Protein AF-A0AA40A0P5-F1 (afdb_monomer_lite)

Structure (mmCIF, N/CA/C/O backbone):
data_AF-A0AA40A0P5-F1
#
_entry.id   AF-A0AA40A0P5-F1
#
loop_
_atom_site.group_PDB
_atom_site.id
_atom_site.type_symbol
_atom_site.label_atom_id
_atom_site.label_alt_id
_atom_site.label_comp_id
_atom_site.label_asym_id
_atom_site.label_entity_id
_atom_site.label_seq_id
_atom_site.pdbx_PDB_ins_code
_atom_site.Cartn_x
_atom_site.Cartn_y
_atom_site.Cartn_z
_atom_site.occupancy
_atom_site.B_iso_or_equiv
_atom_site.auth_seq_id
_atom_site.auth_comp_id
_atom_site.auth_asym_id
_atom_site.auth_atom_id
_atom_site.pdbx_PDB_model_num
ATOM 1 N N . MET A 1 1 ? 9.068 48.512 -50.287 1.00 39.03 1 MET A N 1
ATOM 2 C CA . MET A 1 1 ? 9.497 48.733 -48.895 1.00 39.03 1 MET A CA 1
ATOM 3 C C . MET A 1 1 ? 8.357 48.258 -48.025 1.00 39.03 1 MET A C 1
ATOM 5 O O . MET A 1 1 ? 7.375 48.971 -47.931 1.00 39.03 1 MET A O 1
ATOM 9 N N . ASP A 1 2 ? 8.463 47.040 -47.506 1.00 35.44 2 ASP A N 1
ATOM 10 C CA . ASP A 1 2 ? 7.603 46.512 -46.444 1.00 35.44 2 ASP A CA 1
ATOM 11 C C . ASP A 1 2 ? 8.414 45.411 -45.743 1.00 35.44 2 ASP A C 1
ATOM 13 O O . ASP A 1 2 ? 8.802 44.451 -46.417 1.00 35.44 2 ASP A O 1
ATOM 17 N N . PRO A 1 3 ? 8.794 45.563 -44.461 1.00 53.34 3 PRO A N 1
ATOM 18 C CA . PRO A 1 3 ? 9.542 44.542 -43.755 1.00 53.34 3 PRO A CA 1
ATOM 19 C C . PRO A 1 3 ? 8.581 43.553 -43.091 1.00 53.34 3 PRO A C 1
ATOM 21 O O . PRO A 1 3 ? 7.718 43.898 -42.288 1.00 53.34 3 PRO A O 1
ATOM 24 N N . THR A 1 4 ? 8.781 42.300 -43.472 1.00 47.72 4 THR A N 1
ATOM 25 C CA . THR A 1 4 ? 8.141 41.072 -43.012 1.00 47.72 4 THR A CA 1
ATOM 26 C C . THR A 1 4 ? 8.218 40.860 -41.501 1.00 47.72 4 THR A C 1
ATOM 28 O O . THR A 1 4 ? 9.243 41.098 -40.863 1.00 47.72 4 THR A O 1
ATOM 31 N N . ALA A 1 5 ? 7.111 40.342 -40.968 1.00 44.38 5 ALA A N 1
ATOM 32 C CA . ALA A 1 5 ? 6.889 39.966 -39.584 1.00 44.38 5 ALA A CA 1
ATOM 33 C C . ALA A 1 5 ? 7.889 38.904 -39.094 1.00 44.38 5 ALA A C 1
ATOM 35 O O . ALA A 1 5 ? 7.943 37.793 -39.620 1.00 44.38 5 ALA A O 1
ATOM 36 N N . ALA A 1 6 ? 8.642 39.244 -38.048 1.00 44.44 6 ALA A N 1
ATOM 37 C CA . ALA A 1 6 ? 9.384 38.292 -37.234 1.00 44.44 6 ALA A CA 1
ATOM 38 C C . ALA A 1 6 ? 8.450 37.757 -36.137 1.00 44.44 6 ALA A C 1
ATOM 40 O O . ALA A 1 6 ? 7.993 38.513 -35.277 1.00 44.44 6 ALA A O 1
ATOM 41 N N . GLY A 1 7 ? 8.139 36.461 -36.195 1.00 42.91 7 GLY A N 1
ATOM 42 C CA . GLY A 1 7 ? 7.405 35.754 -35.149 1.00 42.91 7 GLY A CA 1
ATOM 43 C C . GLY A 1 7 ? 8.245 35.653 -33.877 1.00 42.91 7 GLY A C 1
ATOM 44 O O . GLY A 1 7 ? 9.369 35.160 -33.907 1.00 42.91 7 GLY A O 1
ATOM 45 N N . GLN A 1 8 ? 7.705 36.148 -32.765 1.00 36.66 8 GLN A N 1
ATOM 46 C CA . GLN A 1 8 ? 8.279 35.969 -31.434 1.00 36.66 8 GLN A CA 1
ATOM 47 C C . GLN A 1 8 ? 7.970 34.556 -30.925 1.00 36.66 8 GLN A C 1
ATOM 49 O O . GLN A 1 8 ? 6.826 34.259 -30.580 1.00 36.66 8 GLN A O 1
ATOM 54 N N . GLU A 1 9 ? 8.987 33.702 -30.826 1.00 42.03 9 GLU A N 1
ATOM 55 C CA . GLU A 1 9 ? 8.908 32.475 -30.033 1.00 42.03 9 GLU A CA 1
ATOM 56 C C . GLU A 1 9 ? 8.935 32.835 -28.541 1.00 42.03 9 GLU A C 1
ATOM 58 O O . GLU A 1 9 ? 9.885 33.434 -28.033 1.00 42.03 9 GLU A O 1
ATOM 63 N N . LYS A 1 10 ? 7.851 32.507 -27.830 1.00 39.25 10 LYS A N 1
ATOM 64 C CA . LYS A 1 10 ? 7.784 32.618 -26.370 1.00 39.25 10 LYS A CA 1
ATOM 65 C C . LYS A 1 10 ? 8.576 31.458 -25.752 1.00 39.25 10 LYS A C 1
ATOM 67 O O . LYS A 1 10 ? 8.226 30.310 -26.021 1.00 39.25 10 LYS A O 1
ATOM 72 N N . PRO A 1 11 ? 9.575 31.713 -24.889 1.00 42.41 11 PRO A N 1
ATOM 73 C CA . PRO A 1 11 ? 10.259 30.644 -24.176 1.00 42.41 11 PRO A CA 1
ATOM 74 C C . PRO A 1 11 ? 9.284 29.953 -23.216 1.00 42.41 11 PRO A C 1
ATOM 76 O O . PRO A 1 11 ? 8.611 30.605 -22.412 1.00 42.41 11 PRO A O 1
ATOM 79 N N . ILE A 1 12 ? 9.201 28.627 -23.321 1.00 45.00 12 ILE A N 1
ATOM 80 C CA . ILE A 1 12 ? 8.430 27.774 -22.414 1.00 45.00 12 ILE A CA 1
ATOM 81 C C . ILE A 1 12 ? 9.039 27.921 -21.013 1.00 45.00 12 ILE A C 1
ATOM 83 O O . ILE A 1 12 ? 10.226 27.676 -20.806 1.00 45.00 12 ILE A O 1
ATOM 87 N N . SER A 1 13 ? 8.235 28.384 -20.054 1.00 45.44 13 SER A N 1
ATOM 88 C CA . SER A 1 13 ? 8.682 28.619 -18.681 1.00 45.44 13 SER A CA 1
ATOM 89 C C . SER A 1 13 ? 8.922 27.288 -17.965 1.00 45.44 13 SER A C 1
ATOM 91 O O . SER A 1 13 ? 8.032 26.444 -17.881 1.00 45.44 13 SER A O 1
ATOM 93 N N . GLN A 1 14 ? 10.120 27.133 -17.400 1.00 48.22 14 GLN A N 1
ATOM 94 C CA . GLN A 1 14 ? 10.598 25.949 -16.671 1.00 48.22 14 GLN A CA 1
ATOM 95 C C . GLN A 1 14 ? 9.698 25.530 -15.486 1.00 48.22 14 GLN A C 1
ATOM 97 O O . GLN A 1 14 ? 9.766 24.392 -15.034 1.00 48.22 14 GLN A O 1
ATOM 102 N N . ASN A 1 15 ? 8.802 26.410 -15.024 1.00 45.31 15 ASN A N 1
ATOM 103 C CA . ASN A 1 15 ? 7.929 26.178 -13.870 1.00 45.31 15 ASN A CA 1
ATOM 104 C C . ASN A 1 15 ? 6.604 25.461 -14.194 1.00 45.31 15 ASN A C 1
ATOM 106 O O . ASN A 1 15 ? 5.797 25.251 -13.293 1.00 45.31 15 ASN A O 1
ATOM 110 N N . GLN A 1 16 ? 6.356 25.075 -15.449 1.00 47.78 16 GLN A N 1
ATOM 111 C CA . GLN A 1 16 ? 5.095 24.433 -15.850 1.00 47.78 16 GLN A CA 1
ATOM 112 C C . GLN A 1 16 ? 5.057 22.907 -15.606 1.00 47.78 16 GLN A C 1
ATOM 114 O O . GLN A 1 16 ? 4.006 22.295 -15.754 1.00 47.78 16 GLN A O 1
ATOM 119 N N . TRP A 1 17 ? 6.171 22.293 -15.187 1.00 51.50 17 TRP A N 1
ATOM 120 C CA . TRP A 1 17 ? 6.297 20.837 -14.998 1.00 51.50 17 TRP A CA 1
ATOM 121 C C . TRP A 1 17 ? 5.907 20.321 -13.605 1.00 51.50 17 TRP A C 1
ATOM 123 O O . TRP A 1 17 ? 5.788 19.116 -13.417 1.00 51.50 17 TRP A O 1
ATOM 133 N N . LEU A 1 18 ? 5.715 21.207 -12.622 1.00 43.22 18 LEU A N 1
ATOM 134 C CA . LEU A 1 18 ? 5.551 20.829 -11.207 1.00 43.22 18 LEU A CA 1
ATOM 135 C C . LEU A 1 18 ? 4.099 20.921 -10.694 1.00 43.22 18 LEU A C 1
ATOM 137 O O . LEU A 1 18 ? 3.875 20.921 -9.487 1.00 43.22 18 LEU A O 1
ATOM 141 N N . GLY A 1 19 ? 3.104 21.012 -11.583 1.00 46.81 19 GLY A N 1
ATOM 142 C CA . GLY A 1 19 ? 1.704 21.233 -11.209 1.00 46.81 19 GLY A CA 1
ATOM 143 C C . GLY A 1 19 ? 0.749 20.074 -11.513 1.00 46.81 19 GLY A C 1
ATOM 144 O O . GLY A 1 19 ? 0.214 20.005 -12.611 1.00 46.81 19 GLY A O 1
ATOM 145 N N . ASN A 1 20 ? 0.438 19.292 -10.474 1.00 47.38 20 ASN A N 1
ATOM 146 C CA . ASN A 1 20 ? -0.850 18.630 -10.179 1.00 47.38 20 ASN A CA 1
ATOM 147 C C . ASN A 1 20 ? -1.291 17.288 -10.796 1.00 47.38 20 ASN A C 1
ATOM 149 O O . ASN A 1 20 ? -2.350 16.814 -10.395 1.00 47.38 20 ASN A O 1
ATOM 153 N N . GLU A 1 21 ? -0.502 16.581 -11.598 1.00 53.62 21 GLU A N 1
ATOM 154 C CA . GLU A 1 21 ? -0.757 15.150 -11.855 1.00 53.62 21 GLU A CA 1
ATOM 155 C C . GLU A 1 21 ? 0.554 14.371 -11.734 1.00 53.62 21 GLU A C 1
ATOM 157 O O . GLU A 1 21 ? 1.620 14.906 -12.034 1.00 53.62 21 GLU A O 1
ATOM 162 N N . ALA A 1 22 ? 0.506 13.140 -11.217 1.00 45.31 22 ALA A N 1
ATOM 163 C CA . ALA A 1 22 ? 1.681 12.282 -11.103 1.00 45.31 22 ALA A CA 1
ATOM 164 C C . ALA A 1 22 ? 2.159 11.905 -12.512 1.00 45.31 22 ALA A C 1
ATOM 166 O O . ALA A 1 22 ? 1.724 10.903 -13.079 1.00 45.31 22 ALA A O 1
ATOM 167 N N . THR A 1 23 ? 3.011 12.748 -13.095 1.00 66.19 23 THR A N 1
ATOM 168 C CA . THR A 1 23 ? 3.579 12.533 -14.420 1.00 66.19 23 THR A CA 1
ATOM 169 C C . THR A 1 23 ? 4.403 11.255 -14.382 1.00 66.19 23 THR A C 1
ATOM 171 O O . THR A 1 23 ? 5.428 11.175 -13.703 1.00 66.19 23 THR A O 1
ATOM 174 N N . THR A 1 24 ? 3.935 10.229 -15.082 1.00 76.38 24 THR A N 1
ATOM 175 C CA . THR A 1 24 ? 4.661 8.962 -15.204 1.00 76.38 24 THR A CA 1
ATOM 176 C C . THR A 1 24 ? 5.991 9.194 -15.927 1.00 76.38 24 THR A C 1
ATOM 178 O O . THR A 1 24 ? 6.128 10.114 -16.738 1.00 76.38 24 THR A O 1
ATOM 181 N N . SER A 1 25 ? 6.997 8.360 -15.657 1.00 62.69 25 SER A N 1
ATOM 182 C CA . SER A 1 25 ? 8.289 8.425 -16.356 1.00 62.69 25 SER A CA 1
ATOM 183 C C . SER A 1 25 ? 8.127 8.321 -17.879 1.00 62.69 25 SER A C 1
ATOM 185 O O . SER A 1 25 ? 8.829 9.007 -18.618 1.00 62.69 25 SER A O 1
ATOM 187 N N . GLU A 1 26 ? 7.150 7.540 -18.345 1.00 69.75 26 GLU A N 1
ATOM 188 C CA . GLU A 1 26 ? 6.767 7.430 -19.757 1.00 69.75 26 GLU A CA 1
ATOM 189 C C . GLU A 1 26 ? 6.331 8.781 -20.340 1.00 69.75 26 GLU A C 1
ATOM 191 O O . GLU A 1 26 ? 6.837 9.192 -21.383 1.00 69.75 26 GLU A O 1
ATOM 196 N N . GLN A 1 27 ? 5.487 9.533 -19.627 1.00 77.06 27 GLN A N 1
ATOM 197 C CA . GLN A 1 27 ? 5.046 10.865 -20.054 1.00 77.06 27 GLN A CA 1
ATOM 198 C C . GLN A 1 27 ? 6.200 11.877 -20.118 1.00 77.06 27 GLN A C 1
ATOM 200 O O . GLN A 1 27 ? 6.223 12.722 -21.014 1.00 77.06 27 GLN A O 1
ATOM 205 N N . LEU A 1 28 ? 7.178 11.790 -19.208 1.00 71.38 28 LEU A N 1
ATOM 206 C CA . LEU A 1 28 ? 8.375 12.641 -19.248 1.00 71.38 28 LEU A CA 1
ATOM 207 C C . LEU A 1 28 ? 9.251 12.332 -20.469 1.00 71.38 28 LEU A C 1
ATOM 209 O O . LEU A 1 28 ? 9.708 13.256 -21.146 1.00 71.38 28 LEU A O 1
ATOM 213 N N . PHE A 1 29 ? 9.456 11.049 -20.783 1.00 70.75 29 PHE A N 1
ATOM 214 C CA . PHE A 1 29 ? 10.197 10.640 -21.978 1.00 70.75 29 PHE A CA 1
ATOM 215 C C . PHE A 1 29 ? 9.474 11.045 -23.264 1.00 70.75 29 PHE A C 1
ATOM 217 O O . PHE A 1 29 ? 10.108 11.600 -24.163 1.00 70.75 29 PHE A O 1
ATOM 224 N N . ASP A 1 30 ? 8.159 10.849 -23.338 1.00 79.69 30 ASP A N 1
ATOM 225 C CA . ASP A 1 30 ? 7.356 11.266 -24.488 1.00 79.69 30 ASP A CA 1
ATOM 226 C C . ASP A 1 30 ? 7.425 12.778 -24.703 1.00 79.69 30 ASP A C 1
ATOM 228 O O . ASP A 1 30 ? 7.607 13.240 -25.832 1.00 79.69 30 ASP A O 1
ATOM 232 N N . ALA A 1 31 ? 7.350 13.563 -23.630 1.00 79.25 31 ALA A N 1
ATOM 233 C CA . ALA A 1 31 ? 7.450 15.011 -23.716 1.00 79.25 31 ALA A CA 1
ATOM 234 C C . ALA A 1 31 ? 8.866 15.477 -24.118 1.00 79.25 31 ALA A C 1
ATOM 236 O O . ALA A 1 31 ? 9.010 16.419 -24.904 1.00 79.25 31 ALA A O 1
ATOM 237 N N . ALA A 1 32 ? 9.922 14.791 -23.666 1.00 74.69 32 ALA A N 1
ATOM 238 C CA . ALA A 1 32 ? 11.293 15.052 -24.107 1.00 74.69 32 ALA A CA 1
ATOM 239 C C . ALA A 1 32 ? 11.496 14.716 -25.597 1.00 74.69 32 ALA A C 1
ATOM 241 O O . ALA A 1 32 ? 12.079 15.510 -26.339 1.00 74.69 32 ALA A O 1
ATOM 242 N N . ILE A 1 33 ? 10.960 13.580 -26.061 1.00 79.56 33 ILE A N 1
ATOM 243 C CA . ILE A 1 33 ? 10.979 13.181 -27.477 1.00 79.56 33 ILE A CA 1
ATOM 244 C C . ILE A 1 33 ? 10.232 14.209 -28.331 1.00 79.56 33 ILE A C 1
ATOM 246 O O . ILE A 1 33 ? 10.737 14.615 -29.379 1.00 79.56 33 ILE A O 1
ATOM 250 N N . GLN A 1 34 ? 9.055 14.657 -27.888 1.00 85.50 34 GLN A N 1
ATOM 251 C CA . GLN A 1 34 ? 8.285 15.695 -28.576 1.00 85.50 34 GLN A CA 1
ATOM 252 C C . GLN A 1 34 ? 9.062 17.010 -28.644 1.00 85.50 34 GLN A C 1
ATOM 254 O O . GLN A 1 34 ? 9.150 17.608 -29.712 1.00 85.50 34 GLN A O 1
ATOM 259 N N . THR A 1 35 ? 9.694 17.425 -27.546 1.00 85.00 35 THR A N 1
ATOM 260 C CA . THR A 1 35 ? 10.521 18.641 -27.504 1.00 85.00 35 THR A CA 1
ATOM 261 C C . THR A 1 35 ? 11.676 18.561 -28.506 1.00 85.00 35 THR A C 1
ATOM 263 O O . THR A 1 35 ? 11.897 19.497 -29.272 1.00 85.00 35 THR A O 1
ATOM 266 N N . ALA A 1 36 ? 12.372 17.421 -28.564 1.00 76.06 36 ALA A N 1
ATOM 267 C CA . ALA A 1 36 ? 13.443 17.201 -29.531 1.00 76.06 36 ALA A CA 1
ATOM 268 C C . ALA A 1 36 ? 12.932 17.216 -30.982 1.00 76.06 36 ALA A C 1
ATOM 270 O O . ALA A 1 36 ? 13.591 17.772 -31.854 1.00 76.06 36 ALA A O 1
ATOM 271 N N . GLN A 1 37 ? 11.752 16.648 -31.246 1.00 83.44 37 GLN A N 1
ATOM 272 C CA . GLN A 1 37 ? 11.136 16.661 -32.576 1.00 83.44 37 GLN A CA 1
ATOM 273 C C . GLN A 1 37 ? 10.712 18.067 -33.003 1.00 83.44 37 GLN A C 1
ATOM 275 O O . GLN A 1 37 ? 10.944 18.448 -34.148 1.00 83.44 37 GLN A O 1
ATOM 280 N N . HIS A 1 38 ? 10.146 18.857 -32.090 1.00 87.75 38 HIS A N 1
ATOM 281 C CA . HIS A 1 38 ? 9.767 20.243 -32.358 1.00 87.75 38 HIS A CA 1
ATOM 282 C C . HIS A 1 38 ? 10.971 21.159 -32.603 1.00 87.75 38 HIS A C 1
ATOM 284 O O . HIS A 1 38 ? 10.825 22.160 -33.295 1.00 87.75 38 HIS A O 1
ATOM 290 N N . ALA A 1 39 ? 12.155 20.804 -32.097 1.00 86.38 39 ALA A N 1
ATOM 291 C CA . ALA A 1 39 ? 13.394 21.525 -32.384 1.00 86.38 39 ALA A CA 1
ATOM 292 C C . ALA A 1 39 ? 13.959 21.254 -33.796 1.00 86.38 39 ALA A C 1
ATOM 294 O O . ALA A 1 39 ? 14.889 21.939 -34.223 1.00 86.38 39 ALA A O 1
ATOM 295 N N . LEU A 1 40 ? 13.434 20.258 -34.520 1.00 84.12 40 LEU A N 1
ATOM 296 C CA . LEU A 1 40 ? 13.841 19.945 -35.891 1.00 84.12 40 LEU A CA 1
ATOM 297 C C . LEU A 1 40 ? 13.071 20.787 -36.910 1.00 84.12 40 LEU A C 1
ATOM 299 O O . LEU A 1 40 ? 11.910 21.134 -36.701 1.00 84.12 40 LEU A O 1
ATOM 303 N N . THR A 1 41 ? 13.701 21.054 -38.055 1.00 90.62 41 THR A N 1
ATOM 304 C CA . THR A 1 41 ? 13.041 21.736 -39.175 1.00 90.62 41 THR A CA 1
ATOM 305 C C . THR A 1 41 ? 11.925 20.870 -39.774 1.00 90.62 41 THR A C 1
ATOM 307 O O . THR A 1 41 ? 11.967 19.642 -39.684 1.00 90.62 41 THR A O 1
ATOM 310 N N . GLU A 1 42 ? 10.932 21.479 -40.432 1.00 91.44 42 GLU A N 1
ATOM 311 C CA . GLU A 1 42 ? 9.853 20.722 -41.096 1.00 91.44 42 GLU A CA 1
ATOM 312 C C . GLU A 1 42 ? 10.376 19.745 -42.163 1.00 91.44 42 GLU A C 1
ATOM 314 O O . GLU A 1 42 ? 9.761 18.707 -42.411 1.00 91.44 42 GLU A O 1
ATOM 319 N N . GLU A 1 43 ? 11.504 20.063 -42.804 1.00 90.56 43 GLU A N 1
ATOM 320 C CA . GLU A 1 43 ? 12.156 19.179 -43.773 1.00 90.56 43 GLU A CA 1
ATOM 321 C C . GLU A 1 43 ? 12.747 17.947 -43.075 1.00 90.56 43 GLU A C 1
ATOM 323 O O . GLU A 1 43 ? 12.470 16.818 -43.481 1.00 90.56 43 GLU A O 1
ATOM 328 N N . ASP A 1 44 ? 13.458 18.143 -41.962 1.00 81.31 44 ASP A N 1
ATOM 329 C CA . ASP A 1 44 ? 14.029 17.051 -41.168 1.00 81.31 44 ASP A CA 1
ATOM 330 C C . ASP A 1 44 ? 12.943 16.177 -40.524 1.00 81.31 44 ASP A C 1
ATOM 332 O O . ASP A 1 44 ? 13.063 14.949 -40.496 1.00 81.31 44 ASP A O 1
ATOM 336 N N . GLN A 1 45 ? 11.841 16.779 -40.064 1.00 86.69 45 GLN A N 1
ATOM 337 C CA . GLN A 1 45 ? 10.709 16.048 -39.488 1.00 86.69 45 GLN A CA 1
ATOM 338 C C . GLN A 1 45 ? 10.074 15.068 -40.485 1.00 86.69 45 GLN A C 1
ATOM 340 O O . GLN A 1 45 ? 9.654 13.984 -40.081 1.00 86.69 45 GLN A O 1
ATOM 345 N N . ARG A 1 46 ? 10.056 15.380 -41.792 1.00 87.00 46 ARG A N 1
ATOM 346 C CA . ARG A 1 46 ? 9.543 14.464 -42.837 1.00 87.00 46 ARG A CA 1
ATOM 347 C C . ARG A 1 46 ? 10.388 13.202 -42.995 1.00 87.00 46 ARG A C 1
ATOM 349 O O . ARG A 1 46 ? 9.899 12.203 -43.521 1.00 87.00 46 ARG A O 1
ATOM 356 N N . HIS A 1 47 ? 11.644 13.237 -42.557 1.00 81.31 47 HIS A N 1
ATOM 357 C CA . HIS A 1 47 ? 12.549 12.092 -42.598 1.00 81.31 47 HIS A CA 1
ATOM 358 C C . HIS A 1 47 ? 12.500 11.238 -41.325 1.00 81.31 47 HIS A C 1
ATOM 360 O O . HIS A 1 47 ? 13.009 10.114 -41.330 1.00 81.31 47 HIS A O 1
ATOM 366 N N . PHE A 1 48 ? 11.861 11.722 -40.257 1.00 82.81 48 PHE A N 1
ATOM 367 C CA . PHE A 1 48 ? 11.683 10.957 -39.030 1.00 82.81 48 PHE A CA 1
ATOM 368 C C . PHE A 1 48 ? 10.552 9.937 -39.168 1.00 82.81 48 PHE A C 1
ATOM 370 O O . PHE A 1 48 ? 9.411 10.263 -39.490 1.00 82.81 48 PHE A O 1
ATOM 377 N N . ARG A 1 49 ? 10.867 8.678 -38.861 1.00 85.69 49 ARG A N 1
ATOM 378 C CA . ARG A 1 49 ? 9.891 7.594 -38.721 1.00 85.69 49 ARG A CA 1
ATOM 379 C C . ARG A 1 49 ? 9.805 7.203 -37.251 1.00 85.69 49 ARG A C 1
ATOM 381 O O . ARG A 1 49 ? 10.827 7.137 -36.568 1.00 85.69 49 ARG A O 1
ATOM 388 N N . ARG A 1 50 ? 8.589 6.968 -36.757 1.00 83.31 50 ARG A N 1
ATOM 389 C CA . ARG A 1 50 ? 8.359 6.451 -35.404 1.00 83.31 50 ARG A CA 1
ATOM 390 C C . ARG A 1 50 ? 8.240 4.937 -35.466 1.00 83.31 50 ARG A C 1
ATOM 392 O O . ARG A 1 50 ? 7.533 4.412 -36.320 1.00 83.31 50 ARG A O 1
ATOM 399 N N . PHE A 1 51 ? 8.906 4.271 -34.535 1.00 85.44 51 PHE A N 1
ATOM 400 C CA . PHE A 1 51 ? 8.897 2.821 -34.401 1.00 85.44 51 PHE A CA 1
ATOM 401 C C . PHE A 1 51 ? 8.483 2.463 -32.984 1.00 85.44 51 PHE A C 1
ATOM 403 O O . PHE A 1 51 ? 8.821 3.186 -32.046 1.00 85.44 51 PHE A O 1
ATOM 410 N N . LYS A 1 52 ? 7.755 1.356 -32.831 1.00 83.81 52 LYS A N 1
ATOM 411 C CA . LYS A 1 52 ? 7.316 0.895 -31.507 1.00 83.81 52 LYS A CA 1
ATOM 412 C C . LYS A 1 52 ? 8.496 0.449 -30.642 1.00 83.81 52 LYS A C 1
ATOM 414 O O . LYS A 1 52 ? 8.515 0.676 -29.439 1.00 83.81 52 LYS A O 1
ATOM 419 N N . ASP A 1 53 ? 9.460 -0.212 -31.268 1.00 80.75 53 ASP A N 1
ATOM 420 C CA . ASP A 1 53 ? 10.684 -0.684 -30.641 1.00 80.75 53 ASP A CA 1
ATOM 421 C C . ASP A 1 53 ? 11.819 -0.735 -31.679 1.00 80.75 53 ASP A C 1
ATOM 423 O O . ASP A 1 53 ? 11.626 -0.516 -32.880 1.00 80.75 53 ASP A O 1
ATOM 427 N N . HIS A 1 54 ? 13.037 -1.026 -31.225 1.00 78.31 54 HIS A N 1
ATOM 428 C CA . HIS A 1 54 ? 14.194 -1.108 -32.114 1.00 78.31 54 HIS A CA 1
ATOM 429 C C . HIS A 1 54 ? 14.088 -2.245 -33.144 1.00 78.31 54 HIS A C 1
ATOM 431 O O . HIS A 1 54 ? 14.694 -2.166 -34.211 1.00 78.31 54 HIS A O 1
ATOM 437 N N . ARG A 1 55 ? 13.329 -3.311 -32.863 1.00 87.12 55 ARG A N 1
ATOM 438 C CA . ARG A 1 55 ? 13.170 -4.443 -33.788 1.00 87.12 55 ARG A CA 1
ATOM 439 C C . ARG A 1 55 ? 12.266 -4.057 -34.947 1.00 87.12 55 ARG A C 1
ATOM 441 O O . ARG A 1 55 ? 12.544 -4.446 -36.078 1.00 87.12 55 ARG A O 1
ATOM 448 N N . ASP A 1 56 ? 11.224 -3.287 -34.667 1.00 90.12 56 ASP A N 1
ATOM 449 C CA . ASP A 1 56 ? 10.327 -2.693 -35.654 1.00 90.12 56 ASP A CA 1
ATOM 450 C C . ASP A 1 56 ? 11.099 -1.769 -36.610 1.00 90.12 56 ASP A C 1
ATOM 452 O O . ASP A 1 56 ? 11.051 -1.956 -37.826 1.00 90.12 56 ASP A O 1
ATOM 456 N N . MET A 1 57 ? 11.961 -0.899 -36.065 1.00 89.06 57 MET A N 1
ATOM 457 C CA . MET A 1 57 ? 12.885 -0.073 -36.857 1.00 89.06 57 MET A CA 1
ATOM 458 C C . MET A 1 57 ? 13.791 -0.912 -37.767 1.00 89.06 57 MET A C 1
ATOM 460 O O . MET A 1 57 ? 13.964 -0.602 -38.945 1.00 89.06 57 MET A O 1
ATOM 464 N N . ILE A 1 58 ? 14.390 -1.986 -37.243 1.00 84.88 58 ILE A N 1
ATOM 465 C CA . ILE A 1 58 ? 15.276 -2.852 -38.030 1.00 84.88 58 ILE A CA 1
ATOM 466 C C . ILE A 1 58 ? 14.510 -3.601 -39.124 1.00 84.88 58 ILE A C 1
ATOM 468 O O . ILE A 1 58 ? 15.054 -3.780 -40.215 1.00 84.88 58 ILE A O 1
ATOM 472 N N . LYS A 1 59 ? 13.272 -4.036 -38.867 1.00 91.25 59 LYS A N 1
ATOM 473 C CA . LYS A 1 59 ? 12.424 -4.694 -39.872 1.00 91.25 59 LYS A CA 1
ATOM 474 C C . LYS A 1 59 ? 12.075 -3.748 -41.016 1.00 91.25 59 LYS A C 1
ATOM 476 O O . LYS A 1 59 ? 12.234 -4.137 -42.171 1.00 91.25 59 LYS A O 1
ATOM 481 N N . ASP A 1 60 ? 11.665 -2.523 -40.700 1.00 91.44 60 ASP A N 1
ATOM 482 C CA . ASP A 1 60 ? 11.364 -1.484 -41.690 1.00 91.44 60 ASP A CA 1
ATOM 483 C C . ASP A 1 60 ? 12.606 -1.129 -42.521 1.00 91.44 60 ASP A C 1
ATOM 485 O O . ASP A 1 60 ? 12.590 -1.178 -43.751 1.00 91.44 60 ASP A O 1
ATOM 489 N N . LEU A 1 61 ? 13.746 -0.927 -41.851 1.00 85.31 61 LEU A N 1
ATOM 490 C CA . LEU A 1 61 ? 15.027 -0.695 -42.513 1.00 85.31 61 LEU A CA 1
ATOM 491 C C . LEU A 1 61 ? 15.401 -1.866 -43.437 1.00 85.31 61 LEU A C 1
ATOM 493 O O . LEU A 1 61 ? 15.864 -1.657 -44.556 1.00 85.31 61 LEU A O 1
ATOM 497 N N . GLN A 1 62 ? 15.209 -3.112 -42.998 1.00 86.81 62 GLN A N 1
ATOM 498 C CA . GLN A 1 62 ? 15.472 -4.286 -43.830 1.00 86.81 62 GLN A CA 1
ATOM 499 C C . GLN A 1 62 ? 14.546 -4.344 -45.045 1.00 86.81 62 GLN A C 1
ATOM 501 O O . GLN A 1 62 ? 15.035 -4.691 -46.120 1.00 86.81 62 GLN A O 1
ATOM 506 N N . ALA A 1 63 ? 13.265 -3.993 -44.898 1.00 91.25 63 ALA A N 1
ATOM 507 C CA . ALA A 1 63 ? 12.303 -3.920 -45.996 1.00 91.25 63 ALA A CA 1
ATOM 508 C C . ALA A 1 63 ? 12.734 -2.884 -47.046 1.00 91.25 63 ALA A C 1
ATOM 510 O O . ALA A 1 63 ? 12.810 -3.208 -48.232 1.00 91.25 63 ALA A O 1
ATOM 511 N N . ASP A 1 64 ? 13.148 -1.694 -46.610 1.00 86.06 64 ASP A N 1
ATOM 512 C CA . ASP A 1 64 ? 13.649 -0.643 -47.499 1.00 86.06 64 ASP A CA 1
ATOM 513 C C . ASP A 1 64 ? 14.907 -1.066 -48.261 1.00 86.06 64 ASP A C 1
ATOM 515 O O . ASP A 1 64 ? 15.068 -0.758 -49.443 1.00 86.06 64 ASP A O 1
ATOM 519 N N . VAL A 1 65 ? 15.788 -1.845 -47.630 1.00 85.44 65 VAL A N 1
ATOM 520 C CA . VAL A 1 65 ? 17.003 -2.356 -48.278 1.00 85.44 65 VAL A CA 1
ATOM 521 C C . VAL A 1 65 ? 16.702 -3.270 -49.473 1.00 85.44 65 VAL A C 1
ATOM 523 O O . VAL A 1 65 ? 17.525 -3.339 -50.394 1.00 85.44 65 VAL A O 1
ATOM 526 N N . TYR A 1 66 ? 15.538 -3.930 -49.526 1.00 84.81 66 TYR A N 1
ATOM 527 C CA . TYR A 1 66 ? 15.139 -4.714 -50.703 1.00 84.81 66 TYR A CA 1
ATOM 528 C C . TYR A 1 66 ? 14.851 -3.841 -51.930 1.00 84.81 66 TYR A C 1
ATOM 530 O O . TYR A 1 66 ? 15.056 -4.311 -53.051 1.00 84.81 66 TYR A O 1
ATOM 538 N N . ASN A 1 67 ? 14.477 -2.574 -51.734 1.00 89.25 67 ASN A N 1
ATOM 539 C CA . ASN A 1 67 ? 14.167 -1.643 -52.820 1.00 89.25 67 ASN A CA 1
ATOM 540 C C . ASN A 1 67 ? 15.432 -1.091 -53.513 1.00 89.25 67 ASN A C 1
ATOM 542 O O . ASN A 1 67 ? 15.360 -0.603 -54.640 1.00 89.25 67 ASN A O 1
ATOM 546 N N . PHE A 1 68 ? 16.618 -1.225 -52.903 1.00 85.94 68 PHE A N 1
ATOM 547 C CA . PHE A 1 68 ? 17.887 -0.717 -53.446 1.00 85.94 68 PHE A CA 1
ATOM 548 C C . PHE A 1 68 ? 18.750 -1.825 -54.068 1.00 85.94 68 PHE A C 1
ATOM 550 O O . PHE A 1 68 ? 19.736 -2.278 -53.479 1.00 85.94 68 PHE A O 1
ATOM 557 N N . SER A 1 69 ? 18.426 -2.233 -55.298 1.00 84.38 69 SER A N 1
ATOM 558 C CA . SER A 1 69 ? 19.089 -3.348 -56.001 1.00 84.38 69 SER A CA 1
ATOM 559 C C . SER A 1 69 ? 20.616 -3.202 -56.137 1.00 84.38 69 SER A C 1
ATOM 561 O O . SER A 1 69 ? 21.341 -4.175 -55.931 1.00 84.38 69 SER A O 1
ATOM 563 N N . ALA A 1 70 ? 21.125 -1.993 -56.396 1.00 84.06 70 ALA A N 1
ATOM 564 C CA . ALA A 1 70 ? 22.555 -1.738 -56.619 1.00 84.06 70 ALA A CA 1
ATOM 565 C C . ALA A 1 70 ? 23.421 -1.764 -55.339 1.00 84.06 70 ALA A C 1
ATOM 567 O O . ALA A 1 70 ? 24.617 -2.049 -55.402 1.00 84.06 70 ALA A O 1
ATOM 568 N N . SER A 1 71 ? 22.829 -1.497 -54.170 1.00 81.88 71 SER A N 1
ATOM 569 C CA . SER A 1 71 ? 23.548 -1.349 -52.888 1.00 81.88 71 SER A CA 1
ATOM 570 C C . SER A 1 71 ? 23.118 -2.367 -51.829 1.00 81.88 71 SER A C 1
ATOM 572 O O . SER A 1 71 ? 23.606 -2.327 -50.693 1.00 81.88 71 SER A O 1
ATOM 574 N N . ARG A 1 72 ? 22.241 -3.307 -52.200 1.00 83.81 72 ARG A N 1
ATOM 575 C CA . ARG A 1 72 ? 21.562 -4.249 -51.304 1.00 83.81 72 ARG A CA 1
ATOM 576 C C . ARG A 1 72 ? 22.509 -4.966 -50.349 1.00 83.81 72 ARG A C 1
ATOM 578 O O . ARG A 1 72 ? 22.270 -4.983 -49.147 1.00 83.81 72 ARG A O 1
ATOM 585 N N . THR A 1 73 ? 23.621 -5.513 -50.836 1.00 79.25 73 THR A N 1
ATOM 586 C CA . THR A 1 73 ? 24.589 -6.262 -50.011 1.00 79.25 73 THR A CA 1
ATOM 587 C C . THR A 1 73 ? 25.292 -5.391 -48.968 1.00 79.25 73 THR A C 1
ATOM 589 O O . THR A 1 73 ? 25.533 -5.850 -47.850 1.00 79.25 73 THR A O 1
ATOM 592 N N . ARG A 1 74 ? 25.612 -4.132 -49.298 1.00 68.75 74 ARG A N 1
ATOM 593 C CA . ARG A 1 74 ? 26.254 -3.193 -48.361 1.00 68.75 74 ARG A CA 1
ATOM 594 C C . ARG A 1 74 ? 25.266 -2.702 -47.310 1.00 68.75 74 ARG A C 1
ATOM 596 O O . ARG A 1 74 ? 25.589 -2.727 -46.124 1.00 68.75 74 ARG A O 1
ATOM 603 N N . LEU A 1 75 ? 24.062 -2.326 -47.735 1.00 63.34 75 LEU A N 1
ATOM 604 C CA . LEU A 1 75 ? 23.015 -1.856 -46.833 1.00 63.34 75 LEU A CA 1
ATOM 605 C C . LEU A 1 75 ? 22.507 -2.974 -45.916 1.00 63.34 75 LEU A C 1
ATOM 607 O O . LEU A 1 75 ? 22.359 -2.747 -44.724 1.00 63.34 75 LEU A O 1
ATOM 611 N N . THR A 1 76 ? 22.381 -4.208 -46.416 1.00 77.44 76 THR A N 1
ATOM 612 C CA . THR A 1 76 ? 22.039 -5.379 -45.585 1.00 77.44 76 THR A CA 1
ATOM 613 C C . THR A 1 76 ? 23.097 -5.613 -44.506 1.00 77.44 76 THR A C 1
ATOM 615 O O . THR A 1 76 ? 22.773 -5.921 -43.362 1.00 77.44 76 THR A O 1
ATOM 618 N N . ARG A 1 77 ? 24.385 -5.449 -44.837 1.00 72.25 77 ARG A N 1
ATOM 619 C CA . ARG A 1 77 ? 25.469 -5.560 -43.850 1.00 72.25 77 ARG A CA 1
ATOM 620 C C . ARG A 1 77 ? 25.408 -4.433 -42.815 1.00 72.25 77 ARG A C 1
ATOM 622 O O . ARG A 1 77 ? 25.682 -4.690 -41.649 1.00 72.25 77 ARG A O 1
ATOM 629 N N . CYS A 1 78 ? 25.047 -3.218 -43.227 1.00 63.66 78 CYS A N 1
ATOM 630 C CA . CYS A 1 78 ? 24.837 -2.091 -42.318 1.00 63.66 78 CYS A CA 1
ATOM 631 C C . CYS A 1 78 ? 23.656 -2.354 -41.371 1.00 63.66 78 CYS A C 1
ATOM 633 O O . CYS A 1 78 ? 23.835 -2.316 -40.160 1.00 63.66 78 CYS A O 1
ATOM 635 N N . ALA A 1 79 ? 22.501 -2.754 -41.910 1.00 71.00 79 ALA A N 1
ATOM 636 C CA . ALA A 1 79 ? 21.310 -3.124 -41.148 1.00 71.00 79 ALA A CA 1
ATOM 637 C C . ALA A 1 79 ? 21.605 -4.205 -40.098 1.00 71.00 79 ALA A C 1
ATOM 639 O O . ALA A 1 79 ? 21.211 -4.072 -38.946 1.00 71.00 79 ALA A O 1
ATOM 640 N N . LYS A 1 80 ? 22.373 -5.243 -40.465 1.00 76.31 80 LYS A N 1
ATOM 641 C CA . LYS A 1 80 ? 22.809 -6.288 -39.525 1.00 76.31 80 LYS A CA 1
ATOM 642 C C . LYS A 1 80 ? 23.713 -5.757 -38.409 1.00 76.31 80 LYS A C 1
ATOM 644 O O . LYS A 1 80 ? 23.600 -6.217 -37.280 1.00 76.31 80 LYS A O 1
ATOM 649 N N . LYS A 1 81 ? 24.598 -4.800 -38.705 1.00 72.88 81 LYS A N 1
ATOM 650 C CA . LYS A 1 81 ? 25.443 -4.160 -37.684 1.00 72.88 81 LYS A CA 1
ATOM 651 C C . LYS A 1 81 ? 24.626 -3.289 -36.733 1.00 72.88 81 LYS A C 1
ATOM 653 O O . LYS A 1 81 ? 24.865 -3.352 -35.537 1.00 72.88 81 LYS A O 1
ATOM 658 N N . ILE A 1 82 ? 23.661 -2.525 -37.249 1.00 68.94 82 ILE A N 1
ATOM 659 C CA . ILE A 1 82 ? 22.757 -1.709 -36.422 1.00 68.94 82 ILE A CA 1
ATOM 660 C C . ILE A 1 82 ? 21.885 -2.618 -35.549 1.00 68.94 82 ILE A C 1
ATOM 662 O O . ILE A 1 82 ? 21.740 -2.347 -34.365 1.00 68.94 82 ILE A O 1
ATOM 666 N N . ALA A 1 83 ? 21.379 -3.729 -36.095 1.00 74.44 83 ALA A N 1
ATOM 667 C CA . ALA A 1 83 ? 20.628 -4.721 -35.328 1.00 74.44 83 ALA A CA 1
ATOM 668 C C . ALA A 1 83 ? 21.471 -5.310 -34.188 1.00 74.44 83 ALA A C 1
ATOM 670 O O . ALA A 1 83 ? 21.060 -5.255 -33.038 1.00 74.44 83 ALA A O 1
ATOM 671 N N . SER A 1 84 ? 22.686 -5.776 -34.491 1.00 71.00 84 SER A N 1
ATOM 672 C CA . SER A 1 84 ? 23.602 -6.327 -33.486 1.00 71.00 84 SER A CA 1
ATOM 673 C C . SER A 1 84 ? 23.999 -5.299 -32.423 1.00 71.00 84 SER A C 1
ATOM 675 O O . SER A 1 84 ? 24.072 -5.642 -31.248 1.00 71.00 84 SER A O 1
ATOM 677 N N . PHE A 1 85 ? 24.226 -4.043 -32.815 1.00 74.31 85 PHE A N 1
ATOM 678 C CA . PHE A 1 85 ? 24.481 -2.952 -31.877 1.00 74.31 85 PHE A CA 1
ATOM 679 C C . PHE A 1 85 ? 23.266 -2.699 -30.979 1.00 74.31 85 PHE A C 1
ATOM 681 O O . PHE A 1 85 ? 23.404 -2.642 -29.764 1.00 74.31 85 PHE A O 1
ATOM 688 N N . SER A 1 86 ? 22.071 -2.601 -31.561 1.00 68.25 86 SER A N 1
ATOM 689 C CA . SER A 1 86 ? 20.840 -2.359 -30.812 1.00 68.25 86 SER A CA 1
ATOM 690 C C . SER A 1 86 ? 20.508 -3.498 -29.850 1.00 68.25 86 SER A C 1
ATOM 692 O O . SER A 1 86 ? 20.062 -3.234 -28.742 1.00 68.25 86 SER A O 1
ATOM 694 N N . GLU A 1 87 ? 20.731 -4.751 -30.247 1.00 76.56 87 GLU A N 1
ATOM 695 C CA . GLU A 1 87 ? 20.548 -5.920 -29.382 1.00 76.56 87 GLU A CA 1
ATOM 696 C C . GLU A 1 87 ? 21.571 -5.946 -28.242 1.00 76.56 87 GLU A C 1
ATOM 698 O O . GLU A 1 87 ? 21.216 -6.266 -27.112 1.00 76.56 87 GLU A O 1
ATOM 703 N N . ALA A 1 88 ? 22.823 -5.555 -28.506 1.00 71.00 88 ALA A N 1
ATOM 704 C CA . ALA A 1 88 ? 23.849 -5.431 -27.472 1.00 71.00 88 ALA A CA 1
ATOM 705 C C . ALA A 1 88 ? 23.557 -4.287 -26.484 1.00 71.00 88 ALA A C 1
ATOM 707 O O . ALA A 1 88 ? 23.911 -4.387 -25.310 1.00 71.00 88 ALA A O 1
ATOM 708 N N . PHE A 1 89 ? 22.898 -3.220 -26.948 1.00 71.00 89 PHE A N 1
ATOM 709 C CA . PHE A 1 89 ? 22.510 -2.073 -26.127 1.00 71.00 89 PHE A CA 1
ATOM 710 C C . PHE A 1 89 ? 21.152 -2.230 -25.433 1.00 71.00 89 PHE A C 1
ATOM 712 O O . PHE A 1 89 ? 20.913 -1.548 -24.442 1.00 71.00 89 PHE A O 1
ATOM 719 N N . ALA A 1 90 ? 20.274 -3.126 -25.893 1.00 73.44 90 ALA A N 1
ATOM 720 C CA . ALA A 1 90 ? 18.949 -3.323 -25.301 1.00 73.44 90 ALA A CA 1
ATOM 721 C C . ALA A 1 90 ? 18.991 -3.574 -23.776 1.00 73.44 90 ALA A C 1
ATOM 723 O O . ALA A 1 90 ? 18.289 -2.862 -23.059 1.00 73.44 90 ALA A O 1
ATOM 724 N N . PRO A 1 91 ? 19.892 -4.429 -23.242 1.00 71.56 91 PRO A N 1
ATOM 725 C CA . PRO A 1 91 ? 20.012 -4.617 -21.798 1.00 71.56 91 PRO A CA 1
ATOM 726 C C . PRO A 1 91 ? 20.381 -3.343 -21.031 1.00 71.56 91 PRO A C 1
ATOM 728 O O . PRO A 1 91 ? 20.068 -3.242 -19.853 1.00 71.56 91 PRO A O 1
ATOM 731 N N . PHE A 1 92 ? 21.047 -2.366 -21.658 1.00 65.75 92 PHE A N 1
ATOM 732 C CA . PHE A 1 92 ? 21.365 -1.094 -21.001 1.00 65.75 92 PHE A CA 1
ATOM 733 C C . PHE A 1 92 ? 20.115 -0.244 -20.802 1.00 65.75 92 PHE A C 1
ATOM 735 O O . PHE A 1 92 ? 19.982 0.385 -19.759 1.00 65.75 92 PHE A O 1
ATOM 742 N N . PHE A 1 93 ? 19.192 -0.244 -21.764 1.00 63.62 93 PHE A N 1
ATOM 743 C CA . PHE A 1 93 ? 17.917 0.460 -21.625 1.00 63.62 93 PHE A CA 1
ATOM 744 C C . PHE A 1 93 ? 16.998 -0.235 -20.617 1.00 63.62 93 PHE A C 1
ATOM 746 O O . PHE A 1 93 ? 16.365 0.448 -19.815 1.00 63.62 93 PHE A O 1
ATOM 753 N N . ASP A 1 94 ? 17.017 -1.570 -20.574 1.00 65.62 94 ASP A N 1
ATOM 754 C CA . ASP A 1 94 ? 16.321 -2.339 -19.536 1.00 65.62 94 ASP A CA 1
ATOM 755 C C . ASP A 1 94 ? 16.892 -2.021 -18.142 1.00 65.62 94 ASP A C 1
ATOM 757 O O . ASP A 1 94 ? 16.147 -1.771 -17.194 1.00 65.62 94 ASP A O 1
ATOM 761 N N . VAL A 1 95 ? 18.225 -1.950 -18.023 1.00 64.50 95 VAL A N 1
ATOM 762 C CA . VAL A 1 95 ? 18.909 -1.548 -16.787 1.00 64.50 95 VAL A CA 1
ATOM 763 C C . VAL A 1 95 ? 18.581 -0.106 -16.426 1.00 64.50 95 VAL A C 1
ATOM 765 O O . VAL A 1 95 ? 18.317 0.143 -15.263 1.00 64.50 95 VAL A O 1
ATOM 768 N N . ILE A 1 96 ? 18.525 0.837 -17.370 1.00 62.38 96 ILE A N 1
ATOM 769 C CA . ILE A 1 96 ? 18.108 2.223 -17.092 1.00 62.38 96 ILE A CA 1
ATOM 770 C C . ILE A 1 96 ? 16.675 2.267 -16.546 1.00 62.38 96 ILE A C 1
ATOM 772 O O . ILE A 1 96 ? 16.425 2.999 -15.593 1.00 62.38 96 ILE A O 1
ATOM 776 N N . GLY A 1 97 ? 15.759 1.451 -17.073 1.00 62.72 97 GLY A N 1
ATOM 777 C CA . GLY A 1 97 ? 14.407 1.316 -16.521 1.00 62.72 97 GLY A CA 1
ATOM 778 C C . GLY A 1 97 ? 14.420 0.872 -15.055 1.00 62.72 97 GLY A C 1
ATOM 779 O O . GLY A 1 97 ? 13.805 1.516 -14.206 1.00 62.72 97 GLY A O 1
ATOM 780 N N . VAL A 1 98 ? 15.203 -0.164 -14.736 1.00 63.94 98 VAL A N 1
ATOM 781 C CA . VAL A 1 98 ? 15.391 -0.636 -13.352 1.00 63.94 98 VAL A CA 1
ATOM 782 C C . VAL A 1 98 ? 16.102 0.413 -12.488 1.00 63.94 98 VAL A C 1
ATOM 784 O O . VAL A 1 98 ? 15.710 0.633 -11.348 1.00 63.94 98 VAL A O 1
ATOM 787 N N . LEU A 1 99 ? 17.116 1.101 -13.016 1.00 58.62 99 LEU A N 1
ATOM 788 C CA . LEU A 1 99 ? 17.865 2.154 -12.323 1.00 58.62 99 LEU A CA 1
ATOM 789 C C . LEU A 1 99 ? 16.967 3.338 -11.963 1.00 58.62 99 LEU A C 1
ATOM 791 O O . LEU A 1 99 ? 17.134 3.903 -10.889 1.00 58.62 99 LEU A O 1
ATOM 795 N N . LEU A 1 100 ? 16.023 3.709 -12.829 1.00 58.75 100 LEU A N 1
ATOM 796 C CA . LEU A 1 100 ? 15.052 4.770 -12.561 1.00 58.75 100 LEU A CA 1
ATOM 797 C C . LEU A 1 100 ? 14.007 4.328 -11.530 1.00 58.75 100 LEU A C 1
ATOM 799 O O . LEU A 1 100 ? 13.643 5.118 -10.663 1.00 58.75 100 LEU A O 1
ATOM 803 N N . GLN A 1 101 ? 13.581 3.064 -11.578 1.00 61.09 101 GLN A N 1
ATOM 804 C CA . GLN A 1 101 ? 12.645 2.486 -10.612 1.00 61.09 101 GLN A CA 1
ATOM 805 C C . GLN A 1 101 ? 13.263 2.302 -9.217 1.00 61.09 101 GLN A C 1
ATOM 807 O O . GLN A 1 101 ? 12.587 2.478 -8.212 1.00 61.09 101 GLN A O 1
ATOM 812 N N . VAL A 1 102 ? 14.550 1.956 -9.136 1.00 57.94 102 VAL A N 1
ATOM 813 C CA . VAL A 1 102 ? 15.292 1.883 -7.867 1.00 57.94 102 VAL A CA 1
ATOM 814 C C . VAL A 1 102 ? 15.675 3.288 -7.404 1.00 57.94 102 VAL A C 1
ATOM 816 O O . VAL A 1 102 ? 15.538 3.632 -6.234 1.00 57.94 102 VAL A O 1
ATOM 819 N N . GLY A 1 103 ? 16.121 4.131 -8.330 1.00 53.19 103 GLY A N 1
ATOM 820 C CA . GLY A 1 103 ? 16.566 5.488 -8.061 1.00 53.19 103 GLY A CA 1
ATOM 821 C C . GLY A 1 103 ? 15.476 6.410 -7.519 1.00 53.19 103 GLY A C 1
ATOM 822 O O . GLY A 1 103 ? 15.800 7.296 -6.731 1.00 53.19 103 GLY A O 1
ATOM 823 N N . SER A 1 104 ? 14.198 6.172 -7.843 1.00 53.84 104 SER A N 1
ATOM 824 C CA . SER A 1 104 ? 13.078 6.919 -7.248 1.00 53.84 104 SER A CA 1
ATOM 825 C C . SER A 1 104 ? 13.048 6.834 -5.720 1.00 53.84 104 SER A C 1
ATOM 827 O O . SER A 1 104 ? 12.551 7.752 -5.075 1.00 53.84 104 SER A O 1
ATOM 829 N N . ASN A 1 105 ? 13.627 5.774 -5.150 1.00 57.78 105 ASN A N 1
ATOM 830 C CA . ASN A 1 105 ? 13.686 5.547 -3.708 1.00 57.78 105 ASN A CA 1
ATOM 831 C C . ASN A 1 105 ? 15.077 5.861 -3.117 1.00 57.78 105 ASN A C 1
ATOM 833 O O . ASN A 1 105 ? 15.233 5.892 -1.900 1.00 57.78 105 ASN A O 1
ATOM 837 N N . PHE A 1 106 ? 16.095 6.121 -3.953 1.00 68.00 106 PHE A N 1
ATOM 838 C CA . PHE A 1 106 ? 17.485 6.321 -3.525 1.00 68.00 106 PHE A CA 1
ATOM 839 C C . PHE A 1 106 ? 18.176 7.452 -4.308 1.00 68.00 106 PHE A C 1
ATOM 841 O O . PHE A 1 106 ? 18.899 7.223 -5.280 1.00 68.00 106 PHE A O 1
ATOM 848 N N . ILE A 1 107 ? 18.019 8.692 -3.834 1.00 59.62 107 ILE A N 1
ATOM 849 C CA . ILE A 1 107 ? 18.589 9.908 -4.452 1.00 59.62 107 ILE A CA 1
ATOM 850 C C . ILE A 1 107 ? 20.106 9.813 -4.682 1.00 59.62 107 ILE A C 1
ATOM 852 O O . ILE A 1 107 ? 20.580 10.110 -5.776 1.00 59.62 107 ILE A O 1
ATOM 856 N N . HIS A 1 108 ? 20.875 9.317 -3.709 1.00 60.66 108 HIS A N 1
ATOM 857 C CA . HIS A 1 108 ? 22.335 9.205 -3.841 1.00 60.66 108 HIS A CA 1
ATOM 858 C C . HIS A 1 108 ? 22.788 8.227 -4.931 1.00 60.66 108 HIS A C 1
ATOM 860 O O . HIS A 1 108 ? 23.887 8.345 -5.472 1.00 60.66 108 HIS A O 1
ATOM 866 N N . PHE A 1 109 ? 21.948 7.253 -5.270 1.00 64.62 109 PHE A N 1
ATOM 867 C CA . PHE A 1 109 ? 22.217 6.342 -6.370 1.00 64.62 109 PHE A CA 1
ATOM 868 C C . PHE A 1 109 ? 22.002 7.030 -7.723 1.00 64.62 109 PHE A C 1
ATOM 870 O O . PHE A 1 109 ? 22.849 6.909 -8.610 1.00 64.62 109 PHE A O 1
ATOM 877 N N . LEU A 1 110 ? 20.928 7.818 -7.855 1.00 57.91 110 LEU A N 1
ATOM 878 C CA . LEU A 1 110 ? 20.683 8.645 -9.041 1.00 57.91 110 LEU A CA 1
ATOM 879 C C . LEU A 1 110 ? 21.787 9.681 -9.263 1.00 57.91 110 LEU A C 1
ATOM 881 O O . LEU A 1 110 ? 22.191 9.881 -10.405 1.00 57.91 110 LEU A O 1
ATOM 885 N N . GLU A 1 111 ? 22.325 10.280 -8.198 1.00 65.75 111 GLU A N 1
ATOM 886 C CA . GLU A 1 111 ? 23.475 11.192 -8.283 1.00 65.75 111 GLU A CA 1
ATOM 887 C C . GLU A 1 111 ? 24.689 10.501 -8.923 1.00 65.75 111 GLU A C 1
ATOM 889 O O . GLU A 1 111 ? 25.273 11.025 -9.869 1.00 65.75 111 GLU A O 1
ATOM 894 N N . ARG A 1 112 ? 25.019 9.273 -8.501 1.00 71.19 112 ARG A N 1
ATOM 895 C CA . ARG A 1 112 ? 26.145 8.506 -9.069 1.00 71.19 112 ARG A CA 1
ATOM 896 C C . ARG A 1 112 ? 25.907 8.043 -10.501 1.00 71.19 112 ARG A C 1
ATOM 898 O O . ARG A 1 112 ? 26.840 8.013 -11.303 1.00 71.19 112 ARG A O 1
ATOM 905 N N . VAL A 1 113 ? 24.669 7.695 -10.840 1.00 65.88 113 VAL A N 1
ATOM 906 C CA . VAL A 1 113 ? 24.286 7.375 -12.221 1.00 65.88 113 VAL A CA 1
ATOM 907 C C . VAL A 1 113 ? 24.374 8.627 -13.103 1.00 65.88 113 VAL A C 1
ATOM 909 O O . VAL A 1 113 ? 24.872 8.543 -14.225 1.00 65.88 113 VAL A O 1
ATOM 912 N N . SER A 1 114 ? 23.966 9.790 -12.592 1.00 65.25 114 SER A N 1
ATOM 913 C CA . SER A 1 114 ? 24.087 11.076 -13.284 1.00 65.25 114 SER A CA 1
ATOM 914 C C . SER A 1 114 ? 25.548 11.460 -13.520 1.00 65.25 114 SER A C 1
ATOM 916 O O . SER A 1 114 ? 25.895 11.798 -14.646 1.00 65.25 114 SER A O 1
ATOM 918 N N . GLU A 1 115 ? 26.419 11.328 -12.513 1.00 72.69 115 GLU A N 1
ATOM 919 C CA . GLU A 1 115 ? 27.870 11.535 -12.658 1.00 72.69 115 GLU A CA 1
ATOM 920 C C . GLU A 1 115 ? 28.466 10.622 -13.744 1.00 72.69 115 GLU A C 1
ATOM 922 O O . GLU A 1 115 ? 29.247 11.068 -14.583 1.00 72.69 115 GLU A O 1
ATOM 927 N N . MET A 1 116 ? 28.054 9.350 -13.795 1.00 75.00 116 MET A N 1
ATOM 928 C CA . MET A 1 116 ? 28.490 8.421 -14.843 1.00 75.00 116 MET A CA 1
ATOM 929 C C . MET A 1 116 ? 28.045 8.885 -16.240 1.00 75.00 116 MET A C 1
ATOM 931 O O . MET A 1 116 ? 28.832 8.834 -17.187 1.00 75.00 116 MET A O 1
ATOM 935 N N . PHE A 1 117 ? 26.796 9.336 -16.400 1.00 69.62 117 PHE A N 1
ATOM 936 C CA . PHE A 1 117 ? 26.313 9.869 -17.679 1.00 69.62 117 PHE A CA 1
ATOM 937 C C . PHE A 1 117 ? 26.998 11.182 -18.066 1.00 69.62 117 PHE A C 1
ATOM 939 O O . PHE A 1 117 ? 27.282 11.401 -19.247 1.00 69.62 117 PHE A O 1
ATOM 946 N N . GLU A 1 118 ? 27.312 12.026 -17.089 1.00 69.50 118 GLU A N 1
ATOM 947 C CA . GLU A 1 118 ? 28.078 13.249 -17.288 1.00 69.50 118 GLU A CA 1
ATOM 948 C C . GLU A 1 118 ? 29.491 12.923 -17.788 1.00 69.50 118 GLU A C 1
ATOM 950 O O . GLU A 1 118 ? 29.909 13.455 -18.817 1.00 69.50 118 GLU A O 1
ATOM 955 N N . GLU A 1 119 ? 30.182 11.953 -17.181 1.00 72.06 119 GLU A N 1
ATOM 956 C CA . GLU A 1 119 ? 31.470 11.456 -17.680 1.00 72.06 119 GLU A CA 1
ATOM 957 C C . GLU A 1 119 ? 31.366 10.934 -19.122 1.00 72.06 119 GLU A C 1
ATOM 959 O O . GLU A 1 119 ? 32.181 11.295 -19.974 1.00 72.06 119 GLU A O 1
ATOM 964 N N . LEU A 1 120 ? 30.337 10.137 -19.439 1.00 65.19 120 LEU A N 1
ATOM 965 C CA . LEU A 1 120 ? 30.093 9.637 -20.800 1.00 65.19 120 LEU A CA 1
ATOM 966 C C . LEU A 1 120 ? 29.912 10.765 -21.820 1.00 65.19 120 LEU A C 1
ATOM 968 O O . LEU A 1 120 ? 30.394 10.657 -22.955 1.00 65.19 120 LEU A O 1
ATOM 972 N N . SER A 1 121 ? 29.256 11.856 -21.420 1.00 60.25 121 SER A N 1
ATOM 973 C CA . SER A 1 121 ? 29.017 13.016 -22.279 1.00 60.25 121 SER A CA 1
ATOM 974 C C . SER A 1 121 ? 30.313 13.710 -22.719 1.00 60.25 121 SER A C 1
ATOM 976 O O . SER A 1 121 ? 30.370 14.235 -23.830 1.00 60.25 121 SER A O 1
ATOM 978 N N . PHE A 1 122 ? 31.390 13.629 -21.928 1.00 70.25 122 PHE A N 1
ATOM 979 C CA . PHE A 1 122 ? 32.706 14.156 -22.308 1.00 70.25 122 PHE A CA 1
ATOM 980 C C . PHE A 1 122 ? 33.440 13.275 -23.333 1.00 70.25 122 PHE A C 1
ATOM 982 O O . PHE A 1 122 ? 34.250 13.777 -24.121 1.00 70.25 122 PHE A O 1
ATOM 989 N N . PHE A 1 123 ? 33.161 11.966 -23.363 1.00 65.50 123 PHE A N 1
ATOM 990 C CA . PHE A 1 123 ? 33.826 11.020 -24.270 1.00 65.50 123 PHE A CA 1
ATOM 991 C C . PHE A 1 123 ? 33.121 10.873 -25.625 1.00 65.50 123 PHE A C 1
ATOM 993 O O . PHE A 1 123 ? 33.783 10.661 -26.647 1.00 65.50 123 PHE A O 1
ATOM 1000 N N . LEU A 1 124 ? 31.793 11.016 -25.671 1.00 65.94 124 LEU A N 1
ATOM 1001 C CA . LEU A 1 124 ? 31.003 10.853 -26.900 1.00 65.94 124 LEU A CA 1
ATOM 1002 C C . LEU A 1 124 ? 31.409 11.807 -28.049 1.00 65.94 124 LEU A C 1
ATOM 1004 O O . LEU A 1 124 ? 31.561 11.326 -29.178 1.00 65.94 124 LEU A O 1
ATOM 1008 N N . PRO A 1 125 ? 31.682 13.109 -27.818 1.00 71.44 125 PRO A N 1
ATOM 1009 C CA . PRO A 1 125 ? 32.148 14.019 -28.867 1.00 71.44 125 PRO A CA 1
ATOM 1010 C C . PRO A 1 125 ? 33.487 13.603 -29.486 1.00 71.44 125 PRO A C 1
ATOM 1012 O O . PRO A 1 125 ? 33.701 13.798 -30.683 1.00 71.44 125 PRO A O 1
ATOM 1015 N N . GLN A 1 126 ? 34.378 12.983 -28.704 1.00 71.44 126 GLN A N 1
ATOM 1016 C CA . GLN A 1 126 ? 35.668 12.495 -29.202 1.00 71.44 126 GLN A CA 1
ATOM 1017 C C . GLN A 1 126 ? 35.467 11.304 -30.145 1.00 71.44 126 GLN A C 1
ATOM 1019 O O . GLN A 1 126 ? 36.055 11.261 -31.228 1.00 71.44 126 GLN A O 1
ATOM 1024 N N . TYR A 1 127 ? 34.561 10.385 -29.795 1.00 63.47 127 TYR A N 1
ATOM 1025 C CA . TYR A 1 127 ? 34.136 9.304 -30.689 1.00 63.47 127 TYR A CA 1
ATOM 1026 C C . TYR A 1 127 ? 33.501 9.838 -31.973 1.00 63.47 127 TYR A C 1
ATOM 1028 O O . TYR A 1 127 ? 33.813 9.356 -33.065 1.00 63.47 127 TYR A O 1
ATOM 1036 N N . GLN A 1 128 ? 32.648 10.859 -31.866 1.00 64.62 128 GLN A N 1
ATOM 1037 C CA . GLN A 1 128 ? 32.004 11.483 -33.018 1.00 64.62 128 GLN A CA 1
ATOM 1038 C C . GLN A 1 128 ? 33.022 12.163 -33.943 1.00 64.62 128 GLN A C 1
ATOM 1040 O O . GLN A 1 128 ? 32.975 11.940 -35.154 1.00 64.62 128 GLN A O 1
ATOM 1045 N N . GLN A 1 129 ? 33.969 12.938 -33.404 1.00 70.56 129 GLN A N 1
ATOM 1046 C CA . GLN A 1 129 ? 35.056 13.545 -34.184 1.00 70.56 129 GLN A CA 1
ATOM 1047 C C . GLN A 1 129 ? 35.899 12.487 -34.890 1.00 70.56 129 GLN A C 1
ATOM 1049 O O . GLN A 1 129 ? 36.252 12.639 -36.062 1.00 70.56 129 GLN A O 1
ATOM 1054 N N . TRP A 1 130 ? 36.203 11.392 -34.202 1.00 68.81 130 TRP A N 1
ATOM 1055 C CA . TRP A 1 130 ? 37.017 10.323 -34.754 1.00 68.81 130 TRP A CA 1
ATOM 1056 C C . TRP A 1 130 ? 36.289 9.565 -35.872 1.00 68.81 130 TRP A C 1
ATOM 1058 O O . TRP A 1 130 ? 36.843 9.336 -36.952 1.00 68.81 130 TRP A O 1
ATOM 1068 N N . PHE A 1 131 ? 35.003 9.271 -35.668 1.00 67.12 131 PHE A N 1
ATOM 1069 C CA . PHE A 1 131 ? 34.123 8.712 -36.690 1.00 67.12 131 PHE A CA 1
ATOM 1070 C C . PHE A 1 131 ? 34.008 9.636 -37.908 1.00 67.12 131 PHE A C 1
ATOM 1072 O O . PHE A 1 131 ? 34.148 9.178 -39.043 1.00 67.12 131 PHE A O 1
ATOM 1079 N N . GLN A 1 132 ? 33.807 10.940 -37.699 1.00 69.12 132 GLN A N 1
ATOM 1080 C CA . GLN A 1 132 ? 33.748 11.923 -38.782 1.00 69.12 132 GLN A CA 1
ATOM 1081 C C . GLN A 1 132 ? 35.078 12.035 -39.529 1.00 69.12 132 GLN A C 1
ATOM 1083 O O . GLN A 1 132 ? 35.074 12.083 -40.757 1.00 69.12 132 GLN A O 1
ATOM 1088 N N . THR A 1 133 ? 36.209 11.986 -38.825 1.00 72.69 133 THR A N 1
ATOM 1089 C CA . THR A 1 133 ? 37.552 11.977 -39.428 1.00 72.69 133 THR A CA 1
ATOM 1090 C C . THR A 1 133 ? 37.749 10.747 -40.312 1.00 72.69 133 THR A C 1
ATOM 1092 O O . THR A 1 133 ? 38.254 10.856 -41.428 1.00 72.69 133 THR A O 1
ATOM 1095 N N . CYS A 1 134 ? 37.284 9.578 -39.865 1.00 63.16 134 CYS A N 1
ATOM 1096 C CA . CYS A 1 134 ? 37.292 8.363 -40.677 1.00 63.16 134 CYS A CA 1
ATOM 1097 C C . CYS A 1 134 ? 36.307 8.437 -41.854 1.00 63.16 134 CYS A C 1
ATOM 1099 O O . CYS A 1 134 ? 36.592 7.906 -42.922 1.00 63.16 134 CYS A O 1
ATOM 1101 N N . ARG A 1 135 ? 35.156 9.101 -41.694 1.00 65.88 135 ARG A N 1
ATOM 1102 C CA . ARG A 1 135 ? 34.127 9.224 -42.740 1.00 65.88 135 ARG A CA 1
ATOM 1103 C C . ARG A 1 135 ? 34.510 10.211 -43.843 1.00 65.88 135 ARG A C 1
ATOM 1105 O O . ARG A 1 135 ? 34.215 9.962 -45.007 1.00 65.88 135 ARG A O 1
ATOM 1112 N N . LEU A 1 136 ? 35.121 11.338 -43.478 1.00 75.31 136 LEU A N 1
ATOM 1113 C CA . LEU A 1 136 ? 35.424 12.448 -44.386 1.00 75.31 136 LEU A CA 1
ATOM 1114 C C . LEU A 1 136 ? 36.726 12.259 -45.163 1.00 75.31 136 LEU A C 1
ATOM 1116 O O . LEU A 1 136 ? 36.970 13.015 -46.097 1.00 75.31 136 LEU A O 1
ATOM 1120 N N . ASN A 1 137 ? 37.558 11.276 -44.812 1.00 69.31 137 ASN A N 1
ATOM 1121 C CA . ASN A 1 137 ? 38.841 11.069 -45.470 1.00 69.31 137 ASN A CA 1
ATOM 1122 C C . ASN A 1 137 ? 38.662 10.278 -46.786 1.00 69.31 137 ASN A C 1
ATOM 1124 O O . ASN A 1 137 ? 38.530 9.049 -46.753 1.00 69.31 137 ASN A O 1
ATOM 1128 N N . PRO A 1 138 ? 38.696 10.929 -47.970 1.00 60.22 138 PRO A N 1
ATOM 1129 C CA . PRO A 1 138 ? 38.369 10.286 -49.249 1.00 60.22 138 PRO A CA 1
ATOM 1130 C C . PRO A 1 138 ? 39.452 9.292 -49.698 1.00 60.22 138 PRO A C 1
ATOM 1132 O O . PRO A 1 138 ? 39.259 8.528 -50.645 1.00 60.22 138 PRO A O 1
ATOM 1135 N N . SER A 1 139 ? 40.607 9.306 -49.021 1.00 57.59 139 SER A N 1
ATOM 1136 C CA . SER A 1 139 ? 41.760 8.448 -49.298 1.00 57.59 139 SER A CA 1
ATOM 1137 C C . SER A 1 139 ? 41.598 7.007 -48.798 1.00 57.59 139 SER A C 1
ATOM 1139 O O . SER A 1 139 ? 42.414 6.147 -49.134 1.00 57.59 139 SER A O 1
ATOM 1141 N N . ILE A 1 140 ? 40.537 6.695 -48.046 1.00 58.38 140 ILE A N 1
ATOM 1142 C CA . ILE A 1 140 ? 40.258 5.340 -47.550 1.00 58.38 140 ILE A CA 1
ATOM 1143 C C . ILE A 1 140 ? 39.604 4.504 -48.670 1.00 58.38 140 ILE A C 1
ATOM 1145 O O . ILE A 1 140 ? 38.471 4.045 -48.582 1.00 58.38 140 ILE A O 1
ATOM 1149 N N . LYS A 1 141 ? 40.331 4.308 -49.774 1.00 61.34 141 LYS A N 1
ATOM 1150 C CA . LYS A 1 141 ? 40.092 3.191 -50.709 1.00 61.34 141 LYS A CA 1
ATOM 1151 C C . LYS A 1 141 ? 40.789 1.916 -50.236 1.00 61.34 141 LYS A C 1
ATOM 1153 O O . LYS A 1 141 ? 40.431 0.819 -50.656 1.00 61.34 141 LYS A O 1
ATOM 1158 N N . ASP A 1 142 ? 41.767 2.069 -49.349 1.00 67.06 142 ASP A N 1
ATOM 1159 C CA . ASP A 1 142 ? 42.546 0.975 -48.801 1.00 67.06 142 ASP A CA 1
ATOM 1160 C C . ASP A 1 142 ? 41.827 0.350 -47.599 1.00 67.06 142 ASP A C 1
ATOM 1162 O O . ASP A 1 142 ? 41.767 0.911 -46.498 1.00 67.06 142 ASP A O 1
ATOM 1166 N N . ARG A 1 143 ? 41.260 -0.835 -47.838 1.00 63.56 143 ARG A N 1
ATOM 1167 C CA . ARG A 1 143 ? 40.520 -1.638 -46.859 1.00 63.56 143 ARG A CA 1
ATOM 1168 C C . ARG A 1 143 ? 41.334 -1.849 -45.576 1.00 63.56 143 ARG A C 1
ATOM 1170 O O . ARG A 1 143 ? 40.755 -1.807 -44.496 1.00 63.56 143 ARG A O 1
ATOM 1177 N N . GLY A 1 144 ? 42.665 -1.937 -45.680 1.00 72.50 144 GLY A N 1
ATOM 1178 C CA . GLY A 1 144 ? 43.563 -2.120 -44.537 1.00 72.50 144 GLY A CA 1
ATOM 1179 C C . GLY A 1 144 ? 43.736 -0.886 -43.641 1.00 72.50 144 GLY A C 1
ATOM 1180 O O . GLY A 1 144 ? 44.157 -1.018 -42.493 1.00 72.50 144 GLY A O 1
ATOM 1181 N N . ARG A 1 145 ? 43.423 0.331 -44.109 1.00 62.00 145 ARG A N 1
ATOM 1182 C CA . ARG A 1 145 ? 43.391 1.526 -43.238 1.00 62.00 145 ARG A CA 1
ATOM 1183 C C . ARG A 1 145 ? 42.071 1.643 -42.484 1.00 62.00 145 ARG A C 1
ATOM 1185 O O . ARG A 1 145 ? 42.099 1.985 -41.309 1.00 62.00 145 ARG A O 1
ATOM 1192 N N . LEU A 1 146 ? 40.948 1.303 -43.121 1.00 65.12 146 LEU A N 1
ATOM 1193 C CA . LEU A 1 146 ? 39.649 1.223 -42.445 1.00 65.12 146 LEU A CA 1
ATOM 1194 C C . LEU A 1 146 ? 39.641 0.116 -41.387 1.00 65.12 146 LEU A C 1
ATOM 1196 O O . LEU A 1 146 ? 39.101 0.306 -40.309 1.00 65.12 146 LEU A O 1
ATOM 1200 N N . GLU A 1 147 ? 40.257 -1.026 -41.681 1.00 67.56 147 GLU A N 1
ATOM 1201 C CA . GLU A 1 147 ? 40.359 -2.150 -40.748 1.00 67.56 147 GLU A CA 1
ATOM 1202 C C . GLU A 1 147 ? 41.259 -1.810 -39.552 1.00 67.56 147 GLU A C 1
ATOM 1204 O O . GLU A 1 147 ? 40.885 -2.078 -38.417 1.00 67.56 147 GLU A O 1
ATOM 1209 N N . ARG A 1 148 ? 42.372 -1.092 -39.774 1.00 68.62 148 ARG A N 1
ATOM 1210 C CA . ARG A 1 148 ? 43.193 -0.523 -38.689 1.00 68.62 148 ARG A CA 1
ATOM 1211 C C . ARG A 1 148 ? 42.460 0.541 -37.879 1.00 68.62 148 ARG A C 1
ATOM 1213 O O . ARG A 1 148 ? 42.640 0.604 -36.670 1.00 68.62 148 ARG A O 1
ATOM 1220 N N . ALA A 1 149 ? 41.636 1.360 -38.527 1.00 64.25 149 ALA A N 1
ATOM 1221 C CA . ALA A 1 149 ? 40.795 2.326 -37.841 1.00 64.25 149 ALA A CA 1
ATOM 1222 C C . ALA A 1 149 ? 39.736 1.612 -36.973 1.00 64.25 149 ALA A C 1
ATOM 1224 O O . ALA A 1 149 ? 39.627 1.885 -35.783 1.00 64.25 149 ALA A O 1
ATOM 1225 N N . LEU A 1 150 ? 39.019 0.635 -37.524 1.00 63.78 150 LEU A N 1
ATOM 1226 C CA . LEU A 1 150 ? 38.046 -0.165 -36.777 1.00 63.78 150 LEU A CA 1
ATOM 1227 C C . LEU A 1 150 ? 38.699 -0.924 -35.614 1.00 63.78 150 LEU A C 1
ATOM 1229 O O . LEU A 1 150 ? 38.166 -0.897 -34.512 1.00 63.78 150 LEU A O 1
ATOM 1233 N N . MET A 1 151 ? 39.892 -1.494 -35.814 1.00 68.44 151 MET A N 1
ATOM 1234 C CA . MET A 1 151 ? 40.686 -2.067 -34.722 1.00 68.44 151 MET A CA 1
ATOM 1235 C C . MET A 1 151 ? 41.096 -1.018 -33.687 1.00 68.44 151 MET A C 1
ATOM 1237 O O . MET A 1 151 ? 41.079 -1.301 -32.498 1.00 68.44 151 MET A O 1
ATOM 1241 N N . GLY A 1 152 ? 41.459 0.193 -34.110 1.00 65.62 152 GLY A N 1
ATOM 1242 C CA . GLY A 1 152 ? 41.766 1.294 -33.199 1.00 65.62 152 GLY A CA 1
ATOM 1243 C C . GLY A 1 152 ? 40.556 1.713 -32.365 1.00 65.62 152 GLY A C 1
ATOM 1244 O O . GLY A 1 152 ? 40.700 1.963 -31.176 1.00 65.62 152 GLY A O 1
ATOM 1245 N N . THR A 1 153 ? 39.356 1.721 -32.949 1.00 60.66 153 THR A N 1
ATOM 1246 C CA . THR A 1 153 ? 38.111 1.994 -32.212 1.00 60.66 153 THR A CA 1
ATOM 1247 C C . THR A 1 153 ? 37.760 0.852 -31.269 1.00 60.66 153 THR A C 1
ATOM 1249 O O . THR A 1 153 ? 37.406 1.109 -30.128 1.00 60.66 153 THR A O 1
ATOM 1252 N N . GLU A 1 154 ? 37.939 -0.399 -31.686 1.00 60.03 154 GLU A N 1
ATOM 1253 C CA . GLU A 1 154 ? 37.768 -1.576 -30.829 1.00 60.03 154 GLU A CA 1
ATOM 1254 C C . GLU A 1 154 ? 38.764 -1.568 -29.654 1.00 60.03 154 GLU A C 1
ATOM 1256 O O . GLU A 1 154 ? 38.385 -1.786 -28.509 1.00 60.03 154 GLU A O 1
ATOM 1261 N N . LEU A 1 155 ? 40.029 -1.208 -29.894 1.00 61.94 155 LEU A N 1
ATOM 1262 C CA . LEU A 1 155 ? 41.047 -1.048 -28.850 1.00 61.94 155 LEU A CA 1
ATOM 1263 C C . LEU A 1 155 ? 40.761 0.129 -27.909 1.00 61.94 155 LEU A C 1
ATOM 1265 O O . LEU A 1 155 ? 41.092 0.039 -26.732 1.00 61.94 155 LEU A O 1
ATOM 1269 N N . MET A 1 156 ? 40.144 1.207 -28.398 1.00 57.28 156 MET A N 1
ATOM 1270 C CA . MET A 1 156 ? 39.722 2.351 -27.578 1.00 57.28 156 MET A CA 1
ATOM 1271 C C . MET A 1 156 ? 38.430 2.065 -26.800 1.00 57.28 156 MET A C 1
ATOM 1273 O O . MET A 1 156 ? 38.221 2.641 -25.732 1.00 57.28 156 MET A O 1
ATOM 1277 N N . LEU A 1 157 ? 37.582 1.159 -27.299 1.00 57.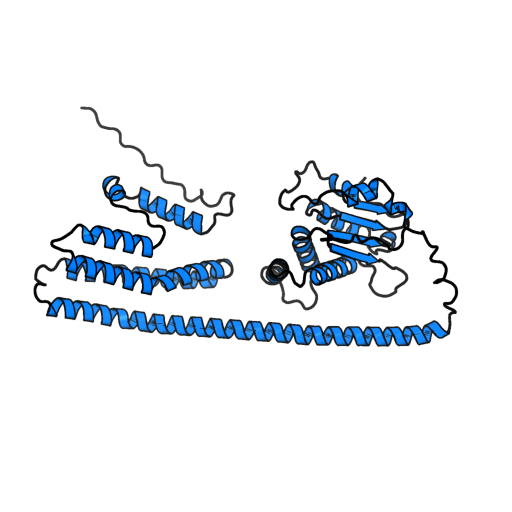34 157 LEU A N 1
ATOM 1278 C CA . LEU A 1 157 ? 36.397 0.660 -26.601 1.00 57.34 157 LEU A CA 1
ATOM 1279 C C . LEU A 1 157 ? 36.747 -0.431 -25.587 1.00 57.34 157 LEU A C 1
ATOM 1281 O O . LEU A 1 157 ? 36.043 -0.561 -24.597 1.00 57.34 157 LEU A O 1
ATOM 1285 N N . ARG A 1 158 ? 37.851 -1.169 -25.737 1.00 63.12 158 ARG A N 1
ATOM 1286 C CA . ARG A 1 158 ? 38.240 -2.211 -24.768 1.00 63.12 158 ARG A CA 1
ATOM 1287 C C . ARG A 1 158 ? 38.387 -1.722 -23.322 1.00 63.12 158 ARG A C 1
ATOM 1289 O O . ARG A 1 158 ? 37.896 -2.412 -22.435 1.00 63.12 158 ARG A O 1
ATOM 1296 N N . PRO A 1 159 ? 39.022 -0.572 -23.022 1.00 57.94 159 PRO A N 1
ATOM 1297 C CA . PRO A 1 159 ? 39.029 -0.020 -21.668 1.00 57.94 159 PRO A CA 1
ATOM 1298 C C . PRO A 1 159 ? 37.622 0.288 -21.151 1.00 57.94 159 PRO A C 1
ATOM 1300 O O . PRO A 1 159 ? 37.353 0.123 -19.964 1.00 57.94 159 PRO A O 1
ATOM 1303 N N . PHE A 1 160 ? 36.724 0.707 -22.044 1.00 55.38 160 PHE A N 1
ATOM 1304 C CA . PHE A 1 160 ? 35.324 0.955 -21.732 1.00 55.38 160 PHE A CA 1
ATOM 1305 C C . PHE A 1 160 ? 34.589 -0.352 -21.427 1.00 55.38 160 PHE A C 1
ATOM 1307 O O . PHE A 1 160 ? 34.014 -0.484 -20.356 1.00 55.38 160 PHE A O 1
ATOM 1314 N N . GLU A 1 161 ? 34.697 -1.355 -22.299 1.00 59.78 161 GLU A N 1
ATOM 1315 C CA . GLU A 1 161 ? 34.152 -2.699 -22.097 1.00 59.78 161 GLU A CA 1
ATOM 1316 C C . GLU A 1 161 ? 34.698 -3.354 -20.828 1.00 59.78 161 GLU A C 1
ATOM 1318 O O . GLU A 1 161 ? 33.936 -3.968 -20.088 1.00 59.78 161 GLU A O 1
ATOM 1323 N N . ALA A 1 162 ? 35.990 -3.195 -20.529 1.00 63.91 162 ALA A N 1
ATOM 1324 C CA . ALA A 1 162 ? 36.607 -3.720 -19.316 1.00 63.91 162 ALA A CA 1
ATOM 1325 C C . ALA A 1 162 ? 36.055 -3.031 -18.059 1.00 63.91 162 ALA A C 1
ATOM 1327 O O . ALA A 1 162 ? 35.656 -3.711 -17.115 1.00 63.91 162 ALA A O 1
ATOM 1328 N N . ARG A 1 163 ? 35.967 -1.693 -18.055 1.00 59.47 163 ARG A N 1
ATOM 1329 C CA . ARG A 1 163 ? 35.383 -0.926 -16.940 1.00 59.47 163 ARG A CA 1
ATOM 1330 C C . ARG A 1 163 ? 33.896 -1.227 -16.755 1.00 59.47 163 ARG A C 1
ATOM 1332 O O . ARG A 1 163 ? 33.451 -1.392 -15.624 1.00 59.47 163 ARG A O 1
ATOM 1339 N N . PHE A 1 164 ? 33.141 -1.367 -17.842 1.00 60.00 164 PHE A N 1
ATOM 1340 C CA . PHE A 1 164 ? 31.727 -1.742 -17.797 1.00 60.00 164 PHE A CA 1
ATOM 1341 C C . PHE A 1 164 ? 31.518 -3.191 -17.377 1.00 60.00 164 PHE A C 1
ATOM 1343 O O . PHE A 1 164 ? 30.576 -3.471 -16.646 1.00 60.00 164 PHE A O 1
ATOM 1350 N N . SER A 1 165 ? 32.398 -4.107 -17.779 1.00 62.31 165 SER A N 1
ATOM 1351 C CA . SER A 1 165 ? 32.355 -5.497 -17.316 1.00 62.31 165 SER A CA 1
ATOM 1352 C C . SER A 1 165 ? 32.605 -5.566 -15.813 1.00 62.31 165 SER A C 1
ATOM 1354 O O . SER A 1 165 ? 31.846 -6.223 -15.111 1.00 62.31 165 SER A O 1
ATOM 1356 N N . GLN A 1 166 ? 33.582 -4.807 -15.306 1.00 65.31 166 GLN A N 1
ATOM 1357 C CA . GLN A 1 166 ? 33.830 -4.675 -13.867 1.00 65.31 166 GLN A CA 1
ATOM 1358 C C . GLN A 1 166 ? 32.645 -4.038 -13.133 1.00 65.31 166 GLN A C 1
ATOM 1360 O O . GLN A 1 166 ? 32.275 -4.490 -12.053 1.00 65.31 166 GLN A O 1
ATOM 1365 N N . LEU A 1 167 ? 32.023 -3.001 -13.703 1.00 62.66 167 LEU A N 1
ATOM 1366 C CA . LEU A 1 167 ? 30.837 -2.375 -13.119 1.00 62.66 167 LEU A CA 1
ATOM 1367 C C . LEU A 1 167 ? 29.649 -3.343 -13.095 1.00 62.66 167 LEU A C 1
ATOM 1369 O O . LEU A 1 167 ? 28.986 -3.466 -12.071 1.00 62.66 167 LEU A O 1
ATOM 1373 N N . LYS A 1 168 ? 29.411 -4.073 -14.187 1.00 65.75 168 LYS A N 1
ATOM 1374 C CA . LYS A 1 168 ? 28.368 -5.098 -14.290 1.00 65.75 168 LYS A CA 1
ATOM 1375 C C . LYS A 1 168 ? 28.590 -6.219 -13.279 1.00 65.75 168 LYS A C 1
ATOM 1377 O O . LYS A 1 168 ? 27.643 -6.626 -12.613 1.00 65.75 168 LYS A O 1
ATOM 1382 N N . GLU A 1 169 ? 29.822 -6.700 -13.147 1.00 69.06 169 GLU A N 1
ATOM 1383 C CA . GLU A 1 169 ? 30.197 -7.718 -12.164 1.00 69.06 169 GLU A CA 1
ATOM 1384 C C . GLU A 1 169 ? 29.969 -7.211 -10.737 1.00 69.06 169 GLU A C 1
ATOM 1386 O O . GLU A 1 169 ? 29.327 -7.894 -9.945 1.00 69.06 169 GLU A O 1
ATOM 1391 N N . ARG A 1 170 ? 30.377 -5.972 -10.430 1.00 68.56 170 ARG A N 1
ATOM 1392 C CA . ARG A 1 170 ? 30.118 -5.342 -9.127 1.00 68.56 170 ARG A CA 1
ATOM 1393 C C . ARG A 1 170 ? 28.631 -5.182 -8.834 1.00 68.56 170 ARG A C 1
ATOM 1395 O O . ARG A 1 170 ? 28.219 -5.496 -7.726 1.00 68.56 170 ARG A O 1
ATOM 1402 N N . LEU A 1 171 ? 27.838 -4.720 -9.799 1.00 57.81 171 LEU A N 1
ATOM 1403 C CA . LEU A 1 171 ? 26.388 -4.578 -9.645 1.00 57.81 171 LEU A CA 1
ATOM 1404 C C . LEU A 1 171 ? 25.711 -5.938 -9.457 1.00 57.81 171 LEU A C 1
ATOM 1406 O O . LEU A 1 171 ? 24.820 -6.061 -8.626 1.00 57.81 171 LEU A O 1
ATOM 1410 N N . THR A 1 172 ? 26.165 -6.968 -10.172 1.00 65.31 172 THR A N 1
ATOM 1411 C CA . THR A 1 172 ? 25.668 -8.343 -10.001 1.00 65.31 172 THR A CA 1
ATOM 1412 C C . THR A 1 172 ? 26.023 -8.871 -8.611 1.00 65.31 172 THR A C 1
ATOM 1414 O O . THR A 1 172 ? 25.159 -9.375 -7.910 1.00 65.31 172 THR A O 1
ATOM 1417 N N . MET A 1 173 ? 27.264 -8.670 -8.161 1.00 73.50 173 MET A N 1
ATOM 1418 C CA . MET A 1 173 ? 27.702 -9.071 -6.825 1.00 73.50 173 MET A CA 1
ATOM 1419 C C . MET A 1 173 ? 26.949 -8.320 -5.719 1.00 73.50 173 MET A C 1
ATOM 1421 O O . MET A 1 173 ? 26.596 -8.916 -4.709 1.00 73.50 173 MET A O 1
ATOM 1425 N N . GLN A 1 174 ? 26.691 -7.022 -5.899 1.00 64.50 174 GLN A N 1
ATOM 1426 C CA . GLN A 1 174 ? 25.905 -6.223 -4.957 1.00 64.50 174 GLN A CA 1
ATOM 1427 C C . GLN A 1 174 ? 24.441 -6.649 -4.928 1.00 64.50 174 GLN A C 1
ATOM 1429 O O . GLN A 1 174 ? 23.867 -6.711 -3.847 1.00 64.50 174 GLN A O 1
ATOM 1434 N N . LYS A 1 175 ? 23.859 -6.983 -6.084 1.00 70.81 175 LYS A N 1
ATOM 1435 C CA . LYS A 1 175 ? 22.522 -7.569 -6.168 1.00 70.81 175 LYS A CA 1
ATOM 1436 C C . LYS A 1 175 ? 22.462 -8.886 -5.391 1.00 70.81 175 LYS A C 1
ATOM 1438 O O . LYS A 1 175 ? 21.624 -9.014 -4.509 1.00 70.81 175 LYS A O 1
ATOM 1443 N N . ASP A 1 176 ? 23.371 -9.819 -5.664 1.00 74.81 176 ASP A N 1
ATOM 1444 C CA . ASP A 1 176 ? 23.413 -11.117 -4.981 1.00 74.81 176 ASP A CA 1
ATOM 1445 C C . ASP A 1 176 ? 23.652 -10.957 -3.472 1.00 74.81 176 ASP A C 1
ATOM 1447 O O . ASP A 1 176 ? 23.085 -11.693 -2.666 1.00 74.81 176 ASP A O 1
ATOM 1451 N N . TRP A 1 177 ? 24.498 -10.001 -3.072 1.00 77.75 177 TRP A N 1
ATOM 1452 C CA . TRP A 1 177 ? 24.730 -9.679 -1.665 1.00 77.75 177 TRP A CA 1
ATOM 1453 C C . TRP A 1 177 ? 23.461 -9.139 -1.008 1.00 77.75 177 TRP A C 1
ATOM 1455 O O . TRP A 1 177 ? 23.080 -9.629 0.047 1.00 77.75 177 TRP A O 1
ATOM 1465 N N . PHE A 1 178 ? 22.778 -8.197 -1.657 1.00 64.44 178 PHE A N 1
ATOM 1466 C CA . PHE A 1 178 ? 21.527 -7.634 -1.164 1.00 64.44 178 PHE A CA 1
ATOM 1467 C C . PHE A 1 178 ? 20.426 -8.695 -1.049 1.00 64.44 178 PHE A C 1
ATOM 1469 O O . PHE A 1 178 ? 19.759 -8.762 -0.026 1.00 64.44 178 PHE A O 1
ATOM 1476 N N . GLU A 1 179 ? 20.268 -9.569 -2.048 1.00 68.12 179 GLU A N 1
ATOM 1477 C CA . GLU A 1 179 ? 19.301 -10.676 -2.004 1.00 68.12 179 GLU A CA 1
ATOM 1478 C C . GLU A 1 179 ? 19.604 -11.658 -0.862 1.00 68.12 179 GLU A C 1
ATOM 1480 O O . GLU A 1 179 ? 18.688 -12.113 -0.177 1.00 68.12 179 GLU A O 1
ATOM 1485 N N . ARG A 1 180 ? 20.885 -11.966 -0.613 1.00 79.75 180 ARG A N 1
ATOM 1486 C CA . ARG A 1 180 ? 21.288 -12.810 0.524 1.00 79.75 180 ARG A CA 1
ATOM 1487 C C . ARG A 1 180 ? 21.054 -12.127 1.862 1.00 79.75 180 ARG A C 1
ATOM 1489 O O . ARG A 1 180 ? 20.564 -12.782 2.772 1.00 79.75 180 ARG A O 1
ATOM 1496 N N . GLU A 1 181 ? 21.396 -10.850 1.985 1.00 65.12 181 GLU A N 1
ATOM 1497 C CA . GLU A 1 181 ? 21.202 -10.085 3.217 1.00 65.12 181 GLU A CA 1
ATOM 1498 C C . GLU A 1 181 ? 19.707 -9.944 3.529 1.00 65.12 181 GLU A C 1
ATOM 1500 O O . GLU A 1 181 ? 19.288 -10.193 4.654 1.00 65.12 181 GLU A O 1
ATOM 1505 N N . ALA A 1 182 ? 18.881 -9.669 2.515 1.00 63.19 182 ALA A N 1
ATOM 1506 C CA . ALA A 1 182 ? 17.426 -9.659 2.634 1.00 63.19 182 ALA A CA 1
ATOM 1507 C C . ALA A 1 182 ? 16.884 -11.024 3.090 1.00 63.19 182 ALA A C 1
ATOM 1509 O O . ALA A 1 182 ? 16.077 -11.076 4.013 1.00 63.19 182 ALA A O 1
ATOM 1510 N N . ALA A 1 183 ? 17.375 -12.130 2.519 1.00 75.94 183 ALA A N 1
ATOM 1511 C CA . ALA A 1 183 ? 16.985 -13.477 2.939 1.00 75.94 183 ALA A CA 1
ATOM 1512 C C . ALA A 1 183 ? 17.442 -13.817 4.372 1.00 75.94 183 ALA A C 1
ATOM 1514 O O . ALA A 1 183 ? 16.728 -14.499 5.106 1.00 75.94 183 ALA A O 1
ATOM 1515 N N . ILE A 1 184 ? 18.622 -13.344 4.792 1.00 76.81 184 ILE A N 1
ATOM 1516 C CA . ILE A 1 184 ? 19.115 -13.496 6.170 1.00 76.81 184 ILE A CA 1
ATOM 1517 C C . ILE A 1 184 ? 18.238 -12.695 7.133 1.00 76.81 184 ILE A C 1
ATOM 1519 O O . ILE A 1 184 ? 17.847 -13.226 8.170 1.00 76.81 184 ILE A O 1
ATOM 1523 N N . HIS A 1 185 ? 17.897 -11.452 6.790 1.00 62.81 185 HIS A N 1
ATOM 1524 C CA . HIS A 1 185 ? 16.995 -10.626 7.588 1.00 62.81 185 HIS A CA 1
ATOM 1525 C C . HIS A 1 185 ? 15.595 -11.235 7.681 1.00 62.81 185 HIS A C 1
ATOM 1527 O O . HIS A 1 185 ? 15.042 -11.289 8.775 1.00 62.81 185 HIS A O 1
ATOM 1533 N N . GLU A 1 186 ? 15.053 -11.762 6.581 1.00 68.69 186 GLU A N 1
ATOM 1534 C CA . GLU A 1 186 ? 13.767 -12.465 6.566 1.00 68.69 186 GLU A CA 1
ATOM 1535 C C . GLU A 1 186 ? 13.799 -13.702 7.478 1.00 68.69 186 GLU A C 1
ATOM 1537 O O . GLU A 1 186 ? 12.902 -13.896 8.299 1.00 68.69 186 GLU A O 1
ATOM 1542 N N . HIS A 1 187 ? 14.861 -14.512 7.406 1.00 75.75 187 HIS A N 1
ATOM 1543 C CA . HIS A 1 187 ? 15.002 -15.688 8.264 1.00 75.75 187 HIS A CA 1
ATOM 1544 C C . HIS A 1 187 ? 15.195 -15.313 9.742 1.00 75.75 187 HIS A C 1
ATOM 1546 O O . HIS A 1 187 ? 14.588 -15.937 10.614 1.00 75.75 187 HIS A O 1
ATOM 1552 N N . ALA A 1 188 ? 15.997 -14.288 10.040 1.00 72.06 188 ALA A N 1
ATOM 1553 C CA . ALA A 1 188 ? 16.203 -13.804 11.403 1.00 72.06 188 ALA A CA 1
ATOM 1554 C C . ALA A 1 188 ? 14.903 -13.246 12.002 1.00 72.06 188 ALA A C 1
ATOM 1556 O O . ALA A 1 188 ? 14.587 -13.534 13.157 1.00 72.06 188 ALA A O 1
ATOM 1557 N N . LEU A 1 189 ? 14.122 -12.515 11.201 1.00 69.50 189 LEU A N 1
ATOM 1558 C CA . LEU A 1 189 ? 12.807 -12.015 11.585 1.00 69.50 189 LEU A CA 1
ATOM 1559 C C . LEU A 1 189 ? 11.847 -13.174 11.884 1.00 69.50 189 LEU A C 1
ATOM 1561 O O . LEU A 1 189 ? 11.171 -13.149 12.908 1.00 69.50 189 LEU A O 1
ATOM 1565 N N . LEU A 1 190 ? 11.818 -14.212 11.040 1.00 63.62 190 LEU A N 1
ATOM 1566 C CA . LEU A 1 190 ? 10.991 -15.406 11.249 1.00 63.62 190 LEU A CA 1
ATOM 1567 C C . LEU A 1 190 ? 11.388 -16.196 12.503 1.00 63.62 190 LEU A C 1
ATOM 1569 O O . LEU A 1 190 ? 10.513 -16.621 13.258 1.00 63.62 190 LEU A O 1
ATOM 1573 N N . ASP A 1 191 ? 12.685 -16.381 12.753 1.00 75.75 191 ASP A N 1
ATOM 1574 C CA . ASP A 1 191 ? 13.174 -17.071 13.952 1.00 75.75 191 ASP A CA 1
ATOM 1575 C C . ASP A 1 191 ? 12.830 -16.296 15.225 1.00 75.75 191 ASP A C 1
ATOM 1577 O O . ASP A 1 191 ? 12.441 -16.886 16.238 1.00 75.75 191 ASP A O 1
ATOM 1581 N N . GLN A 1 192 ? 12.913 -14.969 15.158 1.00 70.19 192 GLN A N 1
ATOM 1582 C CA . GLN A 1 192 ? 12.521 -14.091 16.247 1.00 70.19 192 GLN A CA 1
ATOM 1583 C C . GLN A 1 192 ? 11.009 -14.148 16.504 1.00 70.19 192 GLN A C 1
ATOM 1585 O O . GLN A 1 192 ? 10.594 -14.344 17.645 1.00 70.19 192 GLN A O 1
ATOM 1590 N N . LEU A 1 193 ? 10.188 -14.101 15.450 1.00 69.00 193 LEU A N 1
ATOM 1591 C CA . LEU A 1 193 ? 8.731 -14.254 15.537 1.00 69.00 193 LEU A CA 1
ATOM 1592 C C . LEU A 1 193 ? 8.330 -15.612 16.128 1.00 69.00 193 LEU A C 1
ATOM 1594 O O . LEU A 1 193 ? 7.423 -15.691 16.955 1.00 69.00 193 LEU A O 1
ATOM 1598 N N . HIS A 1 194 ? 9.025 -16.688 15.752 1.00 71.12 194 HIS A N 1
ATOM 1599 C CA . HIS A 1 194 ? 8.830 -18.004 16.360 1.00 71.12 194 HIS A CA 1
ATOM 1600 C C . HIS A 1 194 ? 9.236 -18.038 17.838 1.00 71.12 194 HIS A C 1
ATOM 1602 O O . HIS A 1 194 ? 8.563 -18.698 18.636 1.00 71.12 194 HIS A O 1
ATOM 1608 N N . GLY A 1 195 ? 10.319 -17.352 18.212 1.00 81.38 195 GLY A N 1
ATOM 1609 C CA . GLY A 1 195 ? 10.750 -17.207 19.602 1.00 81.38 195 GLY A CA 1
ATOM 1610 C C . GLY A 1 195 ? 9.701 -16.497 20.456 1.00 81.38 195 GLY A C 1
ATOM 1611 O O . GLY A 1 195 ? 9.286 -17.029 21.488 1.00 81.38 195 GLY A O 1
ATOM 1612 N N . ASP A 1 196 ? 9.212 -15.356 19.977 1.00 71.06 196 ASP A N 1
ATOM 1613 C CA . ASP A 1 196 ? 8.162 -14.573 20.628 1.00 71.06 196 ASP A CA 1
ATOM 1614 C C . ASP A 1 196 ? 6.859 -15.351 20.752 1.00 71.06 196 ASP A C 1
ATOM 1616 O O . ASP A 1 196 ? 6.253 -15.388 21.823 1.00 71.06 196 ASP A O 1
ATOM 1620 N N . PHE A 1 197 ? 6.443 -16.025 19.678 1.00 64.31 197 PHE A N 1
ATOM 1621 C CA . PHE A 1 197 ? 5.235 -16.838 19.694 1.00 64.31 197 PHE A CA 1
ATOM 1622 C C . PHE A 1 197 ? 5.349 -17.982 20.705 1.00 64.31 197 PHE A C 1
ATOM 1624 O O . PHE A 1 197 ? 4.417 -18.229 21.467 1.00 64.31 197 PHE A O 1
ATOM 1631 N N . ARG A 1 198 ? 6.506 -18.652 20.785 1.00 78.62 198 ARG A N 1
ATOM 1632 C CA . ARG A 1 198 ? 6.741 -19.699 21.788 1.00 78.62 198 ARG A CA 1
ATOM 1633 C C . ARG A 1 198 ? 6.679 -19.137 23.210 1.00 78.62 198 ARG A C 1
ATOM 1635 O O . ARG A 1 198 ? 6.047 -19.753 24.065 1.00 78.62 198 ARG A O 1
ATOM 1642 N N . HIS A 1 199 ? 7.287 -17.976 23.456 1.00 81.50 199 HIS A N 1
ATOM 1643 C CA . HIS A 1 199 ? 7.233 -17.319 24.762 1.00 81.50 199 HIS A CA 1
ATOM 1644 C C . HIS A 1 199 ? 5.803 -16.896 25.122 1.00 81.50 199 HIS A C 1
ATOM 1646 O O . HIS A 1 199 ? 5.387 -17.038 26.268 1.00 81.50 199 HIS A O 1
ATOM 1652 N N . TYR A 1 200 ? 5.028 -16.411 24.152 1.00 79.00 200 TYR A N 1
ATOM 1653 C CA . TYR A 1 200 ? 3.624 -16.064 24.344 1.00 79.00 200 TYR A CA 1
ATOM 1654 C C . TYR A 1 200 ? 2.772 -17.286 24.708 1.00 79.00 200 TYR A C 1
ATOM 1656 O O . TYR A 1 200 ? 1.976 -17.214 25.643 1.00 79.00 200 TYR A O 1
ATOM 1664 N N . ILE A 1 201 ? 2.951 -18.413 24.010 1.00 74.56 201 ILE A N 1
ATOM 1665 C CA . ILE A 1 201 ? 2.248 -19.663 24.332 1.00 74.56 201 ILE A CA 1
ATOM 1666 C C . ILE A 1 201 ? 2.602 -20.123 25.745 1.00 74.56 201 ILE A C 1
ATOM 1668 O O . ILE A 1 201 ? 1.696 -20.415 26.519 1.00 74.56 201 ILE A O 1
ATOM 1672 N N . GLN A 1 202 ? 3.884 -20.107 26.114 1.00 86.12 202 GLN A N 1
ATOM 1673 C CA . GLN A 1 202 ? 4.315 -20.506 27.452 1.00 86.12 202 GLN A CA 1
ATOM 1674 C C . GLN A 1 202 ? 3.744 -19.583 28.543 1.00 86.12 202 GLN A C 1
ATOM 1676 O O . GLN A 1 202 ? 3.188 -20.061 29.525 1.00 86.12 202 GLN A O 1
ATOM 1681 N N . ASP A 1 203 ? 3.794 -18.265 28.344 1.00 81.12 203 ASP A N 1
ATOM 1682 C CA . ASP A 1 203 ? 3.225 -17.278 29.273 1.00 81.12 203 ASP A CA 1
ATOM 1683 C C . ASP A 1 203 ? 1.688 -17.406 29.369 1.00 81.12 203 ASP A C 1
ATOM 1685 O O . ASP A 1 203 ? 1.087 -17.185 30.421 1.00 81.12 203 ASP A O 1
ATOM 1689 N N . SER A 1 204 ? 1.024 -17.815 28.284 1.00 73.50 204 SER A N 1
ATOM 1690 C CA . SER A 1 204 ? -0.411 -18.122 28.263 1.00 73.50 204 SER A CA 1
ATOM 1691 C C . SER A 1 204 ? -0.747 -19.421 29.009 1.00 73.50 204 SER A C 1
ATOM 1693 O O . SER A 1 204 ? -1.727 -19.466 29.759 1.00 73.50 204 SER A O 1
ATOM 1695 N N . GLU A 1 205 ? 0.072 -20.466 28.859 1.00 81.31 205 GLU A N 1
ATOM 1696 C CA . GLU A 1 205 ? -0.064 -21.737 29.580 1.00 81.31 205 GLU A CA 1
ATOM 1697 C C . GLU A 1 205 ? 0.188 -21.563 31.082 1.00 81.31 205 GLU A C 1
ATOM 1699 O O . GLU A 1 205 ? -0.630 -22.010 31.885 1.00 81.31 205 GLU A O 1
ATOM 1704 N N . GLU A 1 206 ? 1.238 -20.837 31.475 1.00 83.00 206 GLU A N 1
ATOM 1705 C CA . GLU A 1 206 ? 1.539 -20.512 32.877 1.00 83.00 206 GLU A CA 1
ATOM 1706 C C . GLU A 1 206 ? 0.398 -19.705 33.514 1.00 83.00 206 GLU A C 1
ATOM 1708 O O . GLU A 1 206 ? -0.055 -20.006 34.621 1.00 83.00 206 GLU A O 1
ATOM 1713 N N . LYS A 1 207 ? -0.159 -18.726 32.789 1.00 76.06 207 LYS A N 1
ATOM 1714 C CA . LYS A 1 207 ? -1.338 -17.972 33.247 1.00 76.06 207 LYS A CA 1
ATOM 1715 C C . LYS A 1 207 ? -2.602 -18.818 33.324 1.00 76.06 207 LYS A C 1
ATOM 1717 O O . LYS A 1 207 ? -3.460 -18.499 34.147 1.00 76.06 207 LYS A O 1
ATOM 1722 N N . SER A 1 208 ? -2.746 -19.836 32.478 1.00 71.69 208 SER A N 1
ATOM 1723 C CA . SER A 1 208 ? -3.891 -20.755 32.491 1.00 71.69 208 SER A CA 1
ATOM 1724 C C . SER A 1 208 ? -3.798 -21.724 33.668 1.00 71.69 208 SER A C 1
ATOM 1726 O O . SER A 1 208 ? -4.750 -21.821 34.434 1.00 71.69 208 SER A O 1
ATOM 1728 N N . GLN A 1 209 ? -2.624 -22.314 33.909 1.00 75.81 209 GLN A N 1
ATOM 1729 C CA . GLN A 1 209 ? -2.366 -23.154 35.084 1.00 75.81 209 GLN A CA 1
ATOM 1730 C C . GLN A 1 209 ? -2.570 -22.374 36.387 1.00 75.81 209 GLN A C 1
ATOM 1732 O O . GLN A 1 209 ? -3.233 -22.851 37.306 1.00 75.81 209 GLN A O 1
ATOM 1737 N N . HIS A 1 210 ? -2.092 -21.128 36.448 1.00 71.25 210 HIS A N 1
ATOM 1738 C CA . HIS A 1 210 ? -2.298 -20.292 37.627 1.00 71.25 210 HIS A CA 1
ATOM 1739 C C . HIS A 1 210 ? -3.769 -19.863 37.797 1.00 71.25 210 HIS A C 1
ATOM 1741 O O . HIS A 1 210 ? -4.233 -19.646 38.919 1.00 71.25 210 HIS A O 1
ATOM 1747 N N . ARG A 1 211 ? -4.535 -19.779 36.698 1.00 57.75 211 ARG A N 1
ATOM 1748 C CA . ARG A 1 211 ? -5.990 -19.573 36.729 1.00 57.75 211 ARG A CA 1
ATOM 1749 C C . ARG A 1 211 ? -6.736 -20.799 37.236 1.00 57.75 211 ARG A C 1
ATOM 1751 O O . ARG A 1 211 ? -7.673 -20.618 38.005 1.00 57.75 211 ARG A O 1
ATOM 1758 N N . ASP A 1 212 ? -6.314 -22.000 36.861 1.00 61.31 212 ASP A N 1
ATOM 1759 C CA . ASP A 1 212 ? -6.922 -23.246 37.331 1.00 61.31 212 ASP A CA 1
ATOM 1760 C C . ASP A 1 212 ? -6.669 -23.452 38.838 1.00 61.31 212 ASP A C 1
ATOM 1762 O O . ASP A 1 212 ? -7.589 -23.801 39.581 1.00 61.31 212 ASP A O 1
ATOM 1766 N N . GLU A 1 213 ? -5.478 -23.094 39.332 1.00 59.69 213 GLU A N 1
ATOM 1767 C CA . GLU A 1 213 ? -5.158 -23.110 40.770 1.00 59.69 213 GLU A CA 1
ATOM 1768 C C . GLU A 1 213 ? -5.958 -22.076 41.591 1.00 59.69 213 GLU A C 1
ATOM 1770 O O . GLU A 1 213 ? -6.319 -22.330 42.744 1.00 59.69 213 GLU A O 1
ATOM 1775 N N . LEU A 1 214 ? -6.273 -20.909 41.014 1.00 55.91 214 LEU A N 1
ATOM 1776 C CA . LEU A 1 214 ? -7.120 -19.883 41.645 1.00 55.91 214 LEU A CA 1
ATOM 1777 C C . LEU A 1 214 ? -8.628 -20.148 41.464 1.00 55.91 214 LEU A C 1
ATOM 1779 O O . LEU A 1 214 ? -9.424 -19.749 42.320 1.00 55.91 214 LEU A O 1
ATOM 1783 N N . GLY A 1 215 ? -9.016 -20.843 40.393 1.00 48.62 215 GLY A N 1
ATOM 1784 C CA . GLY A 1 215 ? -10.386 -21.241 40.059 1.00 48.62 215 GLY A CA 1
ATOM 1785 C C . GLY A 1 215 ? -10.915 -22.379 40.931 1.00 48.62 215 GLY A C 1
ATOM 1786 O O . GLY A 1 215 ? -12.104 -22.429 41.229 1.00 48.62 215 GLY A O 1
ATOM 1787 N N . GLN A 1 216 ? -10.043 -23.214 41.498 1.00 49.25 216 GLN A N 1
ATOM 1788 C CA . GLN A 1 216 ? -10.449 -24.264 42.443 1.00 49.25 216 GLN A CA 1
ATOM 1789 C C . GLN A 1 216 ? -10.948 -23.754 43.811 1.00 49.25 216 GLN A C 1
ATOM 1791 O O . GLN A 1 216 ? -11.309 -24.551 44.677 1.00 49.25 216 GLN A O 1
ATOM 1796 N N . ARG A 1 217 ? -11.027 -22.429 44.020 1.00 50.66 217 ARG A N 1
ATOM 1797 C CA . ARG A 1 217 ? -11.632 -21.803 45.214 1.00 50.66 217 ARG A CA 1
ATOM 1798 C C . ARG A 1 217 ? -12.875 -20.952 44.950 1.00 50.66 217 ARG A C 1
ATOM 1800 O O . ARG A 1 217 ? -13.420 -20.395 45.904 1.00 50.66 217 ARG A O 1
ATOM 1807 N N . ARG A 1 218 ? -13.367 -20.861 43.713 1.00 47.97 218 ARG A N 1
ATOM 1808 C CA . ARG A 1 218 ? -14.664 -20.237 43.415 1.00 47.97 218 ARG A CA 1
ATOM 1809 C C . ARG A 1 218 ? -15.412 -21.100 42.410 1.00 47.97 218 ARG A C 1
ATOM 1811 O O . ARG A 1 218 ? -14.965 -21.276 41.290 1.00 47.97 218 ARG A O 1
ATOM 1818 N N . SER A 1 219 ? -16.525 -21.664 42.865 1.00 47.66 219 SER A N 1
ATOM 1819 C CA . SER A 1 219 ? -17.449 -22.479 42.081 1.00 47.66 219 SER A CA 1
ATOM 1820 C C . SER A 1 219 ? -17.906 -21.735 40.821 1.00 47.66 219 SER A C 1
ATOM 1822 O O . SER A 1 219 ? -18.772 -20.864 40.893 1.00 47.66 219 SER A O 1
ATOM 1824 N N . ASP A 1 220 ? -17.330 -22.105 39.682 1.00 42.12 220 ASP A N 1
ATOM 1825 C CA . ASP A 1 220 ? -17.651 -21.617 38.336 1.00 42.12 220 ASP A CA 1
ATOM 1826 C C . ASP A 1 220 ? -18.736 -22.483 37.654 1.00 42.12 220 ASP A C 1
ATOM 1828 O O . ASP A 1 220 ? -18.690 -22.725 36.450 1.00 42.12 220 ASP A O 1
ATOM 1832 N N . GLU A 1 221 ? -19.733 -22.961 38.407 1.00 41.22 221 GLU A N 1
ATOM 1833 C CA . GLU A 1 221 ? -20.856 -23.734 37.841 1.00 41.22 221 GLU A CA 1
ATOM 1834 C C . GLU A 1 221 ? -22.091 -22.889 37.472 1.00 41.22 221 GLU A C 1
ATOM 1836 O O . GLU A 1 221 ? -22.974 -23.401 36.802 1.00 41.22 221 GLU A O 1
ATOM 1841 N N . ASP A 1 222 ? -22.164 -21.591 37.802 1.00 46.09 222 ASP A N 1
ATOM 1842 C CA . ASP A 1 222 ? -23.456 -20.868 37.729 1.00 46.09 222 ASP A CA 1
ATOM 1843 C C . ASP A 1 222 ? -23.590 -19.759 36.660 1.00 46.09 222 ASP A C 1
ATOM 1845 O O . ASP A 1 222 ? -24.657 -19.153 36.543 1.00 46.09 222 ASP A O 1
ATOM 1849 N N . ILE A 1 223 ? -22.558 -19.460 35.854 1.00 45.44 223 ILE A N 1
ATOM 1850 C CA . ILE A 1 223 ? -22.617 -18.321 34.899 1.00 45.44 223 ILE A CA 1
ATOM 1851 C C . ILE A 1 223 ? -22.515 -18.735 33.420 1.00 45.44 223 ILE A C 1
ATOM 1853 O O . ILE A 1 223 ? -23.023 -18.019 32.557 1.00 45.44 223 ILE A O 1
ATOM 1857 N N . LYS A 1 224 ? -21.956 -19.906 33.090 1.00 42.25 224 LYS A N 1
ATOM 1858 C CA . LYS A 1 224 ? -21.856 -20.360 31.685 1.00 42.25 224 LYS A CA 1
ATOM 1859 C C . LYS A 1 224 ? -23.135 -21.003 31.128 1.00 42.25 224 LYS A C 1
ATOM 1861 O O . LYS A 1 224 ? -23.302 -21.016 29.912 1.00 42.25 224 LYS A O 1
ATOM 1866 N N . ASP A 1 225 ? -24.079 -21.400 31.982 1.00 39.56 225 ASP A N 1
ATOM 1867 C CA . ASP A 1 225 ? -25.293 -22.131 31.574 1.00 39.56 225 ASP A CA 1
ATOM 1868 C C . ASP A 1 225 ? -26.523 -21.244 31.283 1.00 39.56 225 ASP A C 1
ATOM 1870 O O . ASP A 1 225 ? -27.641 -21.737 31.140 1.00 39.56 225 ASP A O 1
ATOM 1874 N N . ARG A 1 226 ? -26.349 -19.921 31.144 1.00 41.38 226 ARG A N 1
ATOM 1875 C CA . ARG A 1 226 ? -27.436 -18.985 30.772 1.00 41.38 226 ARG A CA 1
ATOM 1876 C C . ARG A 1 226 ? -27.270 -18.339 29.396 1.00 41.38 226 ARG A C 1
ATOM 1878 O O . ARG A 1 226 ? -27.723 -17.216 29.181 1.00 41.38 226 ARG A O 1
ATOM 1885 N N . VAL A 1 227 ? -26.666 -19.038 28.438 1.00 42.84 227 VAL A N 1
ATOM 1886 C CA . VAL A 1 227 ? -26.811 -18.664 27.023 1.00 42.84 227 VAL A CA 1
ATOM 1887 C C . VAL A 1 227 ? -28.201 -19.116 26.572 1.00 42.84 227 VAL A C 1
ATOM 1889 O O . VAL A 1 227 ? -28.409 -20.268 26.206 1.00 42.84 227 VAL A O 1
ATOM 1892 N N . HIS A 1 228 ? -29.188 -18.226 26.665 1.00 46.09 228 HIS A N 1
ATOM 1893 C CA . HIS A 1 228 ? -30.520 -18.490 26.128 1.00 46.09 228 HIS A CA 1
ATOM 1894 C C . HIS A 1 228 ? -30.438 -18.623 24.598 1.00 46.09 228 HIS A C 1
ATOM 1896 O O . HIS A 1 228 ? -29.993 -17.703 23.911 1.00 46.09 228 HIS A O 1
ATOM 1902 N N . GLU A 1 229 ? -30.896 -19.744 24.037 1.00 39.81 229 GLU A N 1
ATOM 1903 C CA . GLU A 1 229 ? -31.080 -19.877 22.587 1.00 39.81 229 GLU A CA 1
ATOM 1904 C C . GLU A 1 229 ? -31.920 -18.698 22.060 1.00 39.81 229 GLU A C 1
ATOM 1906 O O . GLU A 1 229 ? -33.070 -18.506 22.452 1.00 39.81 229 GLU A O 1
ATOM 1911 N N . GLY A 1 230 ? -31.324 -17.867 21.198 1.00 48.41 230 GLY A N 1
ATOM 1912 C CA . GLY A 1 230 ? -31.976 -16.695 20.605 1.00 48.41 230 GLY A CA 1
ATOM 1913 C C . GLY A 1 230 ? -31.620 -15.338 21.223 1.00 48.41 230 GLY A C 1
ATOM 1914 O O . GLY A 1 230 ? -31.968 -14.311 20.629 1.00 48.41 230 GLY A O 1
ATOM 1915 N N . THR A 1 231 ? -30.884 -15.273 22.342 1.00 55.94 231 THR A N 1
ATOM 1916 C CA . THR A 1 231 ? -30.330 -13.989 22.799 1.00 55.94 231 THR A CA 1
ATOM 1917 C C . THR A 1 231 ? -29.287 -13.510 21.807 1.00 55.94 231 THR A C 1
ATOM 1919 O O . THR A 1 231 ? -28.289 -14.174 21.559 1.00 55.94 231 THR A O 1
ATOM 1922 N N . GLY A 1 232 ? -29.556 -12.356 21.210 1.00 57.00 232 GLY A N 1
ATOM 1923 C CA . GLY A 1 232 ? -28.669 -11.726 20.250 1.00 57.00 232 GLY A CA 1
ATOM 1924 C C . GLY A 1 232 ? -29.060 -11.885 18.782 1.00 57.00 232 GLY A C 1
ATOM 1925 O O . GLY A 1 232 ? -28.581 -11.137 17.954 1.00 57.00 232 GLY A O 1
ATOM 1926 N N . LEU A 1 233 ? -30.007 -12.741 18.399 1.00 63.41 233 LEU A N 1
ATOM 1927 C CA . LEU A 1 233 ? -30.416 -12.799 16.981 1.00 63.41 233 LEU A CA 1
ATOM 1928 C C . LEU A 1 233 ? -31.393 -11.677 16.589 1.00 63.41 233 LEU A C 1
ATOM 1930 O O . LEU A 1 233 ? -31.575 -11.386 15.407 1.00 63.41 233 LEU A O 1
ATOM 1934 N N . TRP A 1 234 ? -32.010 -11.017 17.573 1.00 69.69 234 TRP A N 1
ATOM 1935 C CA . TRP A 1 234 ? -33.047 -10.006 17.349 1.00 69.69 234 TRP A CA 1
ATOM 1936 C C . TRP A 1 234 ? -32.535 -8.777 16.581 1.00 69.69 234 TRP A C 1
ATOM 1938 O O . TRP A 1 234 ? -33.255 -8.243 15.736 1.00 69.69 234 TRP A O 1
ATOM 1948 N N . PHE A 1 235 ? -31.289 -8.339 16.807 1.00 71.88 235 PHE A N 1
ATOM 1949 C CA . PHE A 1 235 ? -30.753 -7.175 16.091 1.00 71.88 235 PHE A CA 1
ATOM 1950 C C . PHE A 1 235 ? -30.445 -7.481 14.624 1.00 71.88 235 PHE A C 1
ATOM 1952 O O . PHE A 1 235 ? -30.467 -6.565 13.806 1.00 71.88 235 PHE A O 1
ATOM 1959 N N . LEU A 1 236 ? -30.211 -8.751 14.266 1.00 71.62 236 LEU A N 1
ATOM 1960 C CA . LEU A 1 236 ? -29.978 -9.137 12.875 1.00 71.62 236 LEU A CA 1
ATOM 1961 C C . LEU A 1 236 ? -31.191 -8.808 12.006 1.00 71.62 236 LEU A C 1
ATOM 1963 O O . LEU A 1 236 ? -31.052 -8.610 10.807 1.00 71.62 236 LEU A O 1
ATOM 1967 N N . GLN A 1 237 ? -32.383 -8.732 12.597 1.00 76.75 237 GLN A N 1
ATOM 1968 C CA . GLN A 1 237 ? -33.616 -8.373 11.901 1.00 76.75 237 GLN A CA 1
ATOM 1969 C C . GLN A 1 237 ? -33.865 -6.859 11.863 1.00 76.75 237 GLN A C 1
ATOM 1971 O O . GLN A 1 237 ? -34.790 -6.410 11.186 1.00 76.75 237 GLN A O 1
ATOM 1976 N N . ARG A 1 238 ? -33.056 -6.050 12.561 1.00 77.06 238 ARG A N 1
ATOM 1977 C CA . ARG A 1 238 ? -33.245 -4.600 12.582 1.00 77.06 238 ARG A CA 1
ATOM 1978 C C . ARG A 1 238 ? -32.992 -3.987 11.203 1.00 77.06 238 ARG A C 1
ATOM 1980 O O . ARG A 1 238 ? -31.974 -4.307 10.581 1.00 77.06 238 ARG A O 1
ATOM 1987 N N . PRO A 1 239 ? -33.850 -3.057 10.743 1.00 78.94 239 PRO A N 1
ATOM 1988 C CA . PRO A 1 239 ? -33.662 -2.374 9.467 1.00 78.94 239 PRO A CA 1
ATOM 1989 C C . PRO A 1 239 ? -32.306 -1.675 9.348 1.00 78.94 239 PRO A C 1
ATOM 1991 O O . PRO A 1 239 ? -31.752 -1.593 8.258 1.00 78.94 239 PRO A O 1
ATOM 1994 N N . GLU A 1 240 ? -31.765 -1.166 10.455 1.00 79.56 240 GLU A N 1
ATOM 1995 C CA . GLU A 1 240 ? -30.472 -0.486 10.499 1.00 79.56 240 GLU A CA 1
ATOM 1996 C C . GLU A 1 240 ? -29.317 -1.458 10.225 1.00 79.56 240 GLU A C 1
ATOM 1998 O O . GLU A 1 240 ? -28.456 -1.169 9.396 1.00 79.56 240 GLU A O 1
ATOM 2003 N N . TYR A 1 241 ? -29.339 -2.642 10.846 1.00 78.62 241 TYR A N 1
ATOM 2004 C CA . TYR A 1 241 ? -28.349 -3.690 10.593 1.00 78.62 241 TYR A CA 1
ATOM 2005 C C . TYR A 1 241 ? -28.481 -4.270 9.185 1.00 78.62 241 TYR A C 1
ATOM 2007 O O . TYR A 1 241 ? -27.480 -4.418 8.491 1.00 78.62 241 TYR A O 1
ATOM 2015 N N . GLN A 1 242 ? -29.706 -4.559 8.736 1.00 79.50 242 GLN A N 1
ATOM 2016 C CA . GLN A 1 242 ? -29.945 -5.060 7.382 1.00 79.50 242 GLN A CA 1
ATOM 2017 C C . GLN A 1 242 ? -29.448 -4.065 6.337 1.00 79.50 242 GLN A C 1
ATOM 2019 O O . GLN A 1 242 ? -28.720 -4.457 5.436 1.00 79.50 242 GLN A O 1
ATOM 2024 N N . ARG A 1 243 ? -29.727 -2.769 6.520 1.00 82.19 243 ARG A N 1
ATOM 2025 C CA . ARG A 1 243 ? -29.193 -1.706 5.662 1.00 82.19 243 ARG A CA 1
ATOM 2026 C C . ARG A 1 243 ? -27.670 -1.684 5.670 1.00 82.19 243 ARG A C 1
ATOM 2028 O O . ARG A 1 243 ? -27.078 -1.642 4.600 1.00 82.19 243 ARG A O 1
ATOM 2035 N N . LEU A 1 244 ? -27.040 -1.735 6.847 1.00 81.81 244 LEU A N 1
ATOM 2036 C CA . LEU A 1 244 ? -25.581 -1.760 6.950 1.00 81.81 244 LEU A CA 1
ATOM 2037 C C . LEU A 1 244 ? -24.996 -3.002 6.268 1.00 81.81 244 LEU A C 1
ATOM 2039 O O . LEU A 1 244 ? -23.962 -2.908 5.620 1.00 81.81 244 LEU A O 1
ATOM 2043 N N . LYS A 1 245 ? -25.652 -4.160 6.377 1.00 79.31 245 LYS A N 1
ATOM 2044 C CA . LYS A 1 245 ? -25.232 -5.421 5.757 1.00 79.31 245 LYS A CA 1
ATOM 2045 C C . LYS A 1 245 ? -25.381 -5.404 4.234 1.00 79.31 245 LYS A C 1
ATOM 2047 O O . LYS A 1 245 ? -24.482 -5.872 3.546 1.00 79.31 245 LYS A O 1
ATOM 2052 N N . THR A 1 246 ? -26.490 -4.878 3.716 1.00 79.44 246 THR A N 1
ATOM 2053 C CA . THR A 1 246 ? -26.809 -4.870 2.278 1.00 79.44 246 THR A CA 1
ATOM 2054 C C . THR A 1 246 ? -26.283 -3.653 1.537 1.00 79.44 246 THR A C 1
ATOM 2056 O O . THR A 1 246 ? -26.413 -3.601 0.321 1.00 79.44 246 THR A O 1
ATOM 2059 N N . MET A 1 247 ? -25.750 -2.648 2.239 1.00 79.50 247 MET A N 1
ATOM 2060 C CA . MET A 1 247 ? -25.051 -1.547 1.584 1.00 79.50 247 MET A CA 1
ATOM 2061 C C . MET A 1 247 ? -23.942 -2.138 0.706 1.00 79.50 247 MET A C 1
ATOM 2063 O O . MET A 1 247 ? -23.349 -3.150 1.084 1.00 79.50 247 MET A O 1
ATOM 2067 N N . ASP A 1 248 ? -23.655 -1.547 -0.446 1.00 78.88 248 ASP A N 1
ATOM 2068 C CA . ASP A 1 248 ? -22.499 -1.946 -1.248 1.00 78.88 248 ASP A CA 1
ATOM 2069 C C . ASP A 1 248 ? -21.245 -1.262 -0.711 1.00 78.88 248 ASP A C 1
ATOM 2071 O O . ASP A 1 248 ? -21.314 -0.164 -0.153 1.00 78.88 248 ASP A O 1
ATOM 2075 N N . PHE A 1 249 ? -20.099 -1.930 -0.836 1.00 75.50 249 PHE A N 1
ATOM 2076 C CA . PHE A 1 249 ? -18.826 -1.259 -0.608 1.00 75.50 249 PHE A CA 1
ATOM 2077 C C . PHE A 1 249 ? -18.518 -0.397 -1.838 1.00 75.50 249 PHE A C 1
ATOM 2079 O O . PHE A 1 249 ? -18.448 -0.896 -2.962 1.00 75.50 249 PHE A O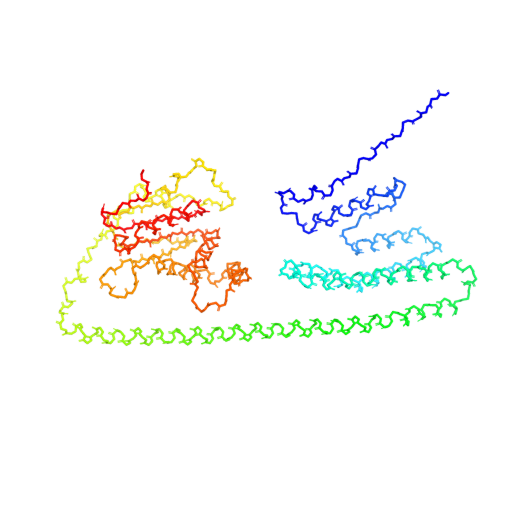 1
ATOM 2086 N N . VAL A 1 250 ? -18.397 0.910 -1.638 1.00 68.75 250 VAL A N 1
ATOM 2087 C CA . VAL A 1 250 ? -17.998 1.866 -2.667 1.00 68.75 250 VAL A CA 1
ATOM 2088 C C . VAL A 1 250 ? -16.512 1.654 -2.936 1.00 68.75 250 VAL A C 1
ATOM 2090 O O . VAL A 1 250 ? -15.704 1.681 -2.010 1.00 68.75 250 VAL A O 1
ATOM 2093 N N . GLN A 1 251 ? -16.131 1.459 -4.202 1.00 56.03 251 GLN A N 1
ATOM 2094 C CA . GLN A 1 251 ? -14.719 1.352 -4.577 1.00 56.03 251 GLN A CA 1
ATOM 2095 C C . GLN A 1 251 ? -13.947 2.571 -4.042 1.00 56.03 251 GLN A C 1
ATOM 2097 O O . GLN A 1 251 ? -14.288 3.719 -4.332 1.00 56.03 251 GLN A O 1
ATOM 2102 N N . SER A 1 252 ? -12.925 2.291 -3.232 1.00 54.03 252 SER A N 1
ATOM 2103 C CA . SER A 1 252 ? -12.245 3.170 -2.264 1.00 54.03 252 SER A CA 1
ATOM 2104 C C . SER A 1 252 ? -11.482 4.370 -2.849 1.00 54.03 252 SER A C 1
ATOM 2106 O O . SER A 1 252 ? -10.736 5.038 -2.137 1.00 54.03 252 SER A O 1
ATOM 2108 N N . HIS A 1 253 ? -11.657 4.675 -4.135 1.00 52.28 253 HIS A N 1
ATOM 2109 C CA . HIS A 1 253 ? -10.892 5.704 -4.842 1.00 52.28 253 HIS A CA 1
ATOM 2110 C C . HIS A 1 253 ? -11.604 7.057 -4.953 1.00 52.28 253 HIS A C 1
ATOM 2112 O O . HIS A 1 253 ? -10.991 8.029 -5.390 1.00 52.28 253 HIS A O 1
ATOM 2118 N N . VAL A 1 254 ? -12.874 7.155 -4.548 1.00 53.53 254 VAL A N 1
ATOM 2119 C CA . VAL A 1 254 ? -13.615 8.424 -4.567 1.00 53.53 254 VAL A CA 1
ATOM 2120 C C . VAL A 1 254 ? -13.667 8.995 -3.152 1.00 53.53 254 VAL A C 1
ATOM 2122 O O . VAL A 1 254 ? -14.498 8.592 -2.340 1.00 53.53 254 VAL A O 1
ATOM 2125 N N . MET A 1 255 ? -12.766 9.935 -2.856 1.00 51.75 255 MET A N 1
ATOM 2126 C CA . MET A 1 255 ? -12.801 10.705 -1.609 1.00 51.75 255 MET A CA 1
ATOM 2127 C C . MET A 1 255 ? -14.143 11.454 -1.496 1.00 51.75 255 MET A C 1
ATOM 2129 O O . MET A 1 255 ? -14.503 12.176 -2.433 1.00 51.75 255 MET A O 1
ATOM 2133 N N . PRO A 1 256 ? -14.893 11.323 -0.385 1.00 53.97 256 PRO A N 1
ATOM 2134 C CA . PRO A 1 256 ? -16.101 12.112 -0.171 1.00 53.97 256 PRO A CA 1
ATOM 2135 C C . PRO A 1 256 ? -15.753 13.605 -0.147 1.00 53.97 256 PRO A C 1
ATOM 2137 O O . PRO A 1 256 ? -14.749 14.012 0.439 1.00 53.97 256 PRO A O 1
ATOM 2140 N N . THR A 1 257 ? -16.582 14.447 -0.763 1.00 55.22 257 THR A N 1
ATOM 2141 C CA . THR A 1 257 ? -16.439 15.902 -0.631 1.00 55.22 257 THR A CA 1
ATOM 2142 C C . THR A 1 257 ? -16.720 16.322 0.817 1.00 55.22 257 THR A C 1
ATOM 2144 O O . THR A 1 257 ? -17.481 15.678 1.536 1.00 55.22 257 THR A O 1
ATOM 2147 N N . THR A 1 258 ? -16.128 17.429 1.271 1.00 55.34 258 THR A N 1
ATOM 2148 C CA . THR A 1 258 ? -16.210 17.932 2.661 1.00 55.34 258 THR A CA 1
ATOM 2149 C C . THR A 1 258 ? -17.633 18.161 3.193 1.00 55.34 258 THR A C 1
ATOM 2151 O O . THR A 1 258 ? -17.821 18.273 4.402 1.00 55.34 258 THR A O 1
ATOM 2154 N N . SER A 1 259 ? -18.649 18.181 2.323 1.00 53.56 259 SER A N 1
ATOM 2155 C CA . SER A 1 259 ? -20.064 18.264 2.704 1.00 53.56 259 SER A CA 1
ATOM 2156 C C . SER A 1 259 ? -20.645 16.949 3.263 1.00 53.56 259 SER A C 1
ATOM 2158 O O . SER A 1 259 ? -21.744 16.976 3.814 1.00 53.56 259 SER A O 1
ATOM 2160 N N . ASP A 1 260 ? -19.935 15.819 3.151 1.00 58.38 260 ASP A N 1
ATOM 2161 C CA . ASP A 1 260 ? -20.410 14.469 3.512 1.00 58.38 260 ASP A CA 1
ATOM 2162 C C . ASP A 1 260 ? -19.938 13.986 4.903 1.00 58.38 260 ASP A C 1
ATOM 2164 O O . ASP A 1 260 ? -20.114 12.818 5.256 1.00 58.38 260 ASP A O 1
ATOM 2168 N N . ALA A 1 261 ? -19.388 14.877 5.738 1.00 56.91 261 ALA A N 1
ATOM 2169 C CA . ALA A 1 261 ? -18.756 14.543 7.024 1.00 56.91 261 ALA A CA 1
ATOM 2170 C C . ALA A 1 261 ? -19.664 13.831 8.050 1.00 56.91 261 ALA A C 1
ATOM 2172 O O . ALA A 1 261 ? -19.153 13.320 9.040 1.00 56.91 261 ALA A O 1
ATOM 2173 N N . ASN A 1 262 ? -20.981 13.764 7.820 1.00 63.78 262 ASN A N 1
ATOM 2174 C CA . ASN A 1 262 ? -21.946 13.053 8.668 1.00 63.78 262 ASN A CA 1
ATOM 2175 C C . ASN A 1 262 ? -22.371 11.678 8.111 1.00 63.78 262 ASN A C 1
ATOM 2177 O O . ASN A 1 262 ? -23.076 10.937 8.796 1.00 63.78 262 ASN A O 1
ATOM 2181 N N . ARG A 1 263 ? -21.948 11.285 6.896 1.00 68.88 263 ARG A N 1
ATOM 2182 C CA . ARG A 1 263 ? -22.278 9.962 6.322 1.00 68.88 263 ARG A CA 1
ATOM 2183 C C . ARG A 1 263 ? -21.597 8.803 7.038 1.00 68.88 263 ARG A C 1
ATOM 2185 O O . ARG A 1 263 ? -22.107 7.690 6.958 1.00 68.88 263 ARG A O 1
ATOM 2192 N N . TRP A 1 264 ? -20.504 9.040 7.764 1.00 70.75 264 TRP A N 1
ATOM 2193 C CA . TRP A 1 264 ? -19.818 7.979 8.508 1.00 70.75 264 TRP A CA 1
ATOM 2194 C C . TRP A 1 264 ? -20.754 7.286 9.512 1.00 70.75 264 TRP A C 1
ATOM 2196 O O . TRP A 1 264 ? -20.726 6.066 9.618 1.00 70.75 264 TRP A O 1
ATOM 2206 N N . LEU A 1 265 ? -21.678 8.027 10.142 1.00 72.06 265 LEU A N 1
ATOM 2207 C CA . LEU A 1 265 ? -22.694 7.470 11.045 1.00 72.06 265 LEU A CA 1
ATOM 2208 C C . LEU A 1 265 ? -23.623 6.460 10.353 1.00 72.06 265 LEU A C 1
ATOM 2210 O O . LEU A 1 265 ? -24.172 5.586 11.009 1.00 72.06 265 LEU A O 1
ATOM 2214 N N . GLN A 1 266 ? -23.795 6.536 9.030 1.00 73.00 266 GLN A N 1
ATOM 2215 C CA . GLN A 1 266 ? -24.582 5.550 8.278 1.00 73.00 266 GLN A CA 1
ATOM 2216 C C . GLN A 1 266 ? -23.844 4.210 8.126 1.00 73.00 266 GLN A C 1
ATOM 2218 O O . GLN A 1 266 ? -24.475 3.196 7.831 1.00 73.00 266 GLN A O 1
ATOM 2223 N N . ARG A 1 267 ? -22.520 4.210 8.327 1.00 73.50 267 ARG A N 1
ATOM 2224 C CA . ARG A 1 267 ? -21.631 3.040 8.270 1.00 73.50 267 ARG A CA 1
ATOM 2225 C C . ARG A 1 267 ? -21.327 2.455 9.650 1.00 73.50 267 ARG A C 1
ATOM 2227 O O . ARG A 1 267 ? -20.639 1.439 9.742 1.00 73.50 267 ARG A O 1
ATOM 2234 N N . VAL A 1 268 ? -21.830 3.090 10.706 1.00 75.00 268 VAL A N 1
ATOM 2235 C CA . VAL A 1 268 ? -21.616 2.679 12.090 1.00 75.00 268 VAL A CA 1
ATOM 2236 C C . VAL A 1 268 ? -22.947 2.304 12.717 1.00 75.00 268 VAL A C 1
ATOM 2238 O O . VAL A 1 268 ? -23.873 3.108 12.780 1.00 75.00 268 VAL A O 1
ATOM 2241 N N . LEU A 1 269 ? -23.044 1.075 13.209 1.00 78.88 269 LEU A N 1
ATOM 2242 C CA . LEU A 1 269 ? -24.204 0.614 13.957 1.00 78.88 269 LEU A CA 1
ATOM 2243 C C . LEU A 1 269 ? -23.841 0.493 15.434 1.00 78.88 269 LEU A C 1
ATOM 2245 O O . LEU A 1 269 ? -23.079 -0.393 15.810 1.00 78.88 269 LEU A O 1
ATOM 2249 N N . PHE A 1 270 ? -24.414 1.364 16.265 1.00 70.12 270 PHE A N 1
ATOM 2250 C CA . PHE A 1 270 ? -24.317 1.250 17.718 1.00 70.12 270 PHE A CA 1
ATOM 2251 C C . PHE A 1 270 ? -25.471 0.401 18.257 1.00 70.12 270 PHE A C 1
ATOM 2253 O O . PHE A 1 270 ? -26.642 0.763 18.096 1.00 70.12 270 PHE A O 1
ATOM 2260 N N . LEU A 1 271 ? -25.159 -0.725 18.893 1.00 64.88 271 LEU A N 1
ATOM 2261 C CA . LEU A 1 271 ? -26.142 -1.603 19.515 1.00 64.88 271 LEU A CA 1
ATOM 2262 C C . LEU A 1 271 ? -25.971 -1.586 21.026 1.00 64.88 271 LEU A C 1
ATOM 2264 O O . LEU A 1 271 ? -24.877 -1.712 21.567 1.00 64.88 271 LEU A O 1
ATOM 2268 N N . LYS A 1 272 ? -27.109 -1.447 21.697 1.00 58.06 272 LYS A N 1
ATOM 2269 C CA . LYS A 1 272 ? -27.220 -1.563 23.144 1.00 58.06 272 LYS A CA 1
ATOM 2270 C C . LYS A 1 272 ? -27.511 -3.033 23.434 1.00 58.06 272 LYS A C 1
ATOM 2272 O O . LYS A 1 272 ? -28.581 -3.500 23.052 1.00 58.06 272 LYS A O 1
ATOM 2277 N N . ASP A 1 273 ? -26.538 -3.705 24.042 1.00 49.62 273 ASP A N 1
ATOM 2278 C CA . ASP A 1 273 ? -26.483 -5.141 24.350 1.00 49.62 273 ASP A CA 1
ATOM 2279 C C . ASP A 1 273 ? -26.549 -6.095 23.161 1.00 49.62 273 ASP A C 1
ATOM 2281 O O . ASP A 1 273 ? -27.599 -6.254 22.530 1.00 49.62 273 ASP A O 1
ATOM 2285 N N . LEU A 1 274 ? -25.447 -6.825 22.932 1.00 50.53 274 LEU A N 1
ATOM 2286 C CA . LEU A 1 274 ? -25.507 -8.091 22.218 1.00 50.53 274 LEU A CA 1
ATOM 2287 C C . LEU A 1 274 ? -24.236 -8.951 22.284 1.00 50.53 274 LEU A C 1
ATOM 2289 O O . LEU A 1 274 ? -23.139 -8.426 22.190 1.00 50.53 274 LEU A O 1
ATOM 2293 N N . ALA A 1 275 ? -24.408 -10.279 22.307 1.00 43.62 275 ALA A N 1
ATOM 2294 C CA . ALA A 1 275 ? -23.344 -11.274 22.168 1.00 43.62 275 ALA A CA 1
ATOM 2295 C C . ALA A 1 275 ? -23.445 -12.052 20.837 1.00 43.62 275 ALA A C 1
ATOM 2297 O O . ALA A 1 275 ? -24.532 -12.413 20.389 1.00 43.62 275 ALA A O 1
ATOM 2298 N N . GLN A 1 276 ? -22.270 -12.267 20.236 1.00 47.81 276 GLN A N 1
ATOM 2299 C CA . GLN A 1 276 ? -21.878 -13.157 19.130 1.00 47.81 276 GLN A CA 1
ATOM 2300 C C . GLN A 1 276 ? -22.976 -13.859 18.306 1.00 47.81 276 GLN A C 1
ATOM 2302 O O . GLN A 1 276 ? -23.533 -14.871 18.718 1.00 47.81 276 GLN A O 1
ATOM 2307 N N . THR A 1 277 ? -23.156 -13.418 17.055 1.00 45.81 277 THR A N 1
ATOM 2308 C CA . THR A 1 277 ? -23.254 -14.276 15.847 1.00 45.81 277 THR A CA 1
ATOM 2309 C C . THR A 1 277 ? -23.452 -13.400 14.610 1.00 45.81 277 THR A C 1
ATOM 2311 O O . THR A 1 277 ? -24.548 -12.915 14.347 1.00 45.81 277 THR A O 1
ATOM 2314 N N . VAL A 1 278 ? -22.400 -13.198 13.817 1.00 44.81 278 VAL A N 1
ATOM 2315 C CA . VAL A 1 278 ? -22.497 -12.562 12.494 1.00 44.81 278 VAL A CA 1
ATOM 2316 C C . VAL A 1 278 ? -21.375 -13.103 11.628 1.00 44.81 278 VAL A C 1
ATOM 2318 O O . VAL A 1 278 ? -20.268 -12.638 11.820 1.00 44.81 278 VAL A O 1
ATOM 2321 N N . LEU A 1 279 ? -21.636 -14.008 10.676 1.00 47.19 279 LEU A N 1
ATOM 2322 C CA . LEU A 1 279 ? -20.879 -14.078 9.413 1.00 47.19 279 LEU A CA 1
ATOM 2323 C C . LEU A 1 279 ? -21.715 -14.751 8.303 1.00 47.19 279 LEU A C 1
ATOM 2325 O O . LEU A 1 279 ? -22.305 -15.804 8.545 1.00 47.19 279 LEU A O 1
ATOM 2329 N N . PRO A 1 280 ? -21.789 -14.169 7.090 1.00 43.41 280 PRO A N 1
ATOM 2330 C CA . PRO A 1 280 ? -22.380 -14.803 5.914 1.00 43.41 280 PRO A CA 1
ATOM 2331 C C . PRO A 1 280 ? -21.370 -15.692 5.161 1.00 43.41 280 PRO A C 1
ATOM 2333 O O . PRO A 1 280 ? -20.167 -15.453 5.186 1.00 43.41 280 PRO A O 1
ATOM 2336 N N . SER A 1 281 ? -21.875 -16.709 4.462 1.00 37.91 281 SER A N 1
ATOM 2337 C CA . SER A 1 281 ? -21.108 -17.663 3.647 1.00 37.91 281 SER A CA 1
ATOM 2338 C C . SER A 1 281 ? -20.972 -17.153 2.196 1.00 37.91 281 SER A C 1
ATOM 2340 O O . SER A 1 281 ? -21.982 -17.050 1.503 1.00 37.91 281 SER A O 1
ATOM 2342 N N . GLY A 1 282 ? -19.756 -16.823 1.737 1.00 53.16 282 GLY A N 1
ATOM 2343 C CA . GLY A 1 282 ? -19.437 -16.353 0.371 1.00 53.16 282 GLY A CA 1
ATOM 2344 C C . GLY A 1 282 ? -18.033 -15.727 0.279 1.00 53.16 282 GLY A C 1
ATOM 2345 O O . GLY A 1 282 ? -17.269 -15.889 1.230 1.00 53.16 282 GLY A O 1
ATOM 2346 N N . ASP A 1 283 ? -17.718 -14.987 -0.802 1.00 62.03 283 ASP A N 1
ATOM 2347 C CA . ASP A 1 283 ? -16.611 -13.996 -0.865 1.00 62.03 283 ASP A CA 1
ATOM 2348 C C . ASP A 1 283 ? -16.911 -12.863 0.131 1.00 62.03 283 ASP A C 1
ATOM 2350 O O . ASP A 1 283 ? -17.294 -11.744 -0.214 1.00 62.03 283 ASP A O 1
ATOM 2354 N N . ALA A 1 284 ? -16.905 -13.227 1.406 1.00 68.81 284 ALA A N 1
ATOM 2355 C CA . ALA A 1 284 ? -17.424 -12.414 2.473 1.00 68.81 284 ALA A CA 1
ATOM 2356 C C . ALA A 1 284 ? -16.388 -11.342 2.824 1.00 68.81 284 ALA A C 1
ATOM 2358 O O . ALA A 1 284 ? -15.192 -11.639 2.875 1.00 68.81 284 ALA A O 1
ATOM 2359 N N . PRO A 1 285 ? -16.836 -10.108 3.089 1.00 83.19 285 PRO A N 1
ATOM 2360 C CA . PRO A 1 285 ? -15.968 -9.072 3.622 1.00 83.19 285 PRO A CA 1
ATOM 2361 C C . PRO A 1 285 ? -15.296 -9.567 4.903 1.00 83.19 285 PRO A C 1
ATOM 2363 O O . PRO A 1 285 ? -15.905 -10.284 5.704 1.00 83.19 285 PRO A O 1
ATOM 2366 N N . THR A 1 286 ? -14.041 -9.173 5.090 1.00 89.06 286 THR A N 1
ATOM 2367 C CA . THR A 1 286 ? -13.251 -9.569 6.254 1.00 89.06 286 THR A CA 1
ATOM 2368 C C . THR A 1 286 ? -13.885 -9.015 7.513 1.00 89.06 286 THR A C 1
ATOM 2370 O O . THR A 1 286 ? -14.361 -7.883 7.533 1.00 89.06 286 THR A O 1
ATOM 2373 N N . VAL A 1 287 ? -13.900 -9.801 8.583 1.00 89.81 287 VAL A N 1
ATOM 2374 C CA . VAL A 1 287 ? -14.441 -9.351 9.863 1.00 89.81 287 VAL A CA 1
ATOM 2375 C C . VAL A 1 287 ? -13.359 -9.432 10.914 1.00 89.81 287 VAL A C 1
ATOM 2377 O O . VAL A 1 287 ? -12.762 -10.487 11.109 1.00 89.81 287 VAL A O 1
ATOM 2380 N N . ALA A 1 288 ? -13.122 -8.308 11.581 1.00 92.38 288 ALA A N 1
ATOM 2381 C CA . ALA A 1 288 ? -12.206 -8.209 12.704 1.00 92.38 288 ALA A CA 1
ATOM 2382 C C . ALA A 1 288 ? -12.986 -7.787 13.952 1.00 92.38 288 ALA A C 1
ATOM 2384 O O . ALA A 1 288 ? -13.844 -6.903 13.889 1.00 92.38 288 ALA A O 1
ATOM 2385 N N . TYR A 1 289 ? -12.709 -8.444 15.075 1.00 93.62 289 TYR A N 1
ATOM 2386 C CA . TYR A 1 289 ? -13.459 -8.293 16.319 1.00 93.62 289 TYR A CA 1
ATOM 2387 C C . TYR A 1 289 ? -12.534 -7.976 17.490 1.00 93.62 289 TYR A C 1
ATOM 2389 O O . TYR A 1 289 ? -11.475 -8.585 17.641 1.00 93.62 289 TYR A O 1
ATOM 2397 N N . PHE A 1 290 ? -12.962 -7.072 18.363 1.00 92.88 290 PHE A N 1
ATOM 2398 C CA . PHE A 1 290 ? -12.294 -6.812 19.628 1.00 92.88 290 PHE A CA 1
ATOM 2399 C C . PHE A 1 290 ? -13.310 -6.618 20.753 1.00 92.88 290 PHE A C 1
ATOM 2401 O O . PHE A 1 290 ? -14.330 -5.962 20.561 1.00 92.88 290 PHE A O 1
ATOM 2408 N N . HIS A 1 291 ? -13.007 -7.165 21.929 1.00 91.50 291 HIS A N 1
ATOM 2409 C CA . HIS A 1 291 ? -13.817 -7.030 23.137 1.00 91.50 291 HIS A CA 1
ATOM 2410 C C . HIS A 1 291 ? -13.015 -6.304 24.211 1.00 91.50 291 HIS A C 1
ATOM 2412 O O . HIS A 1 291 ? -11.975 -6.801 24.651 1.00 91.50 291 HIS A O 1
ATOM 2418 N N . PHE A 1 292 ? -13.513 -5.145 24.623 1.00 89.44 292 PHE A N 1
ATOM 2419 C CA . PHE A 1 292 ? -13.040 -4.426 25.795 1.00 89.44 292 PHE A CA 1
ATOM 2420 C C . PHE A 1 292 ? -13.602 -5.105 27.048 1.00 89.44 292 PHE A C 1
ATOM 2422 O O . PHE A 1 292 ? -14.803 -5.325 27.143 1.00 89.44 292 PHE A O 1
ATOM 2429 N N . ASP A 1 293 ? -12.726 -5.455 27.990 1.00 86.62 293 ASP A N 1
ATOM 2430 C CA . ASP A 1 293 ? -13.086 -6.195 29.203 1.00 86.62 293 ASP A CA 1
ATOM 2431 C C . ASP A 1 293 ? -12.353 -5.588 30.403 1.00 86.62 293 ASP A C 1
ATOM 2433 O O . ASP A 1 293 ? -11.178 -5.878 30.674 1.00 86.62 293 ASP A O 1
ATOM 2437 N N . GLN A 1 294 ? -13.060 -4.746 31.156 1.00 77.06 294 GLN A N 1
ATOM 2438 C CA . GLN A 1 294 ? -12.498 -4.045 32.307 1.00 77.06 294 GLN A CA 1
ATOM 2439 C C . GLN A 1 294 ? -12.140 -4.988 33.463 1.00 77.06 294 GLN A C 1
ATOM 2441 O O . GLN A 1 294 ? -11.330 -4.637 34.326 1.00 77.06 294 GLN A O 1
ATOM 2446 N N . GLN A 1 295 ? -12.719 -6.193 33.494 1.00 73.50 295 GLN A N 1
ATOM 2447 C CA . GLN A 1 295 ? -12.496 -7.170 34.559 1.00 73.50 295 GLN A CA 1
ATOM 2448 C C . GLN A 1 295 ? -11.178 -7.924 34.376 1.00 73.50 295 GLN A C 1
ATOM 2450 O O . GLN A 1 295 ? -10.554 -8.350 35.358 1.00 73.50 295 GLN A O 1
ATOM 2455 N N . LYS A 1 296 ? -10.689 -8.038 33.137 1.00 69.19 296 LYS A N 1
ATOM 2456 C CA . LYS A 1 296 ? -9.323 -8.491 32.876 1.00 69.19 296 LYS A CA 1
ATOM 2457 C C . LYS A 1 296 ? -8.344 -7.395 33.286 1.00 69.19 296 LYS A C 1
ATOM 2459 O O . LYS A 1 296 ? -8.128 -6.425 32.579 1.00 69.19 296 LYS A O 1
ATOM 2464 N N . LYS A 1 297 ? -7.661 -7.603 34.418 1.00 56.19 297 LYS A N 1
ATOM 2465 C CA . LYS A 1 297 ? -6.536 -6.768 34.893 1.00 56.19 297 LYS A CA 1
ATOM 2466 C C . LYS A 1 297 ? -5.331 -6.708 33.932 1.00 56.19 297 LYS A C 1
ATOM 2468 O O . LYS A 1 297 ? -4.353 -6.030 34.247 1.00 56.19 297 LYS A O 1
ATOM 2473 N N . SER A 1 298 ? -5.346 -7.426 32.805 1.00 55.31 298 SER A N 1
ATOM 2474 C CA . SER A 1 298 ? -4.369 -7.208 31.735 1.00 55.31 298 SER A CA 1
ATOM 2475 C C . SER A 1 298 ? -4.650 -5.882 31.030 1.00 55.31 298 SER A C 1
ATOM 2477 O O . SER A 1 298 ? -5.758 -5.370 31.070 1.00 55.31 298 SER A O 1
ATOM 2479 N N . ARG A 1 299 ? -3.645 -5.314 30.365 1.00 59.38 299 ARG A N 1
ATOM 2480 C CA . ARG A 1 299 ? -3.669 -3.987 29.716 1.00 59.38 299 ARG A CA 1
ATOM 2481 C C . ARG A 1 299 ? -4.699 -3.814 28.565 1.00 59.38 299 ARG A C 1
ATOM 2483 O O . ARG A 1 299 ? -4.781 -2.735 27.984 1.00 59.38 299 ARG A O 1
ATOM 2490 N N . THR A 1 300 ? -5.572 -4.804 28.360 1.00 64.12 300 THR A N 1
ATOM 2491 C CA . THR A 1 300 ? -6.508 -5.060 27.243 1.00 64.12 300 THR A CA 1
ATOM 2492 C C . THR A 1 300 ? -7.629 -4.054 27.024 1.00 64.12 300 THR A C 1
ATOM 2494 O O . THR A 1 300 ? -8.510 -4.303 26.211 1.00 64.12 300 THR A O 1
ATOM 2497 N N . ASN A 1 301 ? -7.594 -2.902 27.690 1.00 79.00 301 ASN A N 1
ATOM 2498 C CA . ASN A 1 301 ? -8.669 -1.908 27.625 1.00 79.00 301 ASN A CA 1
ATOM 2499 C C . ASN A 1 301 ? -8.250 -0.608 26.938 1.00 79.00 301 ASN A C 1
ATOM 2501 O O . ASN A 1 301 ? -9.040 0.333 26.868 1.00 79.00 301 ASN A O 1
ATOM 2505 N N . SER A 1 302 ? -7.015 -0.541 26.432 1.00 88.69 302 SER A N 1
ATOM 2506 C CA . SER A 1 302 ? -6.534 0.631 25.705 1.00 88.69 302 SER A CA 1
ATOM 2507 C C . SER A 1 302 ? -7.007 0.640 24.249 1.00 88.69 302 SER A C 1
ATOM 2509 O O . SER A 1 302 ? -7.132 -0.399 23.600 1.00 88.69 302 SER A O 1
ATOM 2511 N N . SER A 1 303 ? -7.229 1.844 23.721 1.00 91.00 303 SER A N 1
ATOM 2512 C CA . SER A 1 303 ? -7.537 2.071 22.302 1.00 91.00 303 SER A CA 1
ATOM 2513 C C . SER A 1 303 ? -6.454 1.500 21.376 1.00 91.00 303 SER A C 1
ATOM 2515 O O . SER A 1 303 ? -6.767 0.891 20.355 1.00 91.00 303 SER A O 1
ATOM 2517 N N . ASP A 1 304 ? -5.185 1.621 21.771 1.00 90.06 304 ASP A N 1
ATOM 2518 C CA . ASP A 1 304 ? -4.049 1.103 21.006 1.00 90.06 304 ASP A CA 1
ATOM 2519 C C . ASP A 1 304 ? -4.069 -0.426 20.893 1.00 90.06 304 ASP A C 1
ATOM 2521 O O . ASP A 1 304 ? -3.721 -0.969 19.848 1.00 90.06 304 ASP A O 1
ATOM 2525 N N . GLU A 1 305 ? -4.457 -1.140 21.951 1.00 89.75 305 GLU A N 1
ATOM 2526 C CA . GLU A 1 305 ? -4.546 -2.605 21.917 1.00 89.75 305 GLU A CA 1
ATOM 2527 C C . GLU A 1 305 ? -5.695 -3.086 21.036 1.00 89.75 305 GLU A C 1
ATOM 2529 O O . GLU A 1 305 ? -5.505 -4.029 20.268 1.00 89.75 305 GLU A O 1
ATOM 2534 N N . ALA A 1 306 ? -6.832 -2.385 21.059 1.00 93.19 306 ALA A N 1
ATOM 2535 C CA . ALA A 1 306 ? -7.927 -2.654 20.136 1.00 93.19 306 ALA A CA 1
ATOM 2536 C C . ALA A 1 306 ? -7.469 -2.503 18.678 1.00 93.19 306 ALA A C 1
ATOM 2538 O O . ALA A 1 306 ? -7.658 -3.411 17.873 1.00 93.19 306 ALA A O 1
ATOM 2539 N N . LEU A 1 307 ? -6.797 -1.398 18.336 1.00 93.62 307 LEU A N 1
ATOM 2540 C CA . LEU A 1 307 ? -6.295 -1.175 16.977 1.00 93.62 307 LEU A CA 1
ATOM 2541 C C . LEU A 1 307 ? -5.218 -2.189 16.575 1.00 93.62 307 LEU A C 1
ATOM 2543 O O . LEU A 1 307 ? -5.258 -2.689 15.454 1.00 93.62 307 LEU A O 1
ATOM 2547 N N . ARG A 1 308 ? -4.300 -2.557 17.479 1.00 93.12 308 ARG A N 1
ATOM 2548 C CA . ARG A 1 308 ? -3.313 -3.621 17.218 1.00 93.12 308 ARG A CA 1
ATOM 2549 C C . ARG A 1 308 ? -3.986 -4.946 16.897 1.00 93.12 308 ARG A C 1
ATOM 2551 O O . ARG A 1 308 ? -3.657 -5.554 15.886 1.00 93.12 308 ARG A O 1
ATOM 2558 N N . ALA A 1 309 ? -4.943 -5.361 17.721 1.00 93.69 309 ALA A N 1
ATOM 2559 C CA . ALA A 1 309 ? -5.653 -6.618 17.529 1.00 93.69 309 ALA A CA 1
ATOM 2560 C C . ALA A 1 309 ? -6.460 -6.630 16.222 1.00 93.69 309 ALA A C 1
ATOM 2562 O O . ALA A 1 309 ? -6.543 -7.661 15.555 1.00 93.69 309 ALA A O 1
ATOM 2563 N N . ILE A 1 310 ? -7.041 -5.491 15.831 1.00 95.12 310 ILE A N 1
ATOM 2564 C CA . ILE A 1 310 ? -7.717 -5.347 14.538 1.00 95.12 310 ILE A CA 1
ATOM 2565 C C . ILE A 1 310 ? -6.714 -5.437 13.385 1.00 95.12 310 ILE A C 1
ATOM 2567 O O . ILE A 1 310 ? -6.943 -6.204 12.451 1.00 95.12 310 ILE A O 1
ATOM 2571 N N . ALA A 1 311 ? -5.597 -4.707 13.448 1.00 94.94 311 ALA A N 1
ATOM 2572 C CA . ALA A 1 311 ? -4.553 -4.764 12.428 1.00 94.94 311 ALA A CA 1
ATOM 2573 C C . ALA A 1 311 ? -4.029 -6.195 12.250 1.00 94.94 311 ALA A C 1
ATOM 2575 O O . ALA A 1 311 ? -3.963 -6.691 11.129 1.00 94.94 311 ALA A O 1
ATOM 2576 N N . GLU A 1 312 ? -3.742 -6.890 13.351 1.00 94.44 312 GLU A N 1
ATOM 2577 C CA . GLU A 1 312 ? -3.291 -8.281 13.348 1.00 94.44 312 GLU A CA 1
ATOM 2578 C C . GLU A 1 312 ? -4.306 -9.209 12.665 1.00 94.44 312 GLU A C 1
ATOM 2580 O O . GLU A 1 312 ? -3.938 -9.986 11.783 1.00 94.44 312 GLU A O 1
ATOM 2585 N N . GLN A 1 313 ? -5.593 -9.093 13.005 1.00 95.12 313 GLN A N 1
ATOM 2586 C CA . GLN A 1 313 ? -6.654 -9.891 12.384 1.00 95.12 313 GLN A CA 1
ATOM 2587 C C . GLN A 1 313 ? -6.794 -9.618 10.882 1.00 95.12 313 GLN A C 1
ATOM 2589 O O . GLN A 1 313 ? -6.958 -10.563 10.104 1.00 95.12 313 GLN A O 1
ATOM 2594 N N . LEU A 1 314 ? -6.701 -8.356 10.452 1.00 94.50 314 LEU A N 1
ATOM 2595 C CA . LEU A 1 314 ? -6.763 -7.989 9.036 1.00 94.50 314 LEU A CA 1
ATOM 2596 C C . LEU A 1 314 ? -5.541 -8.520 8.271 1.00 94.50 314 LEU A C 1
ATOM 2598 O O . LEU A 1 314 ? -5.702 -9.157 7.227 1.00 94.50 314 LEU A O 1
ATOM 2602 N N . ILE A 1 315 ? -4.329 -8.342 8.809 1.00 94.38 315 ILE A N 1
ATOM 2603 C CA . ILE A 1 315 ? -3.089 -8.880 8.225 1.00 94.38 315 ILE A CA 1
ATOM 2604 C C . ILE A 1 315 ? -3.193 -10.398 8.107 1.00 94.38 315 ILE A C 1
ATOM 2606 O O . ILE A 1 315 ? -2.954 -10.961 7.039 1.00 94.38 315 ILE A O 1
ATOM 2610 N N . HIS A 1 316 ? -3.602 -11.074 9.182 1.00 93.62 316 HIS A N 1
ATOM 2611 C CA . HIS A 1 316 ? -3.746 -12.521 9.187 1.00 93.62 316 HIS A CA 1
ATOM 2612 C C . HIS A 1 316 ? -4.759 -12.988 8.137 1.00 93.62 316 HIS A C 1
ATOM 2614 O O . HIS A 1 316 ? -4.476 -13.935 7.397 1.00 93.62 316 HIS A O 1
ATOM 2620 N N . SER A 1 317 ? -5.907 -12.317 8.029 1.00 92.50 317 SER A N 1
ATOM 2621 C CA . SER A 1 317 ? -6.957 -12.643 7.053 1.00 92.50 317 SER A CA 1
ATOM 2622 C C . SER A 1 317 ? -6.475 -12.491 5.608 1.00 92.50 317 SER A C 1
ATOM 2624 O O . SER A 1 317 ? -6.826 -13.301 4.751 1.00 92.50 317 SER A O 1
ATOM 2626 N N . HIS A 1 318 ? -5.592 -11.523 5.350 1.00 92.81 318 HIS A N 1
ATOM 2627 C CA . HIS A 1 318 ? -5.076 -11.214 4.015 1.00 92.81 318 HIS A CA 1
ATOM 2628 C C . HIS A 1 318 ? -3.625 -11.647 3.775 1.00 92.81 318 HIS A C 1
ATOM 2630 O O . HIS A 1 318 ? -3.043 -11.288 2.756 1.00 92.81 318 HI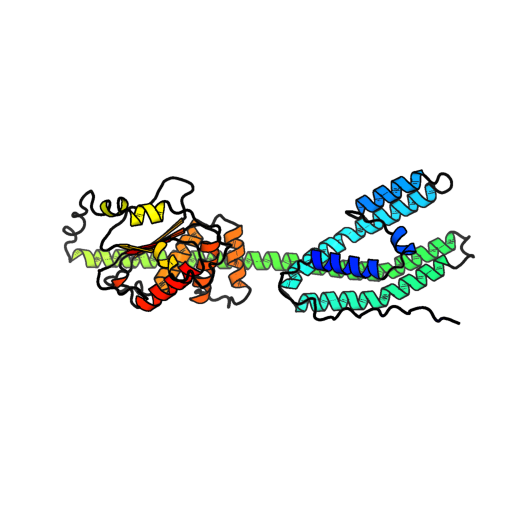S A O 1
ATOM 2636 N N . ARG A 1 319 ? -3.055 -12.509 4.626 1.00 92.75 319 ARG A N 1
ATOM 2637 C CA . ARG A 1 319 ? -1.651 -12.971 4.546 1.00 92.75 319 ARG A CA 1
ATOM 2638 C C . ARG A 1 319 ? -1.257 -13.704 3.258 1.00 92.75 319 ARG A C 1
ATOM 2640 O O . ARG A 1 319 ? -0.098 -14.034 3.058 1.00 92.75 319 ARG A O 1
ATOM 2647 N N . ARG A 1 320 ? -2.226 -14.049 2.406 1.00 91.31 320 ARG A N 1
ATOM 2648 C CA . ARG A 1 320 ? -1.991 -14.672 1.089 1.00 91.31 320 ARG A CA 1
ATOM 2649 C C . ARG A 1 320 ? -2.084 -13.673 -0.066 1.00 91.31 320 ARG A C 1
ATOM 2651 O O . ARG A 1 320 ? -1.756 -14.024 -1.197 1.00 91.31 320 ARG A O 1
ATOM 2658 N N . SER A 1 321 ? -2.529 -12.448 0.203 1.00 92.81 321 SER A N 1
ATOM 2659 C CA . SER A 1 321 ? -2.588 -11.364 -0.771 1.00 92.81 321 SER A CA 1
ATOM 2660 C C . SER A 1 321 ? -1.209 -10.722 -0.889 1.00 92.81 321 SER A C 1
ATOM 2662 O O . SER A 1 321 ? -0.821 -9.923 -0.038 1.00 92.81 321 SER A O 1
ATOM 2664 N N . ARG A 1 322 ? -0.469 -11.059 -1.954 1.00 91.31 322 ARG A N 1
ATOM 2665 C CA . ARG A 1 322 ? 0.852 -10.458 -2.217 1.00 91.31 322 ARG A CA 1
ATOM 2666 C C . ARG A 1 322 ? 0.782 -8.937 -2.289 1.00 91.31 322 ARG A C 1
ATOM 2668 O O . ARG A 1 322 ? 1.548 -8.278 -1.615 1.00 91.31 322 ARG A O 1
ATOM 2675 N N . ILE A 1 323 ? -0.222 -8.397 -2.983 1.00 90.88 323 ILE A N 1
ATOM 2676 C CA . ILE A 1 323 ? -0.432 -6.946 -3.120 1.00 90.88 323 ILE A CA 1
ATOM 2677 C C . ILE A 1 323 ? -0.549 -6.262 -1.750 1.00 90.88 323 ILE A C 1
ATOM 2679 O O . ILE A 1 323 ? -0.051 -5.156 -1.556 1.00 90.88 323 ILE A O 1
ATOM 2683 N N . SER A 1 324 ? -1.206 -6.915 -0.791 1.00 92.38 324 SER A N 1
ATOM 2684 C CA . SER A 1 324 ? -1.379 -6.367 0.555 1.00 92.38 324 SER A CA 1
ATOM 2685 C C . SER A 1 324 ? -0.101 -6.440 1.368 1.00 92.38 324 SER A C 1
ATOM 2687 O O . SER A 1 324 ? 0.244 -5.465 2.023 1.00 92.38 324 SER A O 1
ATOM 2689 N N . LEU A 1 325 ? 0.616 -7.563 1.302 1.00 91.19 325 LEU A N 1
ATOM 2690 C CA . LEU A 1 325 ? 1.895 -7.709 1.992 1.00 91.19 325 LEU A CA 1
ATOM 2691 C C . LEU A 1 325 ? 2.962 -6.771 1.422 1.00 91.19 325 LEU A C 1
ATOM 2693 O O . LEU A 1 325 ? 3.641 -6.109 2.198 1.00 91.19 325 LEU A O 1
ATOM 2697 N N . ASP A 1 326 ? 3.047 -6.643 0.098 1.00 88.00 326 ASP A N 1
ATOM 2698 C CA . ASP A 1 326 ? 3.975 -5.730 -0.572 1.00 88.00 326 ASP A CA 1
ATOM 2699 C C . ASP A 1 326 ? 3.690 -4.276 -0.161 1.00 88.00 326 ASP A C 1
ATOM 2701 O O . ASP A 1 326 ? 4.606 -3.529 0.170 1.00 88.00 326 ASP A O 1
ATOM 2705 N N . ALA A 1 327 ? 2.413 -3.874 -0.104 1.00 88.31 327 ALA A N 1
ATOM 2706 C CA . ALA A 1 327 ? 2.028 -2.535 0.343 1.00 88.31 327 ALA A CA 1
ATOM 2707 C C . ALA A 1 327 ? 2.347 -2.281 1.827 1.00 88.31 327 ALA A C 1
ATOM 2709 O O . ALA A 1 327 ? 2.750 -1.176 2.183 1.00 88.31 327 ALA A O 1
ATOM 2710 N N . LEU A 1 328 ? 2.180 -3.286 2.692 1.00 89.25 328 LEU A N 1
ATOM 2711 C CA . LEU A 1 328 ? 2.545 -3.183 4.107 1.00 89.25 328 LEU A CA 1
ATOM 2712 C C . LEU A 1 328 ? 4.064 -3.118 4.303 1.00 89.25 328 LEU A C 1
ATOM 2714 O O . LEU A 1 328 ? 4.519 -2.359 5.152 1.00 89.25 328 LEU A O 1
ATOM 2718 N N . ALA A 1 329 ? 4.844 -3.845 3.499 1.00 85.44 329 ALA A N 1
ATOM 2719 C CA . ALA A 1 329 ? 6.307 -3.798 3.538 1.00 85.44 329 ALA A CA 1
ATOM 2720 C C . ALA A 1 329 ? 6.856 -2.398 3.200 1.00 85.44 329 ALA A C 1
ATOM 2722 O O . ALA A 1 329 ? 7.878 -1.987 3.739 1.00 85.44 329 ALA A O 1
ATOM 2723 N N . LEU A 1 330 ? 6.146 -1.615 2.379 1.00 81.62 330 LEU A N 1
ATOM 2724 C CA . LEU A 1 330 ? 6.511 -0.220 2.091 1.00 81.62 330 LEU A CA 1
ATOM 2725 C C . LEU A 1 330 ? 6.303 0.732 3.285 1.00 81.62 330 LEU A C 1
ATOM 2727 O O . LEU A 1 330 ? 6.915 1.796 3.326 1.00 81.62 330 LEU A O 1
ATOM 2731 N N . ILE A 1 331 ? 5.487 0.374 4.288 1.00 77.62 331 ILE A N 1
ATOM 2732 C CA . ILE A 1 331 ? 5.384 1.176 5.526 1.00 77.62 331 ILE A CA 1
ATOM 2733 C C . ILE A 1 331 ? 6.739 1.194 6.252 1.00 77.62 331 ILE A C 1
ATOM 2735 O O . ILE A 1 331 ? 7.103 2.191 6.882 1.00 77.62 331 ILE A O 1
ATOM 2739 N N . GLU A 1 332 ? 7.508 0.111 6.128 1.00 63.47 332 GLU A N 1
ATOM 2740 C CA . GLU A 1 332 ? 8.810 -0.044 6.767 1.00 63.47 332 GLU A CA 1
ATOM 2741 C C . GLU A 1 332 ? 9.868 0.912 6.185 1.00 63.47 332 GLU A C 1
ATOM 2743 O O . GLU A 1 332 ? 10.801 1.289 6.891 1.00 63.47 332 GLU A O 1
ATOM 2748 N N . THR A 1 333 ? 9.708 1.382 4.940 1.00 57.50 333 THR A N 1
ATOM 2749 C CA . THR A 1 333 ? 10.777 2.090 4.214 1.00 57.50 333 THR A CA 1
ATOM 2750 C C . THR A 1 333 ? 10.780 3.613 4.374 1.00 57.50 333 THR A C 1
ATOM 2752 O O . THR A 1 333 ? 11.855 4.207 4.353 1.00 57.50 333 THR A O 1
ATOM 2755 N N . ASP A 1 334 ? 9.626 4.261 4.581 1.00 51.28 334 ASP A N 1
ATOM 2756 C CA . ASP A 1 334 ? 9.540 5.738 4.528 1.00 51.28 334 ASP A CA 1
ATOM 2757 C C . ASP A 1 334 ? 9.669 6.427 5.901 1.00 51.28 334 ASP A C 1
ATOM 2759 O O . ASP A 1 334 ? 10.033 7.601 5.998 1.00 51.28 334 ASP A O 1
ATOM 2763 N N . SER A 1 335 ? 9.385 5.703 6.988 1.00 51.25 335 SER A N 1
ATOM 2764 C CA . SER A 1 335 ? 9.553 6.187 8.370 1.00 51.25 335 SER A CA 1
ATOM 2765 C C . SER A 1 335 ? 9.822 5.080 9.400 1.00 51.25 335 SER A C 1
ATOM 2767 O O . SER A 1 335 ? 9.849 5.353 10.603 1.00 51.25 335 SER A O 1
ATOM 2769 N N . GLY A 1 336 ? 9.999 3.833 8.949 1.00 51.59 336 GLY A N 1
ATOM 2770 C CA . GLY A 1 336 ? 10.169 2.669 9.809 1.00 51.59 336 GLY A CA 1
ATOM 2771 C C . GLY A 1 336 ? 11.515 2.705 10.519 1.00 51.59 336 GLY A C 1
ATOM 2772 O O . GLY A 1 336 ? 12.575 2.555 9.928 1.00 51.59 336 GLY A O 1
ATOM 2773 N N . SER A 1 337 ? 11.483 2.889 11.831 1.00 49.50 337 SER A N 1
ATOM 2774 C CA . SER A 1 337 ? 12.686 2.866 12.673 1.00 49.50 337 SER A CA 1
ATOM 2775 C C . SER A 1 337 ? 13.230 1.450 12.929 1.00 49.50 337 SER A C 1
ATOM 2777 O O . SER A 1 337 ? 14.085 1.283 13.797 1.00 49.50 337 SER A O 1
ATOM 2779 N N . GLY A 1 338 ? 12.714 0.426 12.232 1.00 56.69 338 GLY A N 1
ATOM 2780 C CA . GLY A 1 338 ? 12.989 -0.984 12.531 1.00 56.69 338 GLY A CA 1
ATOM 2781 C C . GLY A 1 338 ? 12.584 -1.380 13.958 1.00 56.69 338 GLY A C 1
ATOM 2782 O O . GLY A 1 338 ? 13.205 -2.251 14.564 1.00 56.69 338 GLY A O 1
ATOM 2783 N N . GLN A 1 339 ? 11.609 -0.683 14.555 1.00 62.91 339 GLN A N 1
ATOM 2784 C CA . GLN A 1 339 ? 11.204 -0.906 15.942 1.00 62.91 339 GLN A CA 1
ATOM 2785 C C . GLN A 1 339 ? 10.518 -2.263 16.117 1.00 62.91 339 GLN A C 1
ATOM 2787 O O . GLN A 1 339 ? 9.621 -2.627 15.365 1.00 62.91 339 GLN A O 1
ATOM 2792 N N . TYR A 1 340 ? 10.891 -2.963 17.191 1.00 63.53 340 TYR A N 1
ATOM 2793 C CA . TYR A 1 340 ? 10.350 -4.279 17.541 1.00 63.53 340 TYR A CA 1
ATOM 2794 C C . TYR A 1 340 ? 8.849 -4.283 17.844 1.00 63.53 340 TYR A C 1
ATOM 2796 O O . TYR A 1 340 ? 8.166 -5.293 17.718 1.00 63.53 340 TYR A O 1
ATOM 2804 N N . THR A 1 341 ? 8.325 -3.141 18.284 1.00 74.50 341 THR A N 1
ATOM 2805 C CA . THR A 1 341 ? 6.902 -2.951 18.539 1.00 74.50 341 THR A CA 1
ATOM 2806 C C . THR A 1 341 ? 6.416 -1.829 17.635 1.00 74.50 341 THR A C 1
ATOM 2808 O O . THR A 1 341 ? 6.926 -0.713 17.766 1.00 74.50 341 THR A O 1
ATOM 2811 N N . PRO A 1 342 ? 5.443 -2.084 16.744 1.00 80.56 342 PRO A N 1
ATOM 2812 C CA . PRO A 1 342 ? 4.971 -1.067 15.820 1.00 80.56 342 PRO A CA 1
ATOM 2813 C C . PRO A 1 342 ? 4.367 0.104 16.598 1.00 80.56 342 PRO A C 1
ATOM 2815 O O . PRO A 1 342 ? 3.617 -0.075 17.574 1.00 80.56 342 PRO A O 1
ATOM 2818 N N . SER A 1 343 ? 4.712 1.318 16.172 1.00 86.25 343 SER A N 1
ATOM 2819 C CA . SER A 1 343 ? 4.158 2.527 16.764 1.00 86.25 343 SER A CA 1
ATOM 2820 C C . SER A 1 343 ? 2.666 2.633 16.435 1.00 86.25 343 SER A C 1
ATOM 2822 O O . SER A 1 343 ? 2.171 2.021 15.487 1.00 86.25 343 SER A O 1
ATOM 2824 N N . ARG A 1 344 ? 1.920 3.452 17.189 1.00 87.12 344 ARG A N 1
ATOM 2825 C CA . ARG A 1 344 ? 0.495 3.712 16.896 1.00 87.12 344 ARG A CA 1
ATOM 2826 C C . ARG A 1 344 ? 0.287 4.197 15.458 1.00 87.12 344 ARG A C 1
ATOM 2828 O O . ARG A 1 344 ? -0.697 3.827 14.827 1.00 87.12 344 ARG A O 1
ATOM 2835 N N . ARG A 1 345 ? 1.226 4.994 14.937 1.00 88.06 345 ARG A N 1
ATOM 2836 C CA . ARG A 1 345 ? 1.204 5.479 13.554 1.00 88.06 345 ARG A CA 1
ATOM 2837 C C . ARG A 1 345 ? 1.323 4.326 12.558 1.00 88.06 345 ARG A C 1
ATOM 2839 O O . ARG A 1 345 ? 0.551 4.293 11.610 1.00 88.06 345 ARG A O 1
ATOM 2846 N N . ASP A 1 346 ? 2.234 3.385 12.790 1.00 88.44 346 ASP A N 1
ATOM 2847 C CA . ASP A 1 346 ? 2.449 2.243 11.888 1.00 88.44 346 ASP A CA 1
ATOM 2848 C C . ASP A 1 346 ? 1.232 1.314 11.878 1.00 88.44 346 ASP A C 1
ATOM 2850 O O . ASP A 1 346 ? 0.767 0.901 10.819 1.00 88.44 346 ASP A O 1
ATOM 2854 N N . ILE A 1 347 ? 0.653 1.062 13.058 1.00 91.69 347 ILE A N 1
ATOM 2855 C CA . ILE A 1 347 ? -0.591 0.290 13.205 1.00 91.69 347 ILE A CA 1
ATOM 2856 C C . ILE A 1 347 ? -1.721 0.959 12.428 1.00 91.69 347 ILE A C 1
ATOM 2858 O O . ILE A 1 347 ? -2.455 0.292 11.701 1.00 91.69 347 ILE A O 1
ATOM 2862 N N . ARG A 1 348 ? -1.847 2.284 12.556 1.00 91.62 348 ARG A N 1
ATOM 2863 C CA . ARG A 1 348 ? -2.865 3.040 11.835 1.00 91.62 348 ARG A CA 1
ATOM 2864 C C . ARG A 1 348 ? -2.666 2.954 10.322 1.00 91.62 348 ARG A C 1
ATOM 2866 O O . ARG A 1 348 ? -3.612 2.617 9.620 1.00 91.62 348 ARG A O 1
ATOM 2873 N N . LEU A 1 349 ? -1.445 3.162 9.830 1.00 90.88 349 LEU A N 1
ATOM 2874 C CA . LEU A 1 349 ? -1.129 3.031 8.405 1.00 90.88 349 LEU A CA 1
ATOM 2875 C C . LEU A 1 349 ? -1.446 1.627 7.873 1.00 90.88 349 LEU A C 1
ATOM 2877 O O . LEU A 1 349 ? -2.009 1.499 6.788 1.00 90.88 349 LEU A O 1
ATOM 2881 N N . ALA A 1 350 ? -1.139 0.579 8.641 1.00 92.56 350 ALA A N 1
ATOM 2882 C CA . ALA A 1 350 ? -1.452 -0.794 8.257 1.00 92.56 350 ALA A CA 1
ATOM 2883 C C . ALA A 1 350 ? -2.965 -1.019 8.114 1.00 92.56 350 ALA A C 1
ATOM 2885 O O . ALA A 1 350 ? -3.413 -1.594 7.119 1.00 92.56 350 ALA A O 1
ATOM 2886 N N . ILE A 1 351 ? -3.758 -0.521 9.069 1.00 94.50 351 ILE A N 1
ATOM 2887 C CA . ILE A 1 351 ? -5.224 -0.548 8.994 1.00 94.50 351 ILE A CA 1
ATOM 2888 C C . ILE A 1 351 ? -5.702 0.216 7.753 1.00 94.50 351 ILE A C 1
ATOM 2890 O O . ILE A 1 351 ? -6.473 -0.334 6.971 1.00 94.50 351 ILE A O 1
ATOM 2894 N N . ASP A 1 352 ? -5.204 1.430 7.518 1.00 92.12 352 ASP A N 1
ATOM 2895 C CA . ASP A 1 352 ? -5.614 2.265 6.383 1.00 92.12 352 ASP A CA 1
ATOM 2896 C C . ASP A 1 352 ? -5.344 1.583 5.032 1.00 92.12 352 ASP A C 1
ATOM 2898 O O . ASP A 1 352 ? -6.194 1.600 4.138 1.00 92.12 352 ASP A O 1
ATOM 2902 N N . ILE A 1 353 ? -4.176 0.951 4.862 1.00 92.00 353 ILE A N 1
ATOM 2903 C CA . ILE A 1 353 ? -3.841 0.198 3.643 1.00 92.00 353 ILE A CA 1
ATOM 2904 C C . ILE A 1 353 ? -4.802 -0.977 3.457 1.00 92.00 353 ILE A C 1
ATOM 2906 O O . ILE A 1 353 ? -5.359 -1.153 2.3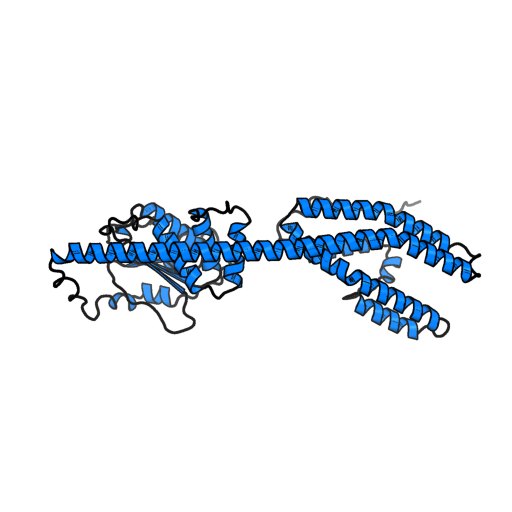70 1.00 92.00 353 ILE A O 1
ATOM 2910 N N . LEU A 1 354 ? -5.024 -1.768 4.508 1.00 93.38 354 LEU A N 1
ATOM 2911 C CA . LEU A 1 354 ? -5.850 -2.971 4.426 1.00 93.38 354 LEU A CA 1
ATOM 2912 C C . LEU A 1 354 ? -7.320 -2.637 4.171 1.00 93.38 354 LEU A C 1
ATOM 2914 O O . LEU A 1 354 ? -7.939 -3.270 3.320 1.00 93.38 354 LEU A O 1
ATOM 2918 N N . LEU A 1 355 ? -7.858 -1.602 4.819 1.00 92.31 355 LEU A N 1
ATOM 2919 C CA . LEU A 1 355 ? -9.236 -1.156 4.611 1.00 92.31 355 LEU A CA 1
ATOM 2920 C C . LEU A 1 355 ? -9.457 -0.515 3.232 1.00 92.31 355 LEU A C 1
ATOM 2922 O O . LEU A 1 355 ? -10.574 -0.547 2.723 1.00 92.31 355 LEU A O 1
ATOM 2926 N N . ARG A 1 356 ? -8.420 0.049 2.586 1.00 90.06 356 ARG A N 1
ATOM 2927 C CA . ARG A 1 356 ? -8.525 0.500 1.180 1.00 90.06 356 ARG A CA 1
ATOM 2928 C C . ARG A 1 356 ? -8.639 -0.657 0.198 1.00 90.06 356 ARG A C 1
ATOM 2930 O O . ARG A 1 356 ? -9.268 -0.488 -0.846 1.00 90.06 356 ARG A O 1
ATOM 2937 N N . GLN A 1 357 ? -7.986 -1.775 0.495 1.00 90.56 357 GLN A N 1
ATOM 2938 C CA . GLN A 1 357 ? -7.877 -2.915 -0.415 1.00 90.56 357 GLN A CA 1
ATOM 2939 C C . GLN A 1 357 ? -8.988 -3.943 -0.207 1.00 90.56 357 GLN A C 1
ATOM 2941 O O . GLN A 1 357 ? -9.403 -4.588 -1.168 1.00 90.56 357 GLN A O 1
ATOM 2946 N N . HIS A 1 358 ? -9.467 -4.087 1.031 1.00 89.38 358 HIS A N 1
ATOM 2947 C CA . HIS A 1 358 ? -10.370 -5.162 1.419 1.00 89.38 358 HIS A CA 1
ATOM 2948 C C . HIS A 1 358 ? -11.619 -4.628 2.118 1.00 89.38 358 HIS A C 1
ATOM 2950 O O . HIS A 1 358 ? -11.522 -4.046 3.205 1.00 89.38 358 HIS A O 1
ATOM 2956 N N . PRO A 1 359 ? -12.809 -4.887 1.553 1.00 89.06 359 PRO A N 1
ATOM 2957 C CA . PRO A 1 359 ? -14.074 -4.680 2.241 1.00 89.06 359 PRO A CA 1
ATOM 2958 C C . PRO A 1 359 ? -14.076 -5.357 3.611 1.00 89.06 359 PRO A C 1
ATOM 2960 O O . PRO A 1 359 ? -13.876 -6.570 3.702 1.00 89.06 359 PRO A O 1
ATOM 2963 N N . SER A 1 360 ? -14.302 -4.579 4.671 1.00 90.00 360 SER A N 1
ATOM 2964 C CA . SER A 1 360 ? -14.161 -5.075 6.041 1.00 90.00 360 SER A CA 1
ATOM 2965 C C . SER A 1 360 ? -15.277 -4.597 6.976 1.00 90.00 360 SER A C 1
ATOM 2967 O O . SER A 1 360 ? -15.759 -3.464 6.877 1.00 90.00 360 SER A O 1
ATOM 2969 N N . PHE A 1 361 ? -15.666 -5.464 7.912 1.00 90.44 361 PHE A N 1
ATOM 2970 C CA . PHE A 1 361 ? -16.458 -5.132 9.092 1.00 90.44 361 PHE A CA 1
ATOM 2971 C C . PHE A 1 361 ? -15.566 -5.144 10.331 1.00 90.44 361 PHE A C 1
ATOM 2973 O O . PHE A 1 361 ? -14.908 -6.141 10.623 1.00 90.44 361 PHE A O 1
ATOM 2980 N N . LEU A 1 362 ? -15.583 -4.053 11.087 1.00 92.94 362 LEU A N 1
ATOM 2981 C CA . LEU A 1 362 ? -14.918 -3.960 12.379 1.00 92.94 362 LEU A CA 1
ATOM 2982 C C . LEU A 1 362 ? -15.972 -4.024 13.477 1.00 92.94 362 LEU A C 1
ATOM 2984 O O . LEU A 1 362 ? -16.951 -3.281 13.446 1.00 92.94 362 LEU A O 1
ATOM 2988 N N . VAL A 1 363 ? -15.795 -4.919 14.438 1.00 91.50 363 VAL A N 1
ATOM 2989 C CA . VAL A 1 363 ? -16.743 -5.117 15.533 1.00 91.50 363 VAL A CA 1
ATOM 2990 C C . VAL A 1 363 ? -16.032 -4.851 16.851 1.00 91.50 363 VAL A C 1
ATOM 2992 O O . VAL A 1 363 ? -15.037 -5.499 17.161 1.00 91.50 363 VAL A O 1
ATOM 2995 N N . PHE A 1 364 ? -16.553 -3.905 17.624 1.00 92.44 364 PHE A N 1
ATOM 2996 C CA . PHE A 1 364 ? -16.017 -3.532 18.927 1.00 92.44 364 PHE A CA 1
ATOM 2997 C C . PHE A 1 364 ? -17.085 -3.737 19.986 1.00 92.44 364 PHE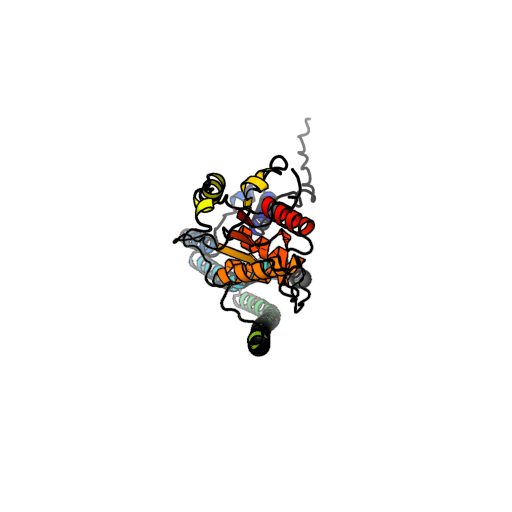 A C 1
ATOM 2999 O O . PHE A 1 364 ? -18.138 -3.106 19.930 1.00 92.44 364 PHE A O 1
ATOM 3006 N N . ASP A 1 365 ? -16.806 -4.626 20.927 1.00 89.19 365 ASP A N 1
ATOM 3007 C CA . ASP A 1 365 ? -17.702 -5.005 22.009 1.00 89.19 365 ASP A CA 1
ATOM 3008 C C . ASP A 1 365 ? -17.234 -4.424 23.342 1.00 89.19 365 ASP A C 1
ATOM 3010 O O . ASP A 1 365 ? -16.031 -4.335 23.582 1.00 89.19 365 ASP A O 1
ATOM 3014 N N . GLY A 1 366 ? -18.176 -4.005 24.185 1.00 89.12 366 GLY A N 1
ATOM 3015 C CA . GLY A 1 366 ? -17.894 -3.368 25.469 1.00 89.12 366 GLY A CA 1
ATOM 3016 C C . GLY A 1 366 ? -17.236 -1.989 25.364 1.00 89.12 366 GLY A C 1
ATOM 3017 O O . GLY A 1 366 ? -16.371 -1.672 26.167 1.00 89.12 366 GLY A O 1
ATOM 3018 N N . ILE A 1 367 ? -17.587 -1.129 24.400 1.00 89.81 367 ILE A N 1
ATOM 3019 C CA . ILE A 1 367 ? -16.910 0.183 24.235 1.00 89.81 367 ILE A CA 1
ATOM 3020 C C . ILE A 1 367 ? -16.946 1.052 25.503 1.00 89.81 367 ILE A C 1
ATOM 3022 O O . ILE A 1 367 ? -16.028 1.840 25.728 1.00 89.81 367 ILE A O 1
ATOM 3026 N N . ASP A 1 368 ? -17.964 0.903 26.352 1.00 87.19 368 ASP A N 1
ATOM 3027 C CA . ASP A 1 368 ? -18.022 1.557 27.665 1.00 87.19 368 ASP A CA 1
ATOM 3028 C C . ASP A 1 368 ? -16.896 1.139 28.620 1.00 87.19 368 ASP A C 1
ATOM 3030 O O . ASP A 1 368 ? -16.583 1.873 29.555 1.00 87.19 368 ASP A O 1
ATOM 3034 N N . GLU A 1 369 ? -16.273 -0.007 28.366 1.00 90.00 369 GLU A N 1
ATOM 3035 C CA . GLU A 1 369 ? -15.153 -0.567 29.118 1.00 90.00 369 GLU A CA 1
ATOM 3036 C C . GLU A 1 369 ? -13.783 -0.152 28.541 1.00 90.00 369 GLU A C 1
ATOM 3038 O O . GLU A 1 369 ? -12.739 -0.449 29.130 1.00 90.00 369 GLU A O 1
ATOM 3043 N N . CYS A 1 370 ? -13.761 0.589 27.423 1.00 90.88 370 CYS A N 1
ATOM 3044 C CA . CYS A 1 370 ? -12.552 1.215 26.889 1.00 90.88 370 CYS A CA 1
ATOM 3045 C C . CYS A 1 370 ? -12.015 2.275 27.865 1.00 90.88 370 CYS A C 1
ATOM 3047 O O . CYS A 1 370 ? -12.771 3.063 28.431 1.00 90.88 370 CYS A O 1
ATOM 3049 N N . SER A 1 371 ? -10.692 2.353 28.036 1.00 91.12 371 SER A N 1
ATOM 3050 C CA . SER A 1 371 ? -10.068 3.342 28.925 1.00 91.12 371 SER A CA 1
ATOM 3051 C C . SER A 1 371 ? -10.187 4.779 28.409 1.00 91.12 371 SER A C 1
ATOM 3053 O O . SER A 1 371 ? -10.183 5.722 29.195 1.00 91.12 371 SER A O 1
ATOM 3055 N N . GLU A 1 372 ? -10.256 4.954 27.086 1.00 90.31 372 GLU A N 1
ATOM 3056 C CA . GLU A 1 372 ? -10.303 6.256 26.410 1.00 90.31 372 GLU A CA 1
ATOM 3057 C C . GLU A 1 372 ? -11.372 6.257 25.293 1.00 90.31 372 GLU A C 1
ATOM 3059 O O . GLU A 1 372 ? -11.035 6.437 24.117 1.00 90.31 372 GLU A O 1
ATOM 3064 N N . PRO A 1 373 ? -12.666 6.063 25.617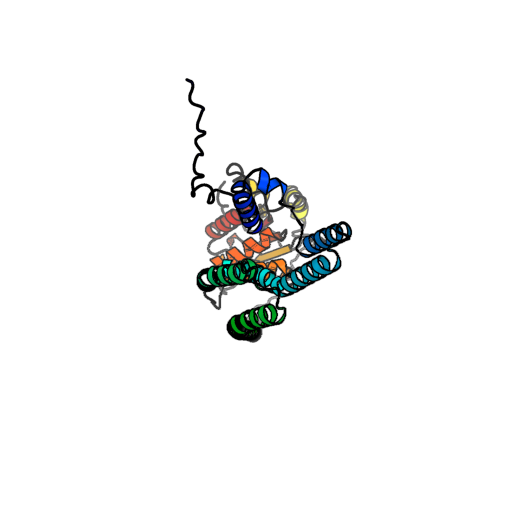 1.00 90.19 373 PRO A N 1
ATOM 3065 C CA . PRO A 1 373 ? -13.702 5.808 24.616 1.00 90.19 373 PRO A CA 1
ATOM 3066 C C . PRO A 1 373 ? -13.878 6.988 23.656 1.00 90.19 373 PRO A C 1
ATOM 3068 O O . PRO A 1 373 ? -13.973 6.785 22.452 1.00 90.19 373 PRO A O 1
ATOM 3071 N N . ALA A 1 374 ? -13.824 8.231 24.146 1.00 89.50 374 ALA A N 1
ATOM 3072 C CA . ALA A 1 374 ? -13.948 9.422 23.301 1.00 89.50 374 ALA A CA 1
ATOM 3073 C C . ALA A 1 374 ? -12.823 9.523 22.255 1.00 89.50 374 ALA A C 1
ATOM 3075 O O . ALA A 1 374 ? -13.079 9.777 21.080 1.00 89.50 374 ALA A O 1
ATOM 3076 N N . ARG A 1 375 ? -11.574 9.273 22.671 1.00 89.62 375 ARG A N 1
ATOM 3077 C CA . ARG A 1 375 ? -10.410 9.293 21.775 1.00 89.62 375 ARG A CA 1
ATOM 3078 C C . ARG A 1 375 ? -10.493 8.173 20.743 1.00 89.62 375 ARG A C 1
ATOM 3080 O O . ARG A 1 375 ? -10.210 8.401 19.573 1.00 89.62 375 ARG A O 1
ATOM 3087 N N . PHE A 1 376 ? -10.884 6.981 21.183 1.00 91.75 376 PHE A N 1
ATOM 3088 C CA . PHE A 1 376 ? -11.060 5.825 20.314 1.00 91.75 376 PHE A CA 1
ATOM 3089 C C . PHE A 1 376 ? -12.154 6.057 19.264 1.00 91.75 376 PHE A C 1
ATOM 3091 O O . PHE A 1 376 ? -11.946 5.792 18.084 1.00 91.75 376 PHE A O 1
ATOM 3098 N N . LEU A 1 377 ? -13.299 6.605 19.674 1.00 90.44 377 LEU A N 1
ATOM 3099 C CA . LEU A 1 377 ? -14.410 6.885 18.770 1.00 90.44 377 LEU A CA 1
ATOM 3100 C C . LEU A 1 377 ? -14.077 7.993 17.759 1.00 90.44 377 LEU A C 1
ATOM 3102 O O . LEU A 1 377 ? -14.479 7.884 16.602 1.00 90.44 377 LEU A O 1
ATOM 3106 N N . GLU A 1 378 ? -13.317 9.023 18.147 1.00 89.62 378 GLU A N 1
ATOM 3107 C CA . GLU A 1 378 ? -12.846 10.049 17.202 1.00 89.62 378 GLU A CA 1
ATOM 3108 C C . GLU A 1 378 ? -11.860 9.463 16.178 1.00 89.62 378 GLU A C 1
ATOM 3110 O O . GLU A 1 378 ? -11.904 9.787 14.991 1.00 89.62 378 GLU A O 1
ATOM 3115 N N . GLU A 1 379 ? -11.009 8.530 16.604 1.00 89.75 379 GLU A N 1
ATOM 3116 C CA . GLU A 1 379 ? -10.108 7.827 15.694 1.00 89.75 379 GLU A CA 1
ATOM 3117 C C . GLU A 1 379 ? -10.871 6.918 14.726 1.00 89.75 379 GLU A C 1
ATOM 3119 O O . GLU A 1 379 ? -10.619 6.983 13.522 1.00 89.75 379 GLU A O 1
ATOM 3124 N N . LEU A 1 380 ? -11.853 6.150 15.221 1.00 89.81 380 LEU A N 1
ATOM 3125 C CA . LEU A 1 380 ? -12.768 5.351 14.398 1.00 89.81 380 LEU A CA 1
ATOM 3126 C C . LEU A 1 380 ? -13.522 6.203 13.379 1.00 89.81 380 LEU A C 1
ATOM 3128 O O . LEU A 1 380 ? -13.652 5.799 12.220 1.00 89.81 380 LEU A O 1
ATOM 3132 N N . ARG A 1 381 ? -13.986 7.386 13.795 1.00 87.00 381 ARG A N 1
ATOM 3133 C CA . ARG A 1 381 ? -14.630 8.363 12.918 1.00 87.00 381 ARG A CA 1
ATOM 3134 C C . ARG A 1 381 ? -13.694 8.791 11.794 1.00 87.00 381 ARG A C 1
ATOM 3136 O O . ARG A 1 381 ? -14.115 8.748 10.640 1.00 87.00 381 ARG A O 1
ATOM 3143 N N . SER A 1 382 ? -12.449 9.162 12.103 1.00 88.31 382 SER A N 1
ATOM 3144 C CA . SER A 1 382 ? -11.447 9.501 11.078 1.00 88.31 382 SER A CA 1
ATOM 3145 C C . SER A 1 382 ? -11.264 8.345 10.091 1.00 88.31 382 SER A C 1
ATOM 3147 O O . SER A 1 382 ? -11.372 8.573 8.887 1.00 88.31 382 SER A O 1
ATOM 3149 N N . ILE A 1 383 ? -11.139 7.099 10.572 1.00 88.06 383 ILE A N 1
ATOM 3150 C CA . ILE A 1 383 ? -11.025 5.937 9.670 1.00 88.06 383 ILE A CA 1
ATOM 3151 C C . ILE A 1 383 ? -12.275 5.842 8.784 1.00 88.06 383 ILE A C 1
ATOM 3153 O O . ILE A 1 383 ? -12.169 5.586 7.592 1.00 88.06 383 ILE A O 1
ATOM 3157 N N . CYS A 1 384 ? -13.479 6.005 9.352 1.00 83.69 384 CYS A N 1
ATOM 3158 C CA . CYS A 1 384 ? -14.745 5.817 8.622 1.00 83.69 384 CYS A CA 1
ATOM 3159 C C . CYS A 1 384 ? -14.967 6.873 7.532 1.00 83.69 384 CYS A C 1
ATOM 3161 O O . CYS A 1 384 ? -15.711 6.638 6.574 1.00 83.69 384 CYS A O 1
ATOM 3163 N N . ILE A 1 385 ? -14.396 8.063 7.725 1.00 82.25 385 ILE A N 1
ATOM 3164 C CA . ILE A 1 385 ? -14.421 9.149 6.745 1.00 82.25 385 ILE A CA 1
ATOM 3165 C C . ILE A 1 385 ? -13.439 8.840 5.611 1.00 82.25 385 ILE A C 1
ATOM 3167 O O . ILE A 1 385 ? -13.783 9.016 4.443 1.00 82.25 385 ILE A O 1
ATOM 3171 N N . GLU A 1 386 ? -12.246 8.356 5.953 1.00 83.75 386 GLU A N 1
ATOM 3172 C CA . GLU A 1 386 ? -11.153 8.086 5.011 1.00 83.75 386 GLU A CA 1
ATOM 3173 C C . GLU A 1 386 ? -11.345 6.790 4.211 1.00 83.75 386 GLU A C 1
ATOM 3175 O O . GLU A 1 386 ? -10.850 6.672 3.088 1.00 83.75 386 GLU A O 1
ATOM 3180 N N . HIS A 1 387 ? -12.071 5.822 4.770 1.00 85.25 387 HIS A N 1
ATOM 3181 C CA . HIS A 1 387 ? -12.168 4.467 4.242 1.00 85.25 387 HIS A CA 1
ATOM 3182 C C . HIS A 1 387 ? -13.606 3.960 4.204 1.00 85.25 387 HIS A C 1
ATOM 3184 O O . HIS A 1 387 ? -14.439 4.269 5.058 1.00 85.25 387 HIS A O 1
ATOM 3190 N N . ASP A 1 388 ? -13.896 3.121 3.213 1.00 76.50 388 ASP A N 1
ATOM 3191 C CA . ASP A 1 388 ? -15.191 2.463 3.090 1.00 76.50 388 ASP A CA 1
ATOM 3192 C C . ASP A 1 388 ? -15.196 1.130 3.850 1.00 76.50 388 ASP A C 1
ATOM 3194 O O . ASP A 1 388 ? -15.102 0.051 3.275 1.00 76.50 388 ASP A O 1
ATOM 3198 N N . TYR A 1 389 ? -15.284 1.213 5.175 1.00 85.81 389 TYR A N 1
ATOM 3199 C CA . TYR A 1 389 ? -15.517 0.054 6.036 1.00 85.81 389 TYR A CA 1
ATOM 3200 C C . TYR A 1 389 ? -16.759 0.266 6.903 1.00 85.81 389 TYR A C 1
ATOM 3202 O O . TYR A 1 389 ? -17.337 1.355 6.954 1.00 85.81 389 TYR A O 1
ATOM 3210 N N . ARG A 1 390 ? -17.198 -0.806 7.565 1.00 87.44 390 ARG A N 1
ATOM 3211 C CA . ARG A 1 390 ? -18.406 -0.810 8.398 1.00 87.44 390 ARG A CA 1
ATOM 3212 C C . ARG A 1 390 ? -18.039 -1.132 9.829 1.00 87.44 390 ARG A C 1
ATOM 3214 O O . ARG A 1 390 ? -17.340 -2.112 10.060 1.00 87.44 390 ARG A O 1
ATOM 3221 N N . ALA A 1 391 ? -18.530 -0.345 10.778 1.00 88.88 391 ALA A N 1
ATOM 3222 C CA . ALA A 1 391 ? -18.283 -0.592 12.191 1.00 88.88 391 ALA A CA 1
ATOM 3223 C C . ALA A 1 391 ? -19.564 -1.036 12.901 1.00 88.88 391 ALA A C 1
ATOM 3225 O O . ALA A 1 391 ? -20.637 -0.463 12.700 1.00 88.88 391 ALA A O 1
ATOM 3226 N N . VAL A 1 392 ? -19.449 -2.033 13.770 1.00 88.69 392 VAL A N 1
ATOM 3227 C CA . VAL A 1 392 ? -20.481 -2.388 14.742 1.00 88.69 392 VAL A CA 1
ATOM 3228 C C . VAL A 1 392 ? -19.909 -2.133 16.122 1.00 88.69 392 VAL A C 1
ATOM 3230 O O . VAL A 1 392 ? -18.877 -2.686 16.489 1.00 88.69 392 VAL A O 1
ATOM 3233 N N . LEU A 1 393 ? -20.576 -1.265 16.865 1.00 89.00 393 LEU A N 1
ATOM 3234 C CA . LEU A 1 393 ? -20.165 -0.817 18.182 1.00 89.00 393 LEU A CA 1
ATOM 3235 C C . LEU A 1 393 ? -21.183 -1.334 19.195 1.00 89.00 393 LEU A C 1
ATOM 3237 O O . LEU A 1 393 ? -22.368 -1.024 19.085 1.00 89.00 393 LEU A O 1
ATOM 3241 N N . LEU A 1 394 ? -20.740 -2.137 20.152 1.00 86.06 394 LEU A N 1
ATOM 3242 C CA . LEU A 1 394 ? -21.571 -2.692 21.212 1.00 86.06 394 LEU A CA 1
ATOM 3243 C C . LEU A 1 394 ? -21.110 -2.092 22.538 1.00 86.06 394 LEU A C 1
ATOM 3245 O O . LEU A 1 394 ? -19.912 -1.971 22.798 1.00 86.06 394 LEU A O 1
ATOM 3249 N N . GLY A 1 395 ? -22.057 -1.681 23.370 1.00 82.94 395 GLY A N 1
ATOM 3250 C CA . GLY A 1 395 ? -21.736 -1.146 24.686 1.00 82.94 395 GLY A CA 1
ATOM 3251 C C . GLY A 1 395 ? -22.959 -0.670 25.451 1.00 82.94 395 GLY A C 1
ATOM 3252 O O . GLY A 1 395 ? -24.090 -0.657 24.944 1.00 82.94 395 GLY A O 1
ATOM 3253 N N . ARG A 1 396 ? -22.728 -0.262 26.698 1.00 78.50 396 ARG A N 1
ATOM 3254 C CA . ARG A 1 396 ? -23.782 0.266 27.567 1.00 78.50 396 ARG A CA 1
ATOM 3255 C C . ARG A 1 396 ? -24.306 1.620 27.070 1.00 78.50 396 ARG A C 1
ATOM 3257 O O . ARG A 1 396 ? -23.581 2.388 26.438 1.00 78.50 396 ARG A O 1
ATOM 3264 N N . PRO A 1 397 ? -25.560 1.985 27.405 1.00 72.25 397 PRO A N 1
ATOM 3265 C CA . PRO A 1 397 ? -26.186 3.234 26.956 1.00 72.25 397 PRO A CA 1
ATOM 3266 C C . PRO A 1 397 ? -25.498 4.528 27.414 1.00 72.25 397 PRO A C 1
ATOM 3268 O O . PRO A 1 397 ? -25.902 5.596 26.968 1.00 72.25 397 PRO A O 1
ATOM 3271 N N . SER A 1 398 ? -24.538 4.437 28.334 1.00 72.88 398 SER A N 1
ATOM 3272 C CA . SER A 1 398 ? -23.829 5.559 28.949 1.00 72.88 398 SER A CA 1
ATOM 3273 C C . SER A 1 398 ? -22.688 6.126 28.101 1.00 72.88 398 SER A C 1
ATOM 3275 O O . SER A 1 398 ? -22.137 7.156 28.474 1.00 72.88 398 SER A O 1
ATOM 3277 N N . VAL A 1 399 ? -22.308 5.473 26.998 1.00 75.06 399 VAL A N 1
ATOM 3278 C CA . VAL A 1 399 ? -21.254 5.984 26.108 1.00 75.06 399 VAL A CA 1
ATOM 3279 C C . VAL A 1 399 ? -21.812 7.101 25.236 1.00 75.06 399 VAL A C 1
ATOM 3281 O O . VAL A 1 399 ? -22.713 6.877 24.426 1.00 75.06 399 VAL A O 1
ATOM 3284 N N . GLU A 1 400 ? -21.257 8.300 25.383 1.00 73.50 400 GLU A N 1
ATOM 3285 C CA . GLU A 1 400 ? -21.527 9.410 24.474 1.00 73.50 400 GLU A CA 1
ATOM 3286 C C . GLU A 1 400 ? -20.748 9.208 23.170 1.00 73.50 400 GLU A C 1
ATOM 3288 O O . GLU A 1 400 ? -19.528 9.034 23.168 1.00 73.50 400 GLU A O 1
ATOM 3293 N N . MET A 1 401 ? -21.462 9.217 22.045 1.00 70.44 401 MET A N 1
ATOM 3294 C CA . MET A 1 401 ? -20.844 9.158 20.723 1.00 70.44 401 MET A CA 1
ATOM 3295 C C . MET A 1 401 ? -20.295 10.546 20.365 1.00 70.44 401 MET A C 1
ATOM 3297 O O . MET A 1 401 ? -21.008 11.533 20.569 1.00 70.44 401 MET A O 1
ATOM 3301 N N . PRO A 1 402 ? -19.065 10.655 19.828 1.00 60.53 402 PRO A N 1
ATOM 3302 C CA . PRO A 1 402 ? -18.512 11.937 19.420 1.00 60.53 402 PRO A CA 1
ATOM 3303 C C . PRO A 1 402 ? -19.385 12.527 18.310 1.00 60.53 402 PRO A C 1
ATOM 3305 O O . PRO A 1 402 ? -19.441 12.002 17.199 1.00 60.53 402 PRO A O 1
ATOM 3308 N N . TYR A 1 403 ? -20.053 13.629 18.649 1.00 54.41 403 TYR A N 1
ATOM 3309 C CA . TYR A 1 403 ? -20.924 14.436 17.796 1.00 54.41 403 TYR A CA 1
ATOM 3310 C C . TYR A 1 403 ? -22.219 13.748 17.330 1.00 54.41 403 TYR A C 1
ATOM 3312 O O . TYR A 1 403 ? -22.294 13.118 16.273 1.00 54.41 403 TYR A O 1
ATOM 3320 N N . GLN A 1 404 ? -23.275 13.978 18.118 1.00 46.25 404 GLN A N 1
ATOM 3321 C CA . GLN A 1 404 ? -24.512 14.540 17.563 1.00 46.25 404 GLN A CA 1
ATOM 3322 C C . GLN A 1 404 ? -24.350 16.046 17.358 1.00 46.25 404 GLN A C 1
ATOM 3324 O O . GLN A 1 404 ? -23.651 16.672 18.190 1.00 46.25 404 GLN A O 1
#

InterPro domains:
  IPR056884 Nephrocystin 3-like, N-terminal [PF24883] (284-387)

Radius of gyration: 34.39 Å; chains: 1; bounding box: 77×73×102 Å

pLDDT: mean 71.67, std 15.14, range [35.44, 95.12]

Sequence (404 aa):
MDPTAAGQEKPISQNQWLGNEATTSEQLFDAAIQTAQHALTEEDQRHFRRFKDHRDMIKDLQADVYNFSASRTRLTRCAKKIASFSEAFAPFFDVIGVLLQVGSNFIHFLERVSEMFEELSFFLPQYQQWFQTCRLNPSIKDRGRLERALMGTELMLRPFEARFSQLKERLTMQKDWFEREAAIHEHALLDQLHGDFRHYIQDSEEKSQHRDELGQRRSDEDIKDRVHEGTGLWFLQRPEYQRLKTMDFVQSHVMPTTSDANRWLQRVLFLKDLAQTVLPSGDAPTVAYFHFDQQKKSRTNSSDEALRAIAEQLIHSHRRSRISLDALALIETDSGSGQYTPSRRDIRLAIDILLRQHPSFLVFDGIDECSEPARFLEELRSICIEHDYRAVLLGRPSVEMPYQ

Secondary structure (DSSP, 8-state):
--PPP---PPPPPGGGGSSSS---HHHHHHHHHHHHHHTS-HHHHTT----SSHHHHHHHHHHHHHH-TTTHHHHHHHHHHHHHHHHHHHHHHHHHHHHHHHHTT-HHHHHHHHHHHHHHHHHHHHHHHHHHHHHH-TTTT-HHHHHHHHHHHHHHHHHHHHHHHHHHHHHHHHHHHHHHHHHHHHHHHHHHHHHHHHHHHHHHHHHHHHHHHHHTTS--SSSGGG--TTTTTGGGGSHHHHHHHHSPPPPTT-PPPGGGTTGGGGGEEEEES--S----SSSPPEEEEEE--TTS-SSTTSHHHHHHHHHHHHHHHHTT-HHHHHHHHTHHHHS----SS--HHHHHHHHHHHHHHS-EEEEEE-GGG-SSHHHHHHHHHHHHHHS--EEEEEE-TTPPPS--

Foldseek 3Di:
DDDDDDDDDDDDDPPPPPDDDPQDPVNVVVVVVVVVLVPDDPVVNVVDDDAPDVVRVLVVQLVVLVVDPVCNVVSVVVSVVSVVVRVVCVVVVVVVVVQVVVCVQPVVSVVVVVVVVVVVVVCVVVVVVLVVVVVVPPPPPDPVVVVVSVVVVVVVCVVVVVVVVVVVVVVVVVVVVVVVVVVVVVVVVVVVVVVVVVVVVVVVVVVVVVCVVVCVVDDPPPDPPPPPVPFACVCCPPPLNVQLQPDDQDQQPDQDDPVCLPCLVSQEAEDEDDDDDDDDPDLTFQEFEAEQDLVPPPPRQELLNLLQSRLVSLCVVCVVPPVLVVQLVVLCRPDNPVDPDDDSVSSLSSVLSSQNVTAYEYEYEALVNHPCSAVSLVSVSVSSSNGRYHYYYYHHPPDDHPDD

Organism: NCBI:txid1954250